Protein AF-A0A8T4PS72-F1 (afdb_monomer_lite)

Structure (mmCIF, N/CA/C/O backbone):
data_AF-A0A8T4PS72-F1
#
_entry.id   AF-A0A8T4PS72-F1
#
loop_
_atom_site.group_PDB
_atom_site.id
_atom_site.type_symbol
_atom_site.label_atom_id
_atom_site.label_alt_id
_atom_site.label_comp_id
_atom_site.label_asym_id
_atom_site.label_entity_id
_atom_site.label_seq_id
_atom_site.pdbx_PDB_ins_code
_atom_site.Cartn_x
_atom_site.Cartn_y
_atom_site.Cartn_z
_atom_site.occupancy
_atom_site.B_iso_or_equiv
_atom_site.auth_seq_id
_atom_site.auth_comp_id
_atom_site.auth_asym_id
_atom_site.auth_atom_id
_atom_site.pdbx_PDB_model_num
ATOM 1 N N . MET A 1 1 ? -30.371 -2.830 -40.103 1.00 55.78 1 MET A N 1
ATOM 2 C CA . MET A 1 1 ? -29.048 -2.219 -40.349 1.00 55.78 1 MET A CA 1
ATOM 3 C C . MET A 1 1 ? -28.667 -1.448 -39.103 1.00 55.78 1 MET A C 1
ATOM 5 O O . MET A 1 1 ? -29.490 -0.674 -38.633 1.00 55.78 1 MET A O 1
ATOM 9 N N . VAL A 1 2 ? -27.493 -1.723 -38.533 1.00 74.38 2 VAL A N 1
ATOM 10 C CA . VAL A 1 2 ? -26.944 -0.925 -37.425 1.00 74.38 2 VAL A CA 1
ATOM 11 C C . VAL A 1 2 ? -26.588 0.445 -37.991 1.00 74.38 2 VAL A C 1
ATOM 13 O O . VAL A 1 2 ? -26.005 0.509 -39.076 1.00 74.38 2 VAL A O 1
ATOM 16 N N . LYS A 1 3 ? -26.989 1.526 -37.317 1.00 82.94 3 LYS A N 1
ATOM 17 C CA . LYS A 1 3 ? -26.620 2.866 -37.771 1.00 82.94 3 LYS A CA 1
ATOM 18 C C . LYS A 1 3 ? -25.122 3.081 -37.536 1.00 82.94 3 LYS A C 1
ATOM 20 O O . LYS A 1 3 ? -24.625 2.639 -36.501 1.00 82.94 3 LYS A O 1
ATOM 25 N N . PRO A 1 4 ? -24.396 3.744 -38.451 1.00 81.06 4 PRO A N 1
ATOM 26 C CA . PRO A 1 4 ? -22.968 4.015 -38.277 1.00 81.06 4 PRO A CA 1
ATOM 27 C C . PRO A 1 4 ? -22.633 4.700 -36.945 1.00 81.06 4 PRO A C 1
ATOM 29 O O . PRO A 1 4 ? -21.629 4.353 -36.326 1.00 81.06 4 PRO A O 1
ATOM 32 N N . GLU A 1 5 ? -23.499 5.594 -36.452 1.00 82.81 5 GLU A N 1
ATOM 33 C CA . GLU A 1 5 ? -23.315 6.254 -35.155 1.00 82.81 5 GLU A CA 1
ATOM 34 C C . GLU A 1 5 ? -23.362 5.315 -33.936 1.00 82.81 5 GLU A C 1
ATOM 36 O O . GLU A 1 5 ? -22.838 5.685 -32.890 1.00 82.81 5 GLU A O 1
ATOM 41 N N . ASP A 1 6 ? -23.921 4.107 -34.057 1.00 85.56 6 ASP A N 1
ATOM 42 C CA . ASP A 1 6 ? -24.072 3.141 -32.954 1.00 85.56 6 ASP A CA 1
ATOM 43 C C . ASP A 1 6 ? -22.948 2.086 -32.926 1.00 85.56 6 ASP A C 1
ATOM 45 O O . ASP A 1 6 ? -22.867 1.260 -32.013 1.00 85.56 6 ASP A O 1
ATOM 49 N N . VAL A 1 7 ? -22.071 2.073 -33.935 1.00 88.19 7 VAL A N 1
ATOM 50 C CA . VAL A 1 7 ? -20.998 1.079 -34.062 1.00 88.19 7 VAL A CA 1
ATOM 51 C C . VAL A 1 7 ? -19.814 1.456 -33.169 1.00 88.19 7 VAL A C 1
ATOM 53 O O . VAL A 1 7 ? -19.194 2.504 -33.338 1.00 88.19 7 VAL A O 1
ATOM 56 N N . VAL A 1 8 ? -19.475 0.565 -32.231 1.00 90.81 8 VAL A N 1
ATOM 57 C CA . VAL A 1 8 ? -18.400 0.765 -31.239 1.00 90.81 8 VAL A CA 1
ATOM 58 C C . VAL A 1 8 ? -17.081 0.100 -31.648 1.00 90.81 8 VAL A C 1
ATOM 60 O O . VAL A 1 8 ? -16.013 0.596 -31.299 1.00 90.81 8 VAL A O 1
ATOM 63 N N . SER A 1 9 ? -17.132 -0.991 -32.412 1.00 92.94 9 SER A N 1
ATOM 64 C CA . SER A 1 9 ? -15.951 -1.706 -32.908 1.00 92.94 9 SER A CA 1
ATOM 65 C C . SER A 1 9 ? -16.160 -2.066 -34.375 1.00 92.94 9 SER A C 1
ATOM 67 O O . SER A 1 9 ? -17.256 -2.489 -34.758 1.00 92.94 9 SER A O 1
ATOM 69 N N . LEU A 1 10 ? -15.139 -1.852 -35.203 1.00 90.81 10 LEU A N 1
ATOM 70 C CA . LEU A 1 10 ? -15.197 -2.073 -36.644 1.00 90.81 10 LEU A CA 1
ATOM 71 C C . LEU A 1 10 ? -13.939 -2.796 -37.127 1.00 90.81 10 LEU A C 1
ATOM 73 O O . LEU A 1 10 ? -12.830 -2.279 -37.004 1.00 90.81 10 LEU A O 1
ATOM 77 N N . ASP A 1 11 ? -14.131 -3.971 -37.728 1.00 90.81 11 ASP A N 1
ATOM 78 C CA . ASP A 1 11 ? -13.052 -4.773 -38.303 1.00 90.81 11 ASP A CA 1
ATOM 79 C C . ASP A 1 11 ? -13.099 -4.783 -39.840 1.00 90.81 11 ASP A C 1
ATOM 81 O O . ASP A 1 11 ? -14.008 -5.335 -40.483 1.00 90.81 11 ASP A O 1
ATOM 85 N N . LEU A 1 12 ? -12.091 -4.142 -40.422 1.00 88.62 12 LEU A N 1
ATOM 86 C CA . LEU A 1 12 ? -11.840 -4.023 -41.852 1.00 88.62 12 LEU A CA 1
ATOM 87 C C . LEU A 1 12 ? -10.552 -4.740 -42.278 1.00 88.62 12 LEU A C 1
ATOM 89 O O . LEU A 1 12 ? -10.119 -4.542 -43.413 1.00 88.62 12 LEU A O 1
ATOM 93 N N . SER A 1 13 ? -9.954 -5.555 -41.406 1.00 89.06 13 SER A N 1
ATOM 94 C CA . SER A 1 13 ? -8.735 -6.300 -41.723 1.00 89.06 13 SER A CA 1
ATOM 95 C C . SER A 1 13 ? -8.892 -7.154 -42.978 1.00 89.06 13 SER A C 1
ATOM 97 O O . SER A 1 13 ? -9.969 -7.690 -43.251 1.00 89.06 13 SER A O 1
ATOM 99 N N . ASP A 1 14 ? -7.832 -7.214 -43.786 1.00 84.81 14 ASP A N 1
ATOM 100 C CA . ASP A 1 14 ? -7.768 -7.979 -45.042 1.00 84.81 14 ASP A CA 1
ATOM 101 C C . ASP A 1 14 ? -8.822 -7.592 -46.109 1.00 84.81 14 ASP A C 1
ATOM 103 O O . ASP A 1 14 ? -8.980 -8.277 -47.126 1.00 84.81 14 ASP A O 1
ATOM 107 N N . LYS A 1 15 ? -9.553 -6.480 -45.930 1.00 79.12 15 LYS A N 1
ATOM 108 C CA . LYS A 1 15 ? -10.574 -6.014 -46.883 1.00 79.12 15 LYS A CA 1
ATOM 109 C C . LYS A 1 15 ? -10.052 -4.878 -47.764 1.00 79.12 15 LYS A C 1
ATOM 111 O O . LYS A 1 15 ? -9.340 -3.980 -47.321 1.00 79.12 15 LYS A O 1
ATOM 116 N N . LYS A 1 16 ? -10.482 -4.861 -49.031 1.00 67.56 16 LYS A N 1
ATOM 117 C CA . LYS A 1 16 ? -10.280 -3.722 -49.945 1.00 67.56 16 LYS A CA 1
ATOM 118 C C . LYS A 1 16 ? -11.417 -2.713 -49.764 1.00 67.56 16 LYS A C 1
ATOM 120 O O . LYS A 1 16 ? -12.537 -2.988 -50.182 1.00 67.56 16 LYS A O 1
ATOM 125 N N . PHE A 1 17 ? -11.136 -1.564 -49.150 1.00 65.81 17 PHE A N 1
ATOM 126 C CA . PHE A 1 17 ? -12.111 -0.490 -48.914 1.00 65.81 17 PHE A CA 1
ATOM 127 C C . PHE A 1 17 ? -11.530 0.899 -49.207 1.00 65.81 17 PHE A C 1
ATOM 129 O O . PHE A 1 17 ? -10.321 1.101 -49.139 1.00 65.81 17 PHE A O 1
ATOM 136 N N . PHE A 1 18 ? -12.415 1.860 -49.499 1.00 60.59 18 PHE A N 1
ATOM 137 C CA . PHE A 1 18 ? -12.098 3.290 -49.573 1.00 60.59 18 PHE A CA 1
ATOM 138 C C . PHE A 1 18 ? -12.458 3.965 -48.240 1.00 60.59 18 PHE A C 1
ATOM 140 O O . PHE A 1 18 ? -13.601 3.897 -47.790 1.00 60.59 18 PHE A O 1
ATOM 147 N N . PHE A 1 19 ? -11.487 4.615 -47.596 1.00 65.12 19 PHE A N 1
ATOM 148 C CA . PHE A 1 19 ? -11.571 5.011 -46.181 1.00 65.12 19 PHE A CA 1
ATOM 149 C C . PHE A 1 19 ? -12.292 6.339 -45.894 1.00 65.12 19 PHE A C 1
ATOM 151 O O . PHE A 1 19 ? -12.440 6.717 -44.733 1.00 65.12 19 PHE A O 1
ATOM 158 N N . SER A 1 20 ? -12.810 7.027 -46.916 1.00 63.69 20 SER A N 1
ATOM 159 C CA . SER A 1 20 ? -13.531 8.303 -46.762 1.00 63.69 20 SER A CA 1
ATOM 160 C C . SER A 1 20 ? -14.846 8.195 -45.971 1.00 63.69 20 SER A C 1
ATOM 162 O O . SER A 1 20 ? -15.359 9.210 -45.507 1.00 63.69 20 SER A O 1
ATOM 164 N N . GLY A 1 21 ? -15.381 6.984 -45.771 1.00 69.56 21 GLY A N 1
ATOM 165 C CA . GLY A 1 21 ? -16.639 6.736 -45.052 1.00 69.56 21 GLY A CA 1
ATOM 166 C C . GLY A 1 21 ? -16.540 6.649 -43.522 1.00 69.56 21 GLY A C 1
ATOM 167 O O . GLY A 1 21 ? -17.572 6.529 -42.865 1.00 69.56 21 GLY A O 1
ATOM 168 N N . LEU A 1 22 ? -15.339 6.702 -42.931 1.00 77.56 22 LEU A N 1
ATOM 169 C CA . LEU A 1 22 ? -15.166 6.510 -41.481 1.00 77.56 22 LEU A CA 1
ATOM 170 C C . LEU A 1 22 ? -15.718 7.671 -40.633 1.00 77.56 22 LEU A C 1
ATOM 172 O O . LEU A 1 22 ? -16.094 7.449 -39.488 1.00 77.56 22 LEU A O 1
ATOM 176 N N . ALA A 1 23 ? -15.851 8.882 -41.185 1.00 74.06 23 ALA A N 1
ATOM 177 C CA . ALA A 1 23 ? -16.322 10.060 -40.444 1.00 74.06 23 ALA A CA 1
ATOM 178 C C . ALA A 1 23 ? -17.750 9.925 -39.864 1.00 74.06 23 ALA A C 1
ATOM 180 O O . ALA A 1 23 ? -18.091 10.623 -38.914 1.00 74.06 23 ALA A O 1
ATOM 181 N N . GLY A 1 24 ? -18.582 9.025 -40.406 1.00 76.88 24 GLY A N 1
ATOM 182 C CA . GLY A 1 24 ? -19.940 8.766 -39.905 1.00 76.88 24 GLY A CA 1
ATOM 183 C C . GLY A 1 24 ? -20.006 7.902 -38.639 1.00 76.88 24 GLY A C 1
ATOM 184 O O . GLY A 1 24 ? -21.073 7.768 -38.045 1.00 76.88 24 GLY A O 1
ATOM 185 N N . PHE A 1 25 ? -18.887 7.316 -38.205 1.00 86.06 25 PHE A N 1
ATOM 186 C CA . PHE A 1 25 ? -18.830 6.385 -37.078 1.00 86.06 25 PHE A CA 1
ATOM 187 C C . PHE A 1 25 ? -18.524 7.112 -35.760 1.00 86.06 25 PHE A C 1
ATOM 189 O O . PHE A 1 25 ? -17.482 6.913 -35.135 1.00 86.06 25 PHE A O 1
ATOM 196 N N . ALA A 1 26 ? -19.442 7.987 -35.341 1.00 82.88 26 ALA A N 1
ATOM 197 C CA . ALA A 1 26 ? -19.223 8.900 -34.218 1.00 82.88 26 ALA A CA 1
ATOM 198 C C . ALA A 1 26 ? -18.944 8.199 -32.876 1.00 82.88 26 ALA A C 1
ATOM 200 O O . ALA A 1 26 ? -18.224 8.769 -32.068 1.00 82.88 26 ALA A O 1
ATOM 201 N N . SER A 1 27 ? -19.444 6.982 -32.634 1.00 89.44 27 SER A N 1
ATOM 202 C CA . SER A 1 27 ? -19.228 6.247 -31.371 1.00 89.44 27 SER A CA 1
ATOM 203 C C . SER A 1 27 ? -18.093 5.217 -31.421 1.00 89.44 27 SER A C 1
ATOM 205 O O . SER A 1 27 ? -17.928 4.445 -30.471 1.00 89.44 27 SER A O 1
ATOM 207 N N . LEU A 1 28 ? -17.315 5.181 -32.508 1.00 92.44 28 LEU A N 1
ATOM 208 C CA . LEU A 1 28 ? -16.307 4.149 -32.730 1.00 92.44 28 LEU A CA 1
ATOM 209 C C . LEU A 1 28 ? -15.177 4.242 -31.703 1.00 92.44 28 LEU A C 1
ATOM 211 O O . LEU A 1 28 ? -14.553 5.290 -31.550 1.00 92.44 28 LEU A O 1
ATOM 215 N N . GLN A 1 29 ? -14.906 3.132 -31.020 1.00 93.00 29 GLN A N 1
ATOM 216 C CA . GLN A 1 29 ? -13.849 2.989 -30.017 1.00 93.00 29 GLN A CA 1
ATOM 217 C C . GLN A 1 29 ? -12.710 2.090 -30.498 1.00 93.00 29 GLN A C 1
ATOM 219 O O . GLN A 1 29 ? -11.567 2.306 -30.100 1.00 93.00 29 GLN A O 1
ATOM 224 N N . GLU A 1 30 ? -12.988 1.124 -31.370 1.00 94.56 30 GLU A N 1
ATOM 225 C CA . GLU A 1 30 ? -11.992 0.184 -31.886 1.00 94.56 30 GLU A CA 1
ATOM 226 C C . GLU A 1 30 ? -12.084 0.091 -33.411 1.00 94.56 30 GLU A C 1
ATOM 228 O O . GLU A 1 30 ? -13.167 -0.097 -33.965 1.00 94.56 30 GLU A O 1
ATOM 233 N N . LEU A 1 31 ? -10.946 0.218 -34.091 1.00 93.00 31 LEU A N 1
ATOM 234 C CA . LEU A 1 31 ? -10.845 0.106 -35.544 1.00 93.00 31 LEU A CA 1
ATOM 235 C C . LEU A 1 31 ? -9.695 -0.830 -35.915 1.00 93.00 31 LEU A C 1
ATOM 237 O O . LEU A 1 31 ? -8.537 -0.516 -35.663 1.00 93.00 31 LEU A O 1
ATOM 241 N N . ASN A 1 32 ? -9.990 -1.949 -36.563 1.00 92.31 32 ASN A N 1
ATOM 242 C CA . ASN A 1 32 ? -8.966 -2.810 -37.143 1.00 92.31 32 ASN A CA 1
ATOM 243 C C . ASN A 1 32 ? -8.903 -2.574 -38.657 1.00 92.31 32 ASN A C 1
ATOM 245 O O . ASN A 1 32 ? -9.864 -2.860 -39.364 1.00 92.31 32 ASN A O 1
ATOM 249 N N . VAL A 1 33 ? -7.786 -2.041 -39.153 1.00 91.69 33 VAL A N 1
ATOM 250 C CA . VAL A 1 33 ? -7.504 -1.875 -40.593 1.00 91.69 33 VAL A CA 1
ATOM 251 C C . VAL A 1 33 ? -6.202 -2.581 -40.974 1.00 91.69 33 VAL A C 1
ATOM 253 O O . VAL A 1 33 ? -5.540 -2.207 -41.945 1.00 91.69 33 VAL A O 1
ATOM 256 N N . SER A 1 34 ? -5.814 -3.602 -40.209 1.00 90.56 34 SER A N 1
ATOM 257 C CA . SER A 1 34 ? -4.597 -4.365 -40.471 1.00 90.56 34 SER A CA 1
ATOM 258 C C . SER A 1 34 ? -4.629 -5.048 -41.843 1.00 90.56 34 SER A C 1
ATOM 260 O O . SER A 1 34 ? -5.685 -5.428 -42.349 1.00 90.56 34 SER A O 1
ATOM 262 N N . ASN A 1 35 ? -3.460 -5.176 -42.476 1.00 89.94 35 ASN A N 1
ATOM 263 C CA . ASN A 1 35 ? -3.297 -5.756 -43.817 1.00 89.94 35 ASN A CA 1
ATOM 264 C C . ASN A 1 35 ? -4.131 -5.054 -44.912 1.00 89.94 35 ASN A C 1
ATOM 266 O O . ASN A 1 35 ? -4.544 -5.675 -45.894 1.00 89.94 35 ASN A O 1
ATOM 270 N N . THR A 1 36 ? -4.393 -3.754 -44.760 1.00 87.75 36 T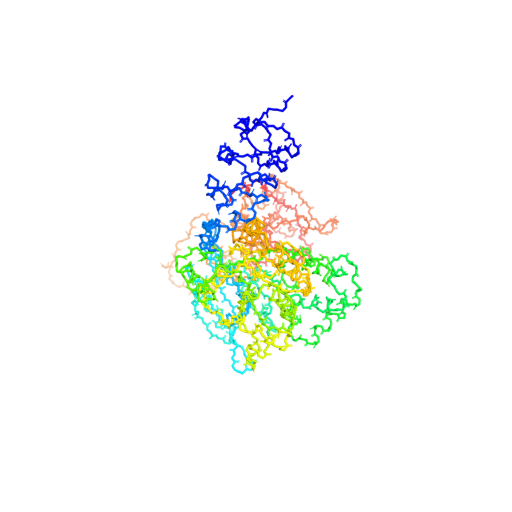HR A N 1
ATOM 271 C CA . THR A 1 36 ? -5.089 -2.947 -45.772 1.00 87.75 36 THR A CA 1
ATOM 272 C C . THR A 1 36 ? -4.199 -1.837 -46.332 1.00 87.75 36 THR A C 1
ATOM 274 O O . THR A 1 36 ? -3.163 -1.491 -45.766 1.00 87.75 36 THR A O 1
ATOM 277 N N . MET A 1 37 ? -4.634 -1.217 -47.434 1.00 83.19 37 MET A N 1
ATOM 278 C CA . MET A 1 37 ? -3.984 -0.041 -48.036 1.00 83.19 37 MET A CA 1
ATOM 279 C C . MET A 1 37 ? -4.332 1.274 -47.307 1.00 83.19 37 MET A C 1
ATOM 281 O O . MET A 1 37 ? -4.400 2.322 -47.942 1.00 83.19 37 MET A O 1
ATOM 285 N N . PHE A 1 38 ? -4.618 1.235 -46.000 1.00 84.25 38 PHE A N 1
ATOM 286 C CA . PHE A 1 38 ? -4.948 2.430 -45.219 1.00 84.25 38 PHE A CA 1
ATOM 287 C C . PHE A 1 38 ? -3.776 3.418 -45.214 1.00 84.25 38 PHE A C 1
ATOM 289 O O . PHE A 1 38 ? -2.715 3.114 -44.671 1.00 84.25 38 PHE A O 1
ATOM 296 N N . ASP A 1 39 ? -3.982 4.595 -45.807 1.00 82.62 39 ASP A N 1
ATOM 297 C CA . ASP A 1 39 ? -2.946 5.596 -46.087 1.00 82.62 39 ASP A CA 1
ATOM 298 C C . ASP A 1 39 ? -3.235 6.988 -45.476 1.00 82.62 39 ASP A C 1
ATOM 300 O O . ASP A 1 39 ? -2.417 7.902 -45.580 1.00 82.62 39 ASP A O 1
ATOM 304 N N . ARG A 1 40 ? -4.374 7.158 -44.785 1.00 83.00 40 ARG A N 1
ATOM 305 C CA . ARG A 1 40 ? -4.870 8.454 -44.283 1.00 83.00 40 ARG A CA 1
ATOM 306 C C . ARG A 1 40 ? -5.123 8.467 -42.772 1.00 83.00 40 ARG A C 1
ATOM 308 O O . ARG A 1 40 ? -6.231 8.218 -42.301 1.00 83.00 40 ARG A O 1
ATOM 315 N N . VAL A 1 41 ? -4.093 8.808 -41.995 1.00 84.69 41 VAL A N 1
ATOM 316 C CA . VAL A 1 41 ? -4.167 8.906 -40.517 1.00 84.69 41 VAL A CA 1
ATOM 317 C C . VAL A 1 41 ? -4.983 10.102 -40.033 1.00 84.69 41 VAL A C 1
ATOM 319 O O . VAL A 1 41 ? -5.579 10.041 -38.962 1.00 84.69 41 VAL A O 1
ATOM 322 N N . ASP A 1 42 ? -5.077 11.172 -40.819 1.00 85.12 42 ASP A N 1
ATOM 323 C CA . ASP A 1 42 ? -5.875 12.361 -40.498 1.00 85.12 42 ASP A CA 1
ATOM 324 C C . ASP A 1 42 ? -7.363 12.040 -40.278 1.00 85.12 42 ASP A C 1
ATOM 326 O O . ASP A 1 42 ? -8.017 12.671 -39.449 1.00 85.12 42 ASP A O 1
ATOM 330 N N . ILE A 1 43 ? -7.880 10.995 -40.931 1.00 85.81 43 ILE A N 1
ATOM 331 C CA . ILE A 1 43 ? -9.247 10.494 -40.725 1.00 85.81 43 ILE A CA 1
ATOM 332 C C . ILE A 1 43 ? -9.461 10.048 -39.270 1.00 85.81 43 ILE A C 1
ATOM 334 O O . ILE A 1 43 ? -10.530 10.267 -38.700 1.00 85.81 43 ILE A O 1
ATOM 338 N N . LEU A 1 44 ? -8.433 9.477 -38.633 1.00 87.69 44 LEU A N 1
ATOM 339 C CA . LEU A 1 44 ? -8.496 9.033 -37.240 1.00 87.69 44 LEU A CA 1
ATOM 340 C C . LEU A 1 44 ? -8.642 10.213 -36.269 1.00 87.69 44 LEU A C 1
ATOM 342 O O . LEU A 1 44 ? -9.239 10.060 -35.202 1.00 87.69 44 LEU A O 1
ATOM 346 N N . ALA A 1 45 ? -8.149 11.404 -36.629 1.00 83.81 45 ALA A N 1
ATOM 347 C CA . ALA A 1 45 ? -8.330 12.610 -35.821 1.00 83.81 45 ALA A CA 1
ATOM 348 C C . ALA A 1 45 ? -9.810 13.028 -35.732 1.00 83.81 45 ALA A C 1
ATOM 350 O O . ALA A 1 45 ? -10.233 13.547 -34.701 1.00 83.81 45 ALA A O 1
ATOM 351 N N . GLY A 1 46 ? -10.606 12.722 -36.764 1.00 84.00 46 GLY A N 1
ATOM 352 C CA . GLY A 1 46 ? -12.053 12.954 -36.806 1.00 84.00 46 GLY A CA 1
ATOM 353 C C . GLY A 1 46 ? -12.896 11.968 -35.988 1.00 84.00 46 GLY A C 1
ATOM 354 O O . GLY A 1 46 ? -14.112 12.123 -35.935 1.00 84.00 46 GLY A O 1
ATOM 355 N N . LEU A 1 47 ? -12.280 10.969 -35.341 1.00 89.50 47 LEU A N 1
ATOM 356 C CA . LEU A 1 47 ? -12.957 9.950 -34.531 1.00 89.50 47 LEU A CA 1
ATOM 357 C C . LEU A 1 47 ? -12.678 10.176 -33.033 1.00 89.50 47 LEU A C 1
ATOM 359 O O . LEU A 1 47 ? -11.746 9.574 -32.482 1.00 89.50 47 LEU A O 1
ATOM 363 N N . PRO A 1 48 ? -13.440 11.046 -32.342 1.00 84.44 48 PRO A N 1
ATOM 364 C CA . PRO A 1 48 ? -13.084 11.537 -31.007 1.00 84.44 48 PRO A CA 1
ATOM 365 C C . PRO A 1 48 ? -13.106 10.457 -29.918 1.00 84.44 48 PRO A C 1
ATOM 367 O O . PRO A 1 48 ? -12.383 10.577 -28.930 1.00 84.44 48 PRO A O 1
ATOM 370 N N . TYR A 1 49 ? -13.889 9.391 -30.099 1.00 88.56 49 TYR A N 1
ATOM 371 C CA . TYR A 1 49 ? -13.993 8.291 -29.136 1.00 88.56 49 TYR A CA 1
ATOM 372 C C . TYR A 1 49 ? -13.101 7.094 -29.465 1.00 88.56 49 TYR A C 1
ATOM 374 O O . TYR A 1 49 ? -13.061 6.158 -28.668 1.00 88.56 49 TYR A O 1
ATOM 382 N N . LEU A 1 50 ? -12.359 7.133 -30.579 1.00 92.06 50 LEU A N 1
ATOM 383 C CA . LEU A 1 50 ? -11.484 6.037 -30.983 1.00 92.06 50 LEU A CA 1
ATOM 384 C C . LEU A 1 50 ? -10.365 5.841 -29.956 1.00 92.06 50 LEU A C 1
ATOM 386 O O . LEU A 1 50 ? -9.595 6.761 -29.686 1.00 92.06 50 LEU A O 1
ATOM 390 N N . ARG A 1 51 ? -10.286 4.640 -29.386 1.00 87.75 51 ARG A N 1
ATOM 391 C CA . ARG A 1 51 ? -9.326 4.261 -28.343 1.00 87.75 51 ARG A CA 1
ATOM 392 C C . ARG A 1 51 ? -8.252 3.328 -28.853 1.00 87.75 51 ARG A C 1
ATOM 394 O O . ARG A 1 51 ? -7.132 3.394 -28.365 1.00 87.75 51 ARG A O 1
ATOM 401 N N . VAL A 1 52 ? -8.580 2.466 -29.808 1.00 89.31 52 VAL A N 1
ATOM 402 C CA . VAL A 1 52 ? -7.649 1.484 -30.363 1.00 89.31 52 VAL A CA 1
ATOM 403 C C . VAL A 1 52 ? -7.768 1.494 -31.876 1.00 89.31 52 VAL A C 1
ATOM 405 O O . VAL A 1 52 ? -8.870 1.421 -32.417 1.00 89.31 52 VAL A O 1
ATOM 408 N N . VAL A 1 53 ? -6.628 1.565 -32.553 1.00 92.81 53 VAL A N 1
ATOM 409 C CA . VAL A 1 53 ? -6.529 1.347 -33.989 1.00 92.81 53 VAL A CA 1
ATOM 410 C C . VAL A 1 53 ? -5.427 0.342 -34.286 1.00 92.81 53 VAL A C 1
ATOM 412 O O . VAL A 1 53 ? -4.304 0.481 -33.799 1.00 92.81 53 VAL A O 1
ATOM 415 N N . ASP A 1 54 ? -5.741 -0.671 -35.084 1.00 91.88 54 ASP A N 1
ATOM 416 C CA . ASP A 1 54 ? -4.749 -1.605 -35.598 1.00 91.88 54 ASP A CA 1
ATOM 417 C C . ASP A 1 54 ? -4.331 -1.213 -37.013 1.00 91.88 54 ASP A C 1
ATOM 419 O O . ASP A 1 54 ? -5.129 -1.273 -37.949 1.00 91.88 54 ASP A O 1
ATOM 423 N N . LEU A 1 55 ? -3.077 -0.773 -37.136 1.00 91.88 55 LEU A N 1
ATOM 424 C CA . LEU A 1 55 ? -2.432 -0.344 -38.373 1.00 91.88 55 LEU A CA 1
ATOM 425 C C . LEU A 1 55 ? -1.368 -1.353 -38.837 1.00 91.88 55 LEU A C 1
ATOM 427 O O . LEU A 1 55 ? -0.531 -1.012 -39.681 1.00 91.88 55 LEU A O 1
ATOM 431 N N . THR A 1 56 ? -1.366 -2.579 -38.307 1.00 90.19 56 THR A N 1
ATOM 432 C CA . THR A 1 56 ? -0.406 -3.627 -38.682 1.00 90.19 56 THR A CA 1
ATOM 433 C C . THR A 1 56 ? -0.409 -3.848 -40.192 1.00 90.19 56 THR A C 1
ATOM 435 O O . THR A 1 56 ? -1.462 -3.972 -40.809 1.00 90.19 56 THR A O 1
ATOM 438 N N . ASN A 1 57 ? 0.776 -3.872 -40.807 1.00 88.19 57 ASN A N 1
ATOM 439 C CA . ASN A 1 57 ? 0.956 -4.056 -42.254 1.00 88.19 57 ASN A CA 1
ATOM 440 C C . ASN A 1 57 ? 0.202 -3.040 -43.145 1.00 88.19 57 ASN A C 1
ATOM 442 O O . ASN A 1 57 ? -0.130 -3.348 -44.286 1.00 88.19 57 ASN A O 1
ATOM 446 N N . THR A 1 58 ? -0.054 -1.825 -42.649 1.00 89.81 58 THR A N 1
ATOM 447 C CA . THR A 1 58 ? -0.538 -0.692 -43.470 1.00 89.81 58 THR A CA 1
ATOM 448 C C . THR A 1 58 ? 0.624 0.139 -44.027 1.00 89.81 58 THR A C 1
ATOM 450 O O . THR A 1 58 ? 1.765 -0.006 -43.582 1.00 89.81 58 THR A O 1
ATOM 453 N N . THR A 1 59 ? 0.357 1.063 -44.954 1.00 87.56 59 THR A N 1
ATOM 454 C CA . THR A 1 59 ? 1.377 1.949 -45.555 1.00 87.56 59 THR A CA 1
ATOM 455 C C . THR A 1 59 ? 1.694 3.194 -44.720 1.00 87.56 59 THR A C 1
ATOM 457 O O . THR A 1 59 ? 2.592 3.953 -45.075 1.00 87.56 59 THR A O 1
ATOM 460 N N . ILE A 1 60 ? 1.004 3.406 -43.594 1.00 87.88 60 ILE A N 1
ATOM 461 C CA . ILE A 1 60 ? 1.221 4.557 -42.710 1.00 87.88 60 ILE A CA 1
ATOM 462 C C . ILE A 1 60 ? 2.640 4.592 -42.149 1.00 87.88 60 ILE A C 1
ATOM 464 O O . ILE A 1 60 ? 3.074 3.634 -41.514 1.00 87.88 60 ILE A O 1
ATOM 468 N N . THR A 1 61 ? 3.316 5.727 -42.305 1.00 85.00 61 THR A N 1
ATOM 469 C CA . THR A 1 61 ? 4.622 6.007 -41.681 1.00 85.00 61 THR A CA 1
ATOM 470 C C . THR A 1 61 ? 4.660 7.342 -40.935 1.00 85.00 61 THR A C 1
ATOM 472 O O . THR A 1 61 ? 5.616 7.611 -40.212 1.00 85.00 61 THR A O 1
ATOM 475 N N . ASP A 1 62 ? 3.647 8.195 -41.113 1.00 86.88 62 ASP A N 1
ATOM 476 C CA . ASP A 1 62 ? 3.505 9.461 -40.394 1.00 86.88 62 ASP A CA 1
ATOM 477 C C . ASP A 1 62 ? 2.265 9.418 -39.498 1.00 86.88 62 ASP A C 1
ATOM 479 O O . ASP A 1 62 ? 1.150 9.163 -39.953 1.00 86.88 62 ASP A O 1
ATOM 483 N N . LEU A 1 63 ? 2.482 9.658 -38.208 1.00 88.31 63 LEU A N 1
ATOM 484 C CA . LEU A 1 63 ? 1.454 9.677 -37.173 1.00 88.31 63 LEU A CA 1
ATOM 485 C C . LEU A 1 63 ? 1.252 11.081 -36.587 1.00 88.31 63 LEU A C 1
ATOM 487 O O . LEU A 1 63 ? 0.524 11.220 -35.607 1.00 88.31 63 LEU A O 1
ATOM 491 N N . SER A 1 64 ? 1.860 12.116 -37.175 1.00 86.19 64 SER A N 1
ATOM 492 C CA . SER A 1 64 ? 1.838 13.510 -36.705 1.00 86.19 64 SER A CA 1
ATOM 493 C C . SER A 1 64 ? 0.432 14.017 -36.346 1.00 86.19 64 SER A C 1
ATOM 495 O O . SER A 1 64 ? 0.222 14.627 -35.297 1.00 86.19 64 SER A O 1
ATOM 497 N N . THR A 1 65 ? -0.573 13.694 -37.162 1.00 86.94 65 THR A N 1
ATOM 498 C CA . THR A 1 65 ? -1.967 14.150 -36.995 1.00 86.94 65 THR A CA 1
ATOM 499 C C . THR A 1 65 ? -2.694 13.530 -35.800 1.00 86.94 65 THR A C 1
ATOM 501 O O . THR A 1 65 ? -3.628 14.129 -35.266 1.00 86.94 65 THR A O 1
ATOM 504 N N . VAL A 1 66 ? -2.251 12.363 -35.331 1.00 87.00 66 VAL A N 1
ATOM 505 C CA . VAL A 1 66 ? -2.753 11.712 -34.109 1.00 87.00 66 VAL A CA 1
ATOM 506 C C . VAL A 1 66 ? -1.699 11.639 -33.012 1.00 87.00 66 VAL A C 1
ATOM 508 O O . VAL A 1 66 ? -1.953 11.059 -31.959 1.00 87.00 66 VAL A O 1
ATOM 511 N N . GLU A 1 67 ? -0.539 12.261 -33.211 1.00 84.25 67 GLU A N 1
ATOM 512 C CA . GLU A 1 67 ? 0.596 12.210 -32.294 1.00 84.25 67 GLU A CA 1
ATOM 513 C C . GLU A 1 67 ? 0.179 12.660 -30.897 1.00 84.25 67 GLU A C 1
ATOM 515 O O . GLU A 1 67 ? 0.440 11.976 -29.912 1.00 84.25 67 GLU A O 1
ATOM 520 N N . SER A 1 68 ? -0.567 13.765 -30.809 1.00 74.44 68 SER A N 1
ATOM 521 C CA . SER A 1 68 ? -1.098 14.270 -29.541 1.00 74.44 68 SER A CA 1
ATOM 522 C C . SER A 1 68 ? -1.991 13.249 -28.830 1.00 74.44 68 SER A C 1
ATOM 524 O O . SER A 1 68 ? -1.944 13.166 -27.605 1.00 74.44 68 SER A O 1
ATOM 526 N N . ARG A 1 69 ? -2.761 12.447 -29.579 1.00 81.44 69 ARG A N 1
ATOM 527 C CA . ARG A 1 69 ? -3.663 11.408 -29.059 1.00 81.44 69 ARG A CA 1
ATOM 528 C C . ARG A 1 69 ? -2.936 10.137 -28.637 1.00 81.44 69 ARG A C 1
ATOM 530 O O . ARG A 1 69 ? -3.324 9.525 -27.642 1.00 81.44 69 ARG A O 1
ATOM 537 N N . ILE A 1 70 ? -1.882 9.773 -29.363 1.00 75.50 70 ILE A N 1
ATOM 538 C CA . ILE A 1 70 ? -0.958 8.698 -28.988 1.00 75.50 70 ILE A CA 1
ATOM 539 C C . ILE A 1 70 ? -0.268 9.084 -27.679 1.00 75.50 70 ILE A C 1
ATOM 541 O O . ILE A 1 70 ? -0.408 8.401 -26.671 1.00 75.50 70 ILE A O 1
ATOM 545 N N . ILE A 1 71 ? 0.355 10.263 -27.660 1.00 61.06 71 ILE A N 1
ATOM 546 C CA . ILE A 1 71 ? 1.065 10.825 -26.508 1.00 61.06 71 ILE A CA 1
ATOM 547 C C . ILE A 1 71 ? 0.162 10.963 -25.284 1.00 61.06 71 ILE A C 1
ATOM 549 O O . ILE A 1 71 ? 0.536 10.615 -24.164 1.00 61.06 71 ILE A O 1
ATOM 553 N N . ASN A 1 72 ? -1.043 11.501 -25.473 1.00 55.56 72 ASN A N 1
ATOM 554 C CA . ASN A 1 72 ? -2.002 11.656 -24.388 1.00 55.56 72 ASN A CA 1
ATOM 555 C C . ASN A 1 72 ? -2.769 10.358 -24.109 1.00 55.56 72 ASN A C 1
ATOM 557 O O . ASN A 1 72 ? -3.724 10.395 -23.328 1.00 55.56 72 ASN A O 1
ATOM 561 N N . GLY A 1 73 ? -2.358 9.234 -24.714 1.00 59.31 73 GLY A N 1
ATOM 562 C CA . GLY A 1 73 ? -2.885 7.878 -24.587 1.00 59.31 73 GLY A CA 1
ATOM 563 C C . GLY A 1 73 ? -4.402 7.784 -24.693 1.00 59.31 73 GLY A C 1
ATOM 564 O O . GLY A 1 73 ? -4.990 6.998 -23.956 1.00 59.31 73 GLY A O 1
ATOM 565 N N . SER A 1 74 ? -5.031 8.659 -25.478 1.00 73.50 74 SER A N 1
ATOM 566 C CA . SER A 1 74 ? -6.438 8.533 -25.875 1.00 73.50 74 SER A CA 1
ATOM 567 C C . SER A 1 74 ? -6.598 7.618 -27.083 1.00 73.50 74 SER A C 1
ATOM 569 O O . SER A 1 74 ? -7.707 7.162 -27.326 1.00 73.50 74 SER A O 1
ATOM 571 N N . LEU A 1 75 ? -5.508 7.339 -27.806 1.00 81.69 75 LEU A N 1
ATOM 572 C CA . LEU A 1 75 ? -5.471 6.435 -28.947 1.00 81.69 75 LEU A CA 1
ATOM 573 C C . LEU A 1 75 ? -4.260 5.498 -28.844 1.00 81.69 75 LEU A C 1
ATOM 575 O O . LEU A 1 75 ? -3.115 5.941 -28.854 1.00 81.69 75 LEU A O 1
ATOM 579 N N . THR A 1 76 ? -4.511 4.197 -28.769 1.00 81.75 76 THR A N 1
ATOM 580 C CA . THR A 1 76 ? -3.510 3.141 -28.923 1.00 81.75 76 THR A CA 1
ATOM 581 C C . THR A 1 76 ? -3.410 2.756 -30.394 1.00 81.75 76 THR A C 1
ATOM 583 O O . THR A 1 76 ? -4.420 2.417 -31.004 1.00 81.75 76 THR A O 1
ATOM 586 N N . VAL A 1 77 ? -2.198 2.774 -30.947 1.00 87.50 77 VAL A N 1
ATOM 587 C CA . VAL A 1 77 ? -1.906 2.341 -32.321 1.00 87.50 77 VAL A CA 1
ATOM 588 C C . VAL A 1 77 ? -1.132 1.025 -32.274 1.00 87.50 77 VAL A C 1
ATOM 590 O O . VAL A 1 77 ? -0.102 0.950 -31.610 1.00 87.50 77 VAL A O 1
ATOM 593 N N . ILE A 1 78 ? -1.616 0.000 -32.971 1.00 85.00 78 ILE A N 1
ATOM 594 C CA . ILE A 1 78 ? -0.967 -1.314 -33.093 1.00 85.00 78 ILE A CA 1
ATOM 595 C C . ILE A 1 78 ? -0.248 -1.395 -34.452 1.00 85.00 78 ILE A C 1
ATOM 597 O O . ILE A 1 78 ? -0.745 -0.865 -35.445 1.00 85.00 78 ILE A O 1
ATOM 601 N N . GLY A 1 79 ? 0.932 -2.028 -34.499 1.00 83.38 79 GLY A N 1
ATOM 602 C CA . GLY A 1 79 ? 1.627 -2.356 -35.754 1.00 83.38 79 GLY A CA 1
ATOM 603 C C . GLY A 1 79 ? 2.502 -1.253 -36.367 1.00 83.38 79 GLY A C 1
ATOM 604 O O . GLY A 1 79 ? 2.897 -1.366 -37.527 1.00 83.38 79 GLY A O 1
ATOM 605 N N . LYS A 1 80 ? 2.802 -0.190 -35.605 1.00 85.50 80 LYS A N 1
ATOM 606 C CA . LYS A 1 80 ? 3.630 0.968 -36.014 1.00 85.50 80 LYS A CA 1
ATOM 607 C C . LYS A 1 80 ? 4.702 1.320 -34.984 1.00 85.50 80 LYS A C 1
ATOM 609 O O . LYS A 1 80 ? 4.902 2.479 -34.627 1.00 85.50 80 LYS A O 1
ATOM 614 N N . ASP A 1 81 ? 5.360 0.299 -34.437 1.00 75.62 81 ASP A N 1
ATOM 615 C CA . ASP A 1 81 ? 6.267 0.467 -33.298 1.00 75.62 81 ASP A CA 1
ATOM 616 C C . ASP A 1 81 ? 7.466 1.377 -33.608 1.00 75.62 81 ASP A C 1
ATOM 618 O O . ASP A 1 81 ? 7.892 2.112 -32.723 1.00 75.62 81 ASP A O 1
ATOM 622 N N . ALA A 1 82 ? 7.982 1.399 -34.843 1.00 76.88 82 ALA A N 1
ATOM 623 C CA . ALA A 1 82 ? 9.101 2.269 -35.218 1.00 76.88 82 ALA A CA 1
ATOM 624 C C . ALA A 1 82 ? 8.707 3.757 -35.222 1.00 76.88 82 ALA A C 1
ATOM 626 O O . ALA A 1 82 ? 9.438 4.601 -34.699 1.00 76.88 82 ALA A O 1
ATOM 627 N N . GLU A 1 83 ? 7.545 4.086 -35.783 1.00 83.00 83 GLU A N 1
ATOM 628 C CA . GLU A 1 83 ? 6.991 5.439 -35.824 1.00 83.00 83 GLU A CA 1
ATOM 629 C C . GLU A 1 83 ? 6.622 5.919 -34.422 1.00 83.00 83 GLU A C 1
ATOM 631 O O . GLU A 1 83 ? 7.016 7.010 -34.013 1.00 83.00 83 GLU A O 1
ATOM 636 N N . ILE A 1 84 ? 5.926 5.071 -33.659 1.00 75.00 84 ILE A N 1
ATOM 637 C CA . ILE A 1 84 ? 5.572 5.336 -32.264 1.00 75.00 84 ILE A CA 1
ATOM 638 C C . ILE A 1 84 ? 6.853 5.577 -31.462 1.00 75.00 84 ILE A C 1
ATOM 640 O O . ILE A 1 84 ? 6.978 6.597 -30.789 1.00 75.00 84 ILE A O 1
ATOM 644 N N . ARG A 1 85 ? 7.861 4.713 -31.603 1.00 69.19 85 ARG A N 1
ATOM 645 C CA . ARG A 1 85 ? 9.156 4.879 -30.940 1.00 69.19 85 ARG A CA 1
ATOM 646 C C . ARG A 1 85 ? 9.792 6.238 -31.242 1.00 69.19 85 ARG A C 1
ATOM 648 O O . ARG A 1 85 ? 10.248 6.871 -30.299 1.00 69.19 85 ARG A O 1
ATOM 655 N N . ARG A 1 86 ? 9.762 6.741 -32.483 1.00 73.06 86 ARG A N 1
ATOM 656 C CA . ARG A 1 86 ? 10.285 8.088 -32.812 1.00 73.06 86 ARG A CA 1
ATOM 657 C C . ARG A 1 86 ? 9.530 9.215 -32.107 1.00 73.06 86 ARG A C 1
ATOM 659 O O . ARG A 1 86 ? 10.168 10.132 -31.592 1.00 73.06 86 ARG A O 1
ATOM 666 N N . ILE A 1 87 ? 8.197 9.141 -32.048 1.00 70.38 87 ILE A N 1
ATOM 667 C CA . ILE A 1 87 ? 7.360 10.129 -31.339 1.00 70.38 87 ILE A CA 1
ATOM 668 C C . ILE A 1 87 ? 7.821 10.254 -29.887 1.00 70.38 87 ILE A C 1
ATOM 670 O O . ILE A 1 87 ? 8.031 11.357 -29.380 1.00 70.38 87 ILE A O 1
ATOM 674 N N . TYR A 1 88 ? 8.038 9.117 -29.237 1.00 60.19 88 TYR A N 1
ATOM 675 C CA . TYR A 1 88 ? 8.425 9.075 -27.837 1.00 60.19 88 TYR A CA 1
ATOM 676 C C . TYR A 1 88 ? 9.923 9.220 -27.585 1.00 60.19 88 TYR A C 1
ATOM 678 O O . TYR A 1 88 ? 10.307 9.613 -26.492 1.00 60.19 88 TYR A O 1
ATOM 686 N N . GLU A 1 89 ? 10.788 8.931 -28.555 1.00 60.44 89 GLU A N 1
ATOM 687 C CA . GLU A 1 89 ? 12.218 9.218 -28.450 1.00 60.44 89 GLU A CA 1
ATOM 688 C C . GLU A 1 89 ? 12.499 10.719 -28.551 1.00 60.44 89 GLU A C 1
ATOM 690 O O . GLU A 1 89 ? 13.405 11.210 -27.879 1.00 60.44 89 GLU A O 1
ATOM 695 N N . SER A 1 90 ? 11.682 11.443 -29.327 1.00 54.78 90 SER A N 1
ATOM 696 C CA . SER A 1 90 ? 11.743 12.903 -29.478 1.00 54.78 90 SER A CA 1
ATOM 697 C C . SER A 1 90 ? 11.259 13.684 -28.248 1.00 54.78 90 SER A C 1
ATOM 699 O O . SER A 1 90 ? 11.501 14.888 -28.145 1.00 54.78 90 SER A O 1
ATOM 701 N N . LYS A 1 91 ? 10.597 13.015 -27.294 1.00 53.62 91 LYS A N 1
ATOM 702 C CA . LYS A 1 91 ? 10.087 13.607 -26.050 1.00 53.62 91 LYS A CA 1
ATOM 703 C C . LYS A 1 91 ? 10.719 12.891 -24.858 1.00 53.62 91 LYS A C 1
ATOM 705 O O . LYS A 1 91 ? 11.017 11.705 -24.898 1.00 53.62 91 LYS A O 1
ATOM 710 N N . THR A 1 92 ? 10.987 13.606 -23.774 1.00 51.44 92 THR A N 1
ATOM 711 C CA . THR A 1 92 ? 11.478 12.971 -22.545 1.00 51.44 92 THR A CA 1
ATOM 712 C C . THR A 1 92 ? 10.469 11.899 -22.102 1.00 51.44 92 THR A C 1
ATOM 714 O O . THR A 1 92 ? 9.280 12.189 -22.016 1.00 51.44 92 THR A O 1
ATOM 717 N N . ARG A 1 93 ? 10.912 10.667 -21.784 1.00 57.56 93 ARG A N 1
ATOM 718 C CA . ARG A 1 93 ? 10.056 9.559 -21.268 1.00 57.56 93 ARG A CA 1
ATOM 719 C C . ARG A 1 93 ? 9.436 9.835 -19.884 1.00 57.56 93 ARG A C 1
ATOM 721 O O . ARG A 1 93 ? 8.949 8.933 -19.198 1.00 57.56 93 ARG A O 1
ATOM 728 N N . LEU A 1 94 ? 9.461 11.092 -19.448 1.00 53.34 94 LEU A N 1
ATOM 729 C CA . LEU A 1 94 ? 8.680 11.548 -18.317 1.00 53.34 94 LEU A CA 1
ATOM 730 C C . LEU A 1 94 ? 7.195 11.473 -18.706 1.00 53.34 94 LEU A C 1
ATOM 732 O O . LEU A 1 94 ? 6.837 11.746 -19.850 1.00 53.34 94 LEU A O 1
ATOM 736 N N . PRO A 1 95 ? 6.318 11.067 -17.779 1.00 49.94 95 PRO A N 1
ATOM 737 C CA . PRO A 1 95 ? 4.910 10.832 -18.075 1.00 49.94 95 PRO A CA 1
ATOM 738 C C . PRO A 1 95 ? 4.271 12.082 -18.691 1.00 49.94 95 PRO A C 1
ATOM 740 O O . PRO A 1 95 ? 4.191 13.122 -18.045 1.00 49.94 95 PRO A O 1
ATOM 743 N N . ILE A 1 96 ? 3.804 11.962 -19.937 1.00 49.16 96 ILE A N 1
ATOM 744 C CA . ILE A 1 96 ? 3.369 13.111 -20.744 1.00 49.16 96 ILE A CA 1
ATOM 745 C C . ILE A 1 96 ? 1.950 13.577 -20.367 1.00 49.16 96 ILE A C 1
ATOM 747 O O . ILE A 1 96 ? 1.578 14.733 -20.562 1.00 49.16 96 ILE A O 1
ATOM 751 N N . LYS A 1 97 ? 1.146 12.697 -19.758 1.00 54.62 97 LYS A N 1
ATOM 752 C CA . LYS A 1 97 ? -0.156 13.066 -19.188 1.00 54.62 97 LYS A CA 1
ATOM 753 C C . LYS A 1 97 ? 0.041 13.664 -17.780 1.00 54.62 97 LYS A C 1
ATOM 755 O O . LYS A 1 97 ? 0.661 12.999 -16.948 1.00 54.62 97 LYS A O 1
ATOM 760 N N . PRO A 1 98 ? -0.595 14.788 -17.411 1.00 56.56 98 PRO A N 1
ATOM 761 C CA . PRO A 1 98 ? -0.761 15.128 -15.997 1.00 56.56 98 PRO A CA 1
ATOM 762 C C . PRO A 1 98 ? -1.533 14.003 -15.282 1.00 56.56 98 PRO A C 1
ATOM 764 O O . PRO A 1 98 ? -2.392 13.334 -15.881 1.00 56.56 98 PRO A O 1
ATOM 767 N N . ARG A 1 99 ? -1.203 13.696 -14.023 1.00 71.69 99 ARG A N 1
ATOM 768 C CA . ARG A 1 99 ? -2.036 12.787 -13.225 1.00 71.69 99 ARG A CA 1
ATOM 769 C C . ARG A 1 99 ? -3.251 13.572 -12.751 1.00 71.69 99 ARG A C 1
ATOM 771 O O . ARG A 1 99 ? -3.266 14.802 -12.708 1.00 71.69 99 ARG A O 1
ATOM 778 N N . LYS A 1 100 ? -4.333 12.861 -12.437 1.00 66.38 100 LYS A N 1
ATOM 779 C CA . LYS A 1 100 ? -5.496 13.516 -11.840 1.00 66.38 100 LYS A CA 1
ATOM 780 C C . LYS A 1 100 ? -5.057 14.059 -10.482 1.00 66.38 100 LYS A C 1
ATOM 782 O O . LYS A 1 100 ? -4.646 13.272 -9.633 1.00 66.38 100 LYS A O 1
ATOM 787 N N . ARG A 1 101 ? -5.150 15.375 -10.269 1.00 71.19 101 ARG A N 1
ATOM 788 C CA . ARG A 1 101 ? -4.903 15.960 -8.947 1.00 71.19 101 ARG A CA 1
ATOM 789 C C . ARG A 1 101 ? -5.935 15.388 -7.980 1.00 71.19 101 ARG A C 1
ATOM 791 O O . ARG A 1 101 ? -7.138 15.535 -8.196 1.00 71.19 101 ARG A O 1
ATOM 798 N N . ILE A 1 102 ? -5.467 14.699 -6.946 1.00 81.38 102 ILE A N 1
ATOM 799 C CA . ILE A 1 102 ? -6.350 14.071 -5.969 1.00 81.38 102 ILE A CA 1
ATOM 800 C C . ILE A 1 102 ? -6.578 15.043 -4.817 1.00 81.38 102 ILE A C 1
ATOM 802 O O . ILE A 1 102 ? -5.644 15.409 -4.108 1.00 81.38 102 ILE A O 1
ATOM 806 N N . ALA A 1 103 ? -7.834 15.438 -4.633 1.00 85.31 103 ALA A N 1
ATOM 807 C CA . ALA A 1 103 ? -8.294 16.162 -3.459 1.00 85.31 103 ALA A CA 1
ATOM 808 C C . ALA A 1 103 ? -9.088 15.201 -2.572 1.00 85.31 103 ALA A C 1
ATOM 810 O O . ALA A 1 103 ? -10.004 14.525 -3.047 1.00 85.31 103 ALA A O 1
ATOM 811 N N . ILE A 1 104 ? -8.722 15.122 -1.294 1.00 90.00 104 ILE A N 1
ATOM 812 C CA . ILE A 1 104 ? -9.460 14.320 -0.320 1.00 90.00 104 ILE A CA 1
ATOM 813 C C . ILE A 1 104 ? -10.708 15.103 0.108 1.00 90.00 104 ILE A C 1
ATOM 815 O O . ILE A 1 104 ? -10.569 16.245 0.553 1.00 90.00 104 ILE A O 1
ATOM 819 N N . PRO A 1 105 ? -11.920 14.535 -0.028 1.00 88.25 105 PRO A N 1
ATOM 820 C CA . PRO A 1 105 ? -13.134 15.206 0.417 1.00 88.25 105 PRO A CA 1
ATOM 821 C C . PRO A 1 105 ? -13.130 15.355 1.943 1.00 88.25 105 PRO A C 1
ATOM 823 O O . PRO A 1 105 ? -12.770 14.422 2.664 1.00 88.25 105 PRO A O 1
ATOM 826 N N . LYS A 1 106 ? -13.550 16.524 2.442 1.00 88.94 106 LYS A N 1
ATOM 827 C CA . LYS A 1 106 ? -13.747 16.731 3.880 1.00 88.94 106 LYS A CA 1
ATOM 828 C C . LYS A 1 106 ? -14.958 15.922 4.349 1.00 88.94 106 LYS A C 1
ATOM 830 O O . LYS A 1 106 ? -16.012 15.932 3.716 1.00 88.94 106 LYS A O 1
ATOM 835 N N . SER A 1 107 ? -14.791 15.221 5.460 1.00 84.06 107 SER A N 1
ATOM 836 C CA . SER A 1 107 ? -15.851 14.467 6.115 1.00 84.06 107 SER A CA 1
ATOM 837 C C . SER A 1 107 ? -16.853 15.423 6.780 1.00 84.06 107 SER A C 1
ATOM 839 O O . SER A 1 107 ? -16.430 16.396 7.411 1.00 84.06 107 SER A O 1
ATOM 841 N N . PRO A 1 108 ? -18.170 15.143 6.716 1.00 77.19 108 PRO A N 1
ATOM 842 C CA . PRO A 1 108 ? -19.189 15.943 7.401 1.00 77.19 108 PRO A CA 1
ATOM 843 C C . PRO A 1 108 ? -19.154 15.779 8.930 1.00 77.19 108 PRO A C 1
ATOM 845 O O . PRO A 1 108 ? -19.754 16.564 9.659 1.00 77.19 108 PRO A O 1
ATOM 848 N N . PHE A 1 109 ? -18.441 14.769 9.434 1.00 78.44 109 PHE A N 1
ATOM 849 C CA . PHE A 1 109 ? -18.232 14.526 10.859 1.00 78.44 109 PHE A CA 1
ATOM 850 C C . PHE A 1 109 ? -16.742 14.412 11.186 1.00 78.44 109 PHE A C 1
ATOM 852 O O . PHE A 1 109 ? -15.936 13.919 10.392 1.00 78.44 109 PHE A O 1
ATOM 859 N N . LYS A 1 110 ? -16.374 14.809 12.405 1.00 86.69 110 LYS A N 1
ATOM 860 C CA . LYS A 1 110 ? -15.005 14.714 12.916 1.00 86.69 110 LYS A CA 1
ATOM 861 C C . LYS A 1 110 ? -14.880 13.513 13.852 1.00 86.69 110 LYS A C 1
ATOM 863 O O . LYS A 1 110 ? -15.644 13.391 14.804 1.00 86.69 110 LYS A O 1
ATOM 868 N N . LEU A 1 111 ? -13.905 12.646 13.579 1.00 90.81 111 LEU A N 1
ATOM 869 C CA . LEU A 1 111 ? -13.568 11.490 14.415 1.00 90.81 111 LEU A CA 1
ATOM 870 C C . LEU A 1 111 ? -12.213 11.737 15.067 1.00 90.81 111 LEU A C 1
ATOM 872 O O . LEU A 1 111 ? -11.351 12.365 14.453 1.00 90.81 111 LEU A O 1
ATOM 876 N N . LYS A 1 112 ? -12.025 11.208 16.274 1.00 92.94 112 LYS A N 1
ATOM 877 C CA . LYS A 1 112 ? -10.729 11.100 16.948 1.00 92.94 112 LYS A CA 1
ATOM 878 C C . LYS A 1 112 ? -10.202 9.683 16.778 1.00 92.94 112 LYS A C 1
ATOM 880 O O . LYS A 1 112 ? -10.816 8.741 17.272 1.00 92.94 112 LYS A O 1
ATOM 885 N N . ILE A 1 113 ? -9.096 9.503 16.070 1.00 95.81 113 ILE A N 1
ATOM 886 C CA . ILE A 1 113 ? -8.580 8.175 15.713 1.00 95.81 113 ILE A CA 1
ATOM 887 C C . ILE A 1 113 ? -7.167 8.026 16.264 1.00 95.81 113 ILE A C 1
ATOM 889 O O . ILE A 1 113 ? -6.282 8.814 15.938 1.00 95.81 113 ILE A O 1
ATOM 893 N N . LEU A 1 114 ? -6.957 7.019 17.111 1.00 94.75 114 LEU A N 1
ATOM 894 C CA . LEU A 1 114 ? -5.627 6.673 17.604 1.00 94.75 114 LEU A CA 1
ATOM 895 C C . LEU A 1 114 ? -5.050 5.559 16.732 1.00 94.75 114 LEU A C 1
ATOM 897 O O . LEU A 1 114 ? -5.541 4.432 16.773 1.00 94.75 114 LEU A O 1
ATOM 901 N N . ILE A 1 115 ? -4.006 5.856 15.965 1.00 93.75 115 ILE A N 1
ATOM 902 C CA . ILE A 1 115 ? -3.265 4.845 15.206 1.00 93.75 115 ILE A CA 1
ATOM 903 C C . ILE A 1 115 ? -2.155 4.300 16.099 1.00 93.75 115 ILE A C 1
ATOM 905 O O . ILE A 1 115 ? -1.314 5.057 16.573 1.00 93.75 115 ILE A O 1
ATOM 909 N N . PHE A 1 116 ? -2.152 2.992 16.336 1.00 88.56 116 PHE A N 1
ATOM 910 C CA . PHE A 1 116 ? -1.171 2.315 17.178 1.00 88.56 116 PHE A CA 1
ATOM 911 C C . PHE A 1 116 ? -0.283 1.392 16.339 1.00 88.56 116 PHE A C 1
ATOM 913 O O . PHE A 1 116 ? -0.785 0.505 15.642 1.00 88.56 116 PHE A O 1
ATOM 920 N N . GLY A 1 117 ? 1.035 1.589 16.381 1.00 84.31 117 GLY A N 1
ATOM 921 C CA . GLY A 1 117 ? 1.895 1.039 15.339 1.00 84.31 117 GLY A CA 1
ATOM 922 C C . GLY A 1 117 ? 3.371 0.827 15.670 1.00 84.31 117 GLY A C 1
ATOM 923 O O . GLY A 1 117 ? 3.823 0.876 16.816 1.00 84.31 117 GLY A O 1
ATOM 924 N N . LEU A 1 118 ? 4.117 0.491 14.617 1.00 78.31 118 LEU A N 1
ATOM 925 C CA . LEU A 1 118 ? 5.562 0.256 14.661 1.00 78.31 118 LEU A CA 1
ATOM 926 C C . LEU A 1 118 ? 6.340 1.571 14.817 1.00 78.31 118 LEU A C 1
ATOM 928 O O . LEU A 1 118 ? 5.859 2.613 14.376 1.00 78.31 118 LEU A O 1
ATOM 932 N N . PRO A 1 119 ? 7.584 1.531 15.334 1.00 77.88 119 PRO A N 1
ATOM 933 C CA . PRO A 1 119 ? 8.462 2.692 15.312 1.00 77.88 119 PRO A CA 1
ATOM 934 C C . PRO A 1 119 ? 8.563 3.303 13.916 1.00 77.88 119 PRO A C 1
ATOM 936 O O . PRO A 1 119 ? 8.994 2.644 12.969 1.00 77.88 119 PRO A O 1
ATOM 939 N N . LEU A 1 120 ? 8.209 4.584 13.797 1.00 76.19 120 LEU A N 1
ATOM 940 C CA . LEU A 1 120 ? 8.209 5.307 12.520 1.00 76.19 120 LEU A CA 1
ATOM 941 C C . LEU A 1 120 ? 9.620 5.525 11.947 1.00 76.19 120 LEU A C 1
ATOM 943 O O . LEU A 1 120 ? 9.744 5.930 10.790 1.00 76.19 120 LEU A O 1
ATOM 947 N N . SER A 1 121 ? 10.659 5.235 12.741 1.00 73.88 121 SER A N 1
ATOM 948 C CA . SER A 1 121 ? 12.065 5.177 12.328 1.00 73.88 121 SER A CA 1
ATOM 949 C C . SER A 1 121 ? 12.401 3.946 11.479 1.00 73.88 121 SER A C 1
ATOM 951 O O . SER A 1 121 ? 13.386 3.968 10.745 1.00 73.88 121 SER A O 1
ATOM 953 N N . ILE A 1 122 ? 11.594 2.880 11.538 1.00 75.19 122 ILE A N 1
ATOM 954 C CA . ILE A 1 122 ? 11.778 1.696 10.695 1.00 75.19 122 ILE A CA 1
ATOM 955 C C . ILE A 1 122 ? 11.208 1.994 9.307 1.00 75.19 122 ILE A C 1
ATOM 957 O O . ILE A 1 122 ? 10.000 2.169 9.149 1.00 75.19 122 ILE A O 1
ATOM 961 N N . LEU A 1 123 ? 12.064 2.007 8.285 1.00 73.12 123 LEU A N 1
ATOM 962 C CA . LEU A 1 123 ? 11.649 2.175 6.891 1.00 73.12 123 LEU A CA 1
ATOM 963 C C . LEU A 1 123 ? 11.127 0.843 6.336 1.00 73.12 123 LEU A C 1
ATOM 965 O O . LEU A 1 123 ? 11.895 -0.065 6.014 1.00 73.12 123 LEU A O 1
ATOM 969 N N . CYS A 1 124 ? 9.803 0.691 6.268 1.00 77.12 124 CYS A N 1
ATOM 970 C CA . CYS A 1 124 ? 9.163 -0.487 5.693 1.00 77.12 124 CYS A CA 1
ATOM 971 C C . CYS A 1 124 ? 7.732 -0.183 5.234 1.00 77.12 124 CYS A C 1
ATOM 973 O O . CYS A 1 124 ? 7.135 0.812 5.631 1.00 77.12 124 CYS A O 1
ATOM 975 N N . GLY A 1 125 ? 7.138 -1.096 4.462 1.00 78.56 125 GLY A N 1
ATOM 976 C CA . GLY A 1 125 ? 5.766 -0.934 3.978 1.00 78.56 125 GLY A CA 1
ATOM 977 C C . GLY A 1 125 ? 4.722 -0.718 5.082 1.00 78.56 125 GLY A C 1
ATOM 978 O O . GLY A 1 125 ? 3.788 0.056 4.912 1.00 78.56 125 GLY A O 1
ATOM 979 N N . VAL A 1 126 ? 4.904 -1.339 6.251 1.00 82.62 126 VAL A N 1
ATOM 980 C CA . VAL A 1 126 ? 3.954 -1.225 7.371 1.00 82.62 126 VAL A CA 1
ATOM 981 C C . VAL A 1 126 ? 3.932 0.188 7.955 1.00 82.62 126 VAL A C 1
ATOM 983 O O . VAL A 1 126 ? 2.868 0.676 8.333 1.00 82.62 126 VAL A O 1
ATOM 986 N N . THR A 1 127 ? 5.088 0.852 8.052 1.00 83.69 127 THR A N 1
ATOM 987 C CA . THR A 1 127 ? 5.173 2.237 8.538 1.00 83.69 127 THR A CA 1
ATOM 988 C C . THR A 1 127 ? 4.721 3.233 7.476 1.00 83.69 127 THR A C 1
ATOM 990 O O . THR A 1 127 ? 4.122 4.242 7.844 1.00 83.69 127 THR A O 1
ATOM 993 N N . SER A 1 128 ? 4.905 2.931 6.184 1.00 85.19 128 SER A N 1
ATOM 994 C CA . SER A 1 128 ? 4.300 3.709 5.092 1.00 85.19 128 SER A CA 1
ATOM 995 C C . SER A 1 128 ? 2.775 3.719 5.198 1.00 85.19 128 SER A C 1
ATOM 997 O O . SER A 1 128 ? 2.189 4.788 5.319 1.00 85.19 128 SER A O 1
ATOM 999 N N . VAL A 1 129 ? 2.128 2.551 5.311 1.00 88.75 129 VAL A N 1
ATOM 1000 C CA . VAL A 1 129 ? 0.654 2.481 5.372 1.00 88.75 129 VAL A CA 1
ATOM 1001 C C . VAL A 1 129 ? 0.080 3.174 6.611 1.00 88.75 129 VAL A C 1
ATOM 1003 O O . VAL A 1 129 ? -0.978 3.789 6.532 1.00 88.75 129 VAL A O 1
ATOM 1006 N N . GLN A 1 130 ? 0.763 3.109 7.760 1.00 89.62 130 GLN A N 1
ATOM 1007 C CA . GLN A 1 130 ? 0.344 3.850 8.960 1.00 89.62 130 GLN A CA 1
ATOM 1008 C C . GLN A 1 130 ? 0.318 5.361 8.715 1.00 89.62 130 GLN A C 1
ATOM 1010 O O . GLN A 1 130 ? -0.639 6.034 9.096 1.00 89.62 130 GLN A O 1
ATOM 1015 N N . LYS A 1 131 ? 1.369 5.884 8.075 1.00 87.75 131 LYS A N 1
ATOM 1016 C CA . LYS A 1 131 ? 1.466 7.299 7.710 1.00 87.75 131 LYS A CA 1
ATOM 1017 C C . LYS A 1 131 ? 0.414 7.657 6.663 1.00 87.75 131 LYS A C 1
ATOM 1019 O O . LYS A 1 131 ? -0.244 8.680 6.803 1.00 87.75 131 LYS A O 1
ATOM 1024 N N . ASP A 1 132 ? 0.188 6.797 5.677 1.00 89.25 132 ASP A N 1
ATOM 1025 C CA . ASP A 1 132 ? -0.798 7.039 4.623 1.00 89.25 132 ASP A CA 1
ATOM 1026 C C . ASP A 1 132 ? -2.224 7.078 5.166 1.00 89.25 132 ASP A C 1
ATOM 1028 O O . ASP A 1 132 ? -2.979 7.992 4.836 1.00 89.25 132 ASP A O 1
ATOM 1032 N N . LEU A 1 133 ? -2.577 6.144 6.055 1.00 93.31 133 LEU A N 1
ATOM 1033 C CA . LEU A 1 133 ? -3.854 6.159 6.762 1.00 93.31 133 LEU A CA 1
ATOM 1034 C C . LEU A 1 133 ? -4.023 7.439 7.576 1.00 93.31 133 LEU A C 1
ATOM 1036 O O . LEU A 1 133 ? -5.052 8.104 7.464 1.00 93.31 133 LEU A O 1
ATOM 1040 N N . ALA A 1 134 ? -3.009 7.809 8.358 1.00 92.94 134 ALA A N 1
ATOM 1041 C CA . ALA A 1 134 ? -3.045 9.043 9.126 1.00 92.94 134 ALA A CA 1
ATOM 1042 C C . ALA A 1 134 ? -3.263 10.264 8.222 1.00 92.94 134 ALA A C 1
ATOM 1044 O O . ALA A 1 134 ? -4.133 11.088 8.497 1.00 92.94 134 ALA A O 1
ATOM 1045 N N . ARG A 1 135 ? -2.527 10.335 7.107 1.00 90.06 135 ARG A N 1
ATOM 1046 C CA . ARG A 1 135 ? -2.602 11.428 6.138 1.00 90.06 135 ARG A CA 1
ATOM 1047 C C . ARG A 1 135 ? -3.994 11.563 5.545 1.00 90.06 135 ARG A C 1
ATOM 1049 O O . ARG A 1 135 ? -4.552 12.653 5.580 1.00 90.06 135 ARG A O 1
ATOM 1056 N N . VAL A 1 136 ? -4.569 10.487 5.000 1.00 92.69 136 VAL A N 1
ATOM 1057 C CA . VAL A 1 136 ? -5.886 10.585 4.346 1.00 92.69 136 VAL A CA 1
ATOM 1058 C C . VAL A 1 136 ? -6.986 10.950 5.341 1.00 92.69 136 VAL A C 1
ATOM 1060 O O . VAL A 1 136 ? -7.896 11.692 4.988 1.00 92.69 136 VAL A O 1
ATOM 1063 N N . LEU A 1 137 ? -6.883 10.492 6.593 1.00 94.62 137 LEU A N 1
ATOM 1064 C CA . LEU A 1 137 ? -7.835 10.829 7.651 1.00 94.62 137 LEU A CA 1
ATOM 1065 C C . LEU A 1 137 ? -7.727 12.300 8.072 1.00 94.62 137 LEU A C 1
ATOM 1067 O O . LEU A 1 137 ? -8.750 12.971 8.206 1.00 94.62 137 LEU A O 1
ATOM 1071 N N . VAL A 1 138 ? -6.506 12.806 8.250 1.00 93.06 138 VAL A N 1
ATOM 1072 C CA . VAL A 1 138 ? -6.251 14.214 8.587 1.00 93.06 138 VAL A CA 1
ATOM 1073 C C . VAL A 1 138 ? -6.691 15.130 7.445 1.00 93.06 138 VAL A C 1
ATOM 1075 O O . VAL A 1 138 ? -7.452 16.067 7.675 1.00 93.06 138 VAL A O 1
ATOM 1078 N N . LEU A 1 139 ? -6.347 14.798 6.195 1.00 91.06 139 LEU A N 1
ATOM 1079 C CA . LEU A 1 139 ? -6.811 15.539 5.019 1.00 91.06 139 LEU A CA 1
ATOM 1080 C C . LEU A 1 139 ? -8.342 15.557 4.911 1.00 91.06 139 LEU A C 1
ATOM 1082 O O . LEU A 1 139 ? -8.905 16.581 4.525 1.00 91.06 139 LEU A O 1
ATOM 1086 N N . ALA A 1 140 ? -9.024 1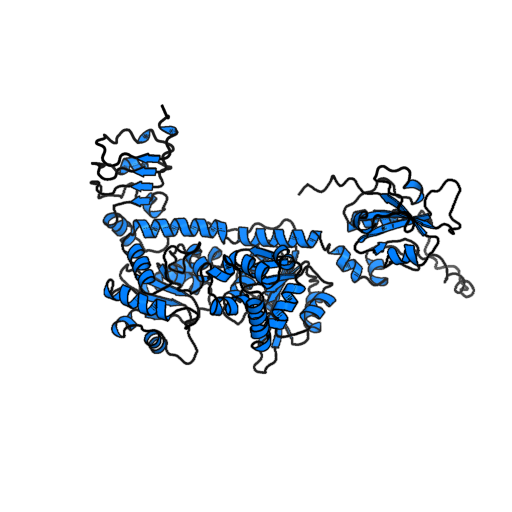4.485 5.321 1.00 92.88 140 ALA A N 1
ATOM 1087 C CA . ALA A 1 140 ? -10.483 14.429 5.408 1.00 92.88 140 ALA A CA 1
ATOM 1088 C C . ALA A 1 140 ? -11.076 15.226 6.590 1.00 92.88 140 ALA A C 1
ATOM 1090 O O . ALA A 1 140 ? -12.294 15.337 6.699 1.00 92.88 140 ALA A O 1
ATOM 1091 N N . GLY A 1 141 ? -10.257 15.824 7.461 1.00 92.25 141 GLY A N 1
ATOM 1092 C CA . GLY A 1 141 ? -10.693 16.655 8.589 1.00 92.25 141 GLY A CA 1
ATOM 1093 C C . GLY A 1 141 ? -10.881 15.905 9.913 1.00 92.25 141 GLY A C 1
ATOM 1094 O O . GLY A 1 141 ? -11.420 16.473 10.867 1.00 92.25 141 GLY A O 1
ATOM 1095 N N . HIS A 1 142 ? -10.448 14.644 10.003 1.00 93.06 142 HIS A N 1
ATOM 1096 C CA . HIS A 1 142 ? -10.433 13.903 11.265 1.00 93.06 142 HIS A CA 1
ATOM 1097 C C . HIS A 1 142 ? -9.215 14.281 12.119 1.00 93.06 142 HIS A C 1
ATOM 1099 O O . HIS A 1 142 ? -8.195 14.752 11.628 1.00 93.06 142 HIS A O 1
ATOM 1105 N N . GLU A 1 143 ? -9.317 14.061 13.425 1.00 93.00 143 GLU A N 1
ATOM 1106 C CA . GLU A 1 143 ? -8.226 14.285 14.369 1.00 93.00 143 GLU A CA 1
ATOM 1107 C C . GLU A 1 143 ? -7.504 12.964 14.622 1.00 93.00 143 GLU A C 1
ATOM 1109 O O . GLU A 1 143 ? -8.113 11.994 15.078 1.00 93.00 143 GLU A O 1
ATOM 1114 N N . VAL A 1 144 ? -6.209 12.914 14.317 1.00 94.81 144 VAL A N 1
ATOM 1115 C CA . VAL A 1 144 ? -5.426 11.678 14.382 1.00 94.81 144 VAL A CA 1
ATOM 1116 C C . VAL A 1 144 ? -4.212 11.874 15.275 1.00 94.81 144 VAL A C 1
ATOM 1118 O O . VAL A 1 144 ? -3.426 12.799 15.071 1.00 94.81 144 VAL A O 1
ATOM 1121 N N . LEU A 1 145 ? -4.043 10.967 16.236 1.00 94.44 145 LEU A N 1
ATOM 1122 C CA . LEU A 1 145 ? -2.789 10.797 16.965 1.00 94.44 145 LEU A CA 1
ATOM 1123 C C . LEU A 1 145 ? -2.182 9.443 16.612 1.00 94.44 145 LEU A C 1
ATOM 1125 O O . LEU A 1 145 ? -2.898 8.457 16.428 1.00 94.44 145 LEU A O 1
ATOM 1129 N N . MET A 1 146 ? -0.857 9.390 16.542 1.00 92.94 146 MET A N 1
ATOM 1130 C CA . MET A 1 146 ? -0.109 8.156 16.342 1.00 92.94 146 MET A CA 1
ATOM 1131 C C . MET A 1 146 ? 0.642 7.798 17.620 1.00 92.94 146 MET A C 1
ATOM 1133 O O . MET A 1 146 ? 1.448 8.588 18.101 1.00 92.94 146 MET A O 1
ATOM 1137 N N . LEU A 1 147 ? 0.405 6.602 18.148 1.00 90.56 147 LEU A N 1
ATOM 1138 C CA . LEU A 1 147 ? 1.136 6.030 19.271 1.00 90.56 147 LEU A CA 1
ATOM 1139 C C . LEU A 1 147 ? 2.040 4.911 18.752 1.00 90.56 147 LEU A C 1
ATOM 1141 O O . LEU A 1 147 ? 1.559 3.914 18.218 1.00 90.56 147 LEU A O 1
ATOM 1145 N N . ASN A 1 148 ? 3.351 5.057 18.904 1.00 87.00 148 ASN A N 1
ATOM 1146 C CA . ASN A 1 148 ? 4.326 4.101 18.382 1.00 87.00 148 ASN A CA 1
ATOM 1147 C C . ASN A 1 148 ? 5.367 3.739 19.431 1.00 87.00 148 ASN A C 1
ATOM 1149 O O . ASN A 1 148 ? 5.610 4.485 20.376 1.00 87.00 148 ASN A O 1
ATOM 1153 N N . TYR A 1 149 ? 6.025 2.603 19.234 1.00 79.38 149 TYR A N 1
ATOM 1154 C CA . TYR A 1 149 ? 7.229 2.274 19.987 1.00 79.38 149 TYR A CA 1
ATOM 1155 C C . TYR A 1 149 ? 8.420 3.102 19.494 1.00 79.38 149 TYR A C 1
ATOM 1157 O O . TYR A 1 149 ? 8.510 3.444 18.318 1.00 79.38 149 TYR A O 1
ATOM 1165 N N . PHE A 1 150 ? 9.373 3.368 20.376 1.00 74.69 150 PHE A N 1
ATOM 1166 C CA . PHE A 1 150 ? 10.656 3.971 20.052 1.00 74.69 150 PHE A CA 1
ATOM 1167 C C . PHE A 1 150 ? 11.766 3.119 20.662 1.00 74.69 150 PHE A C 1
ATOM 1169 O O . PHE A 1 150 ? 11.823 2.987 21.889 1.00 74.69 150 PHE A O 1
ATOM 1176 N N . PRO A 1 151 ? 12.603 2.483 19.827 1.00 65.62 151 PRO A N 1
ATOM 1177 C CA . PRO A 1 151 ? 13.669 1.627 20.316 1.00 65.62 151 PRO A CA 1
ATOM 1178 C C . PRO A 1 151 ? 14.709 2.467 21.060 1.00 65.62 151 PRO A C 1
ATOM 1180 O O . PRO A 1 151 ? 15.126 3.518 20.576 1.00 65.62 151 PRO A O 1
ATOM 1183 N N . VAL A 1 152 ? 15.132 1.990 22.228 1.00 62.56 152 VAL A N 1
ATOM 1184 C CA . VAL A 1 152 ? 16.271 2.536 22.976 1.00 62.56 152 VAL A CA 1
ATOM 1185 C C . VAL A 1 152 ? 17.438 1.548 22.828 1.00 62.56 152 VAL A C 1
ATOM 1187 O O . VAL A 1 152 ? 17.229 0.408 22.427 1.00 62.56 152 VAL A O 1
ATOM 1190 N N . ALA A 1 153 ? 18.684 1.964 23.074 1.00 54.50 153 ALA A N 1
ATOM 1191 C CA . ALA A 1 153 ? 19.854 1.086 22.925 1.00 54.50 153 ALA A CA 1
ATOM 1192 C C . ALA A 1 153 ? 19.834 -0.138 23.873 1.00 54.50 153 ALA A C 1
ATOM 1194 O O . ALA A 1 153 ? 20.481 -1.148 23.593 1.00 54.50 153 ALA A O 1
ATOM 1195 N N . SER A 1 154 ? 19.088 -0.069 24.982 1.00 52.12 154 SER A N 1
ATOM 1196 C CA . SER A 1 154 ? 18.788 -1.217 25.843 1.00 52.12 154 SER A CA 1
ATOM 1197 C C . SER A 1 154 ? 17.690 -2.092 25.223 1.00 52.12 154 SER A C 1
ATOM 1199 O O . SER A 1 154 ? 17.000 -1.694 24.294 1.00 52.12 154 SER A O 1
ATOM 1201 N N . LYS A 1 155 ? 17.449 -3.300 25.746 1.00 52.22 155 LYS A N 1
ATOM 1202 C CA . LYS A 1 155 ? 16.301 -4.138 25.328 1.00 52.22 155 LYS A CA 1
ATOM 1203 C C . LYS A 1 155 ? 14.923 -3.536 25.705 1.00 52.22 155 LYS A C 1
ATOM 1205 O O . LYS A 1 155 ? 13.928 -4.259 25.662 1.00 52.22 155 LYS A O 1
ATOM 1210 N N . ASP A 1 156 ? 14.869 -2.251 26.057 1.00 60.56 156 ASP A N 1
ATOM 1211 C CA . ASP A 1 156 ? 13.675 -1.500 26.434 1.00 60.56 156 ASP A CA 1
ATOM 1212 C C . ASP A 1 156 ? 13.141 -0.665 25.261 1.00 60.56 156 ASP A C 1
ATOM 1214 O O . ASP A 1 156 ? 13.821 -0.404 24.265 1.00 60.56 156 ASP A O 1
ATOM 1218 N N . PHE A 1 157 ? 11.897 -0.216 25.391 1.00 69.19 157 PHE A N 1
ATOM 1219 C CA . PHE A 1 157 ? 11.231 0.646 24.423 1.00 69.19 157 PHE A CA 1
ATOM 1220 C C . PHE A 1 157 ? 10.541 1.804 25.143 1.00 69.19 157 PHE A C 1
ATOM 1222 O O . PHE A 1 157 ? 9.930 1.621 26.195 1.00 69.19 157 PHE A O 1
ATOM 1229 N N . ASN A 1 158 ? 10.599 2.990 24.542 1.00 81.62 158 ASN A N 1
ATOM 1230 C CA . ASN A 1 158 ? 9.733 4.104 24.913 1.00 81.62 158 ASN A CA 1
ATOM 1231 C C . ASN A 1 158 ? 8.471 4.092 24.044 1.00 81.62 158 ASN A C 1
ATOM 1233 O O . ASN A 1 158 ? 8.455 3.516 22.955 1.00 81.62 158 ASN A O 1
ATOM 1237 N N . LEU A 1 159 ? 7.414 4.746 24.511 1.00 85.50 159 LEU A N 1
ATOM 1238 C CA . LEU A 1 159 ? 6.257 5.105 23.704 1.00 85.50 159 LEU A CA 1
ATOM 1239 C C . LEU A 1 159 ? 6.431 6.522 23.180 1.00 85.50 159 LEU A C 1
ATOM 1241 O O . LEU A 1 159 ? 6.958 7.385 23.878 1.00 85.50 159 LEU A O 1
ATOM 1245 N N . VAL A 1 160 ? 5.968 6.754 21.960 1.00 88.44 160 VAL A N 1
ATOM 1246 C CA . VAL A 1 160 ? 5.985 8.058 21.309 1.00 88.44 160 VAL A CA 1
ATOM 1247 C C . VAL A 1 160 ? 4.592 8.370 20.818 1.00 88.44 160 VAL A C 1
ATOM 1249 O O . VAL A 1 160 ? 4.041 7.631 20.000 1.00 88.44 160 VAL A O 1
ATOM 1252 N N . LEU A 1 161 ? 4.040 9.463 21.331 1.00 91.75 161 LEU A N 1
ATOM 1253 C CA . LEU A 1 161 ? 2.785 10.033 20.874 1.00 91.75 161 LEU A CA 1
ATOM 1254 C C . LEU A 1 161 ? 3.099 11.182 19.915 1.00 91.75 161 LEU A C 1
ATOM 1256 O O . LEU A 1 161 ? 3.773 12.138 20.297 1.00 91.75 161 LEU A O 1
ATOM 1260 N N . CYS A 1 162 ? 2.608 11.091 18.685 1.00 92.06 162 CYS A N 1
ATOM 1261 C CA . CYS A 1 162 ? 2.758 12.117 17.659 1.00 92.06 162 CYS A CA 1
ATOM 1262 C C . CYS A 1 162 ? 1.397 12.642 17.205 1.00 92.06 162 CYS A C 1
ATOM 1264 O O . CYS A 1 162 ? 0.436 11.875 17.090 1.00 92.06 162 CYS A O 1
ATOM 1266 N N . ARG A 1 163 ? 1.348 13.924 16.847 1.00 89.94 163 ARG A N 1
ATOM 1267 C CA . ARG A 1 163 ? 0.302 14.498 15.999 1.00 89.94 163 ARG A CA 1
ATOM 1268 C C . ARG A 1 163 ? 0.783 14.522 14.547 1.00 89.94 163 ARG A C 1
ATOM 1270 O O . ARG A 1 163 ? 1.974 14.653 14.280 1.00 89.94 163 ARG A O 1
ATOM 1277 N N . VAL A 1 164 ? -0.152 14.355 13.619 1.00 83.12 164 VAL A N 1
ATOM 1278 C CA . VAL A 1 164 ? 0.106 14.369 12.174 1.00 83.12 164 VAL A CA 1
ATOM 1279 C C . VAL A 1 164 ? -0.373 15.701 11.608 1.00 83.12 164 VAL A C 1
ATOM 1281 O O . VAL A 1 164 ? -1.540 16.049 11.781 1.00 83.12 164 VAL A O 1
ATOM 1284 N N . GLU A 1 165 ? 0.520 16.436 10.948 1.00 76.50 165 GLU A N 1
ATOM 1285 C CA . GLU A 1 165 ? 0.197 17.707 10.286 1.00 76.50 165 GLU A CA 1
ATOM 1286 C C . GLU A 1 165 ? -0.348 17.495 8.860 1.00 76.50 165 GLU A C 1
ATOM 1288 O O . GLU A 1 165 ? 0.029 16.538 8.177 1.00 76.50 165 GLU A O 1
ATOM 1293 N N . GLU A 1 166 ? -1.230 18.399 8.407 1.00 67.38 166 GLU A N 1
ATOM 1294 C CA . GLU A 1 166 ? -1.948 18.299 7.121 1.00 67.38 166 GLU A CA 1
ATOM 1295 C C . GLU A 1 166 ? -1.016 18.346 5.890 1.00 67.38 166 GLU A C 1
ATOM 1297 O O . GLU A 1 166 ? -1.192 17.538 4.974 1.00 67.38 166 GLU A O 1
ATOM 1302 N N . ASP A 1 167 ? -0.011 19.231 5.861 1.00 56.41 167 ASP A N 1
ATOM 1303 C CA . ASP A 1 167 ? 0.618 19.619 4.586 1.00 56.41 167 ASP A CA 1
ATOM 1304 C C . ASP A 1 167 ? 1.846 18.799 4.156 1.00 56.41 167 ASP A C 1
ATOM 1306 O O . ASP A 1 167 ? 2.115 18.693 2.960 1.00 56.41 167 ASP A O 1
ATOM 1310 N N . GLU A 1 168 ? 2.569 18.135 5.063 1.00 56.84 168 GLU A N 1
ATOM 1311 C CA . GLU A 1 168 ? 3.810 17.425 4.687 1.00 56.84 168 GLU A CA 1
ATOM 1312 C C . GLU A 1 168 ? 4.051 16.107 5.430 1.00 56.84 168 GLU A C 1
ATOM 1314 O O . GLU A 1 168 ? 5.167 15.586 5.411 1.00 56.84 168 GLU A O 1
ATOM 1319 N N . LEU A 1 169 ? 3.030 15.531 6.085 1.00 60.25 169 LEU A N 1
ATOM 1320 C CA . LEU A 1 169 ? 3.222 14.348 6.944 1.00 60.25 169 LEU A CA 1
ATOM 1321 C C . LEU A 1 169 ? 4.305 14.585 8.021 1.00 60.25 169 LEU A C 1
ATOM 1323 O O . LEU A 1 169 ? 4.960 13.646 8.486 1.00 60.25 169 LEU A O 1
ATOM 1327 N N . LYS A 1 170 ? 4.503 15.849 8.420 1.00 74.06 170 LYS A N 1
ATOM 1328 C CA . LYS A 1 170 ? 5.327 16.191 9.574 1.00 74.06 170 LYS A CA 1
ATOM 1329 C C . LYS A 1 170 ? 4.669 15.608 10.814 1.00 74.06 170 LYS A C 1
ATOM 1331 O O . LYS A 1 170 ? 3.449 15.655 10.989 1.00 74.06 170 LYS A O 1
ATOM 1336 N N . LEU A 1 171 ? 5.506 14.984 11.628 1.00 82.25 171 LEU A N 1
ATOM 1337 C CA . LEU A 1 171 ? 5.105 14.360 12.873 1.00 82.25 171 LEU A CA 1
ATOM 1338 C C . LEU A 1 171 ? 5.571 15.269 13.996 1.00 82.25 171 LEU A C 1
ATOM 1340 O O . LEU A 1 171 ? 6.762 15.318 14.305 1.00 82.25 171 LEU A O 1
ATOM 1344 N N . GLU A 1 172 ? 4.626 15.974 14.596 1.00 88.38 172 GLU A N 1
ATOM 1345 C CA . GLU A 1 172 ? 4.865 16.719 15.822 1.00 88.38 172 GLU A CA 1
ATOM 1346 C C . GLU A 1 172 ? 4.918 15.702 16.967 1.00 88.38 172 GLU A C 1
ATOM 1348 O O . GLU A 1 172 ? 3.919 15.053 17.289 1.00 88.38 172 GLU A O 1
ATOM 1353 N N . VAL A 1 173 ? 6.099 15.500 17.553 1.00 90.81 173 VAL A N 1
ATOM 1354 C CA . VAL A 1 173 ? 6.251 14.634 18.727 1.00 90.81 173 VAL A CA 1
ATOM 1355 C C . VAL A 1 173 ? 5.687 15.369 19.939 1.00 90.81 173 VAL A C 1
ATOM 1357 O O . VAL A 1 173 ? 6.234 16.383 20.354 1.00 90.81 173 VAL A O 1
ATOM 1360 N N . ILE A 1 174 ? 4.616 14.829 20.518 1.00 92.00 174 ILE A N 1
ATOM 1361 C CA . ILE A 1 174 ? 3.983 15.372 21.725 1.00 92.00 174 ILE A CA 1
ATOM 1362 C C . ILE A 1 174 ? 4.762 14.917 22.958 1.00 92.00 174 ILE A C 1
ATOM 1364 O O . ILE A 1 174 ? 5.135 15.721 23.803 1.00 92.00 174 ILE A O 1
ATOM 1368 N N . VAL A 1 175 ? 5.008 13.608 23.071 1.00 92.12 175 VAL A N 1
ATOM 1369 C CA . VAL A 1 175 ? 5.704 13.036 24.227 1.00 92.12 175 VAL A CA 1
ATOM 1370 C C . VAL A 1 175 ? 6.412 11.736 23.860 1.00 92.12 175 VAL A C 1
ATOM 1372 O O . VAL A 1 175 ? 5.885 10.918 23.103 1.00 92.12 175 VAL A O 1
ATOM 1375 N N . VAL A 1 176 ? 7.603 11.544 24.430 1.00 90.25 176 VAL A N 1
ATOM 1376 C CA . VAL A 1 176 ? 8.372 10.294 24.396 1.00 90.25 176 VAL A CA 1
ATOM 1377 C C . VAL A 1 176 ? 8.548 9.820 25.836 1.00 90.25 176 VAL A C 1
ATOM 1379 O O . VAL A 1 176 ? 9.236 10.473 26.617 1.00 90.25 176 VAL A O 1
ATOM 1382 N N . HIS A 1 177 ? 7.922 8.709 26.220 1.00 87.81 177 HIS A N 1
ATOM 1383 C CA . HIS A 1 177 ? 7.994 8.224 27.598 1.00 87.81 177 HIS A CA 1
ATOM 1384 C C . HIS A 1 177 ? 7.780 6.710 27.706 1.00 87.81 177 HIS A C 1
ATOM 1386 O O . HIS A 1 177 ? 7.036 6.125 26.926 1.00 87.81 177 HIS A O 1
ATOM 1392 N N . ARG A 1 178 ? 8.417 6.057 28.685 1.00 82.56 178 ARG A N 1
ATOM 1393 C CA . ARG A 1 178 ? 8.263 4.605 28.925 1.00 82.56 178 ARG A CA 1
ATOM 1394 C C . ARG A 1 178 ? 6.943 4.227 29.605 1.00 82.56 178 ARG A C 1
ATOM 1396 O O . ARG A 1 178 ? 6.427 3.136 29.403 1.00 82.56 178 ARG A O 1
ATOM 1403 N N . ASP A 1 179 ? 6.437 5.124 30.444 1.00 83.25 179 ASP A N 1
ATOM 1404 C CA . ASP A 1 179 ? 5.219 4.938 31.235 1.00 83.25 179 ASP A CA 1
ATOM 1405 C C . ASP A 1 179 ? 3.982 5.359 30.435 1.00 83.25 179 ASP A C 1
ATOM 1407 O O . ASP A 1 179 ? 3.901 6.501 29.970 1.00 83.25 179 ASP A O 1
ATOM 1411 N N . LEU A 1 180 ? 3.027 4.436 30.306 1.00 81.62 180 LEU A N 1
ATOM 1412 C CA . LEU A 1 180 ? 1.762 4.652 29.616 1.00 81.62 180 LEU A CA 1
ATOM 1413 C C . LEU A 1 180 ? 0.918 5.737 30.299 1.00 81.62 180 LEU A C 1
ATOM 1415 O O . LEU A 1 180 ? 0.234 6.481 29.601 1.00 81.62 180 LEU A O 1
ATOM 1419 N N . ASP A 1 181 ? 1.010 5.901 31.620 1.00 83.00 181 ASP A N 1
ATOM 1420 C CA . ASP A 1 181 ? 0.223 6.907 32.344 1.00 83.00 181 ASP A CA 1
ATOM 1421 C C . ASP A 1 181 ? 0.600 8.334 31.930 1.00 83.00 181 ASP A C 1
ATOM 1423 O O . ASP A 1 181 ? -0.255 9.217 31.852 1.00 83.00 181 ASP A O 1
ATOM 1427 N N . VAL A 1 182 ? 1.873 8.569 31.591 1.00 85.62 182 VAL A N 1
ATOM 1428 C CA . VAL A 1 182 ? 2.327 9.857 31.041 1.00 85.62 182 VAL A CA 1
ATOM 1429 C C . VAL A 1 182 ? 1.716 10.102 29.661 1.00 85.62 182 VAL A C 1
ATOM 1431 O O . VAL A 1 182 ? 1.263 11.214 29.384 1.00 85.62 182 VAL A O 1
ATOM 1434 N N . ILE A 1 183 ? 1.651 9.072 28.812 1.00 88.06 183 ILE A N 1
ATOM 1435 C CA . ILE A 1 183 ? 1.010 9.159 27.492 1.00 88.06 183 ILE A CA 1
ATOM 1436 C C . ILE A 1 183 ? -0.482 9.480 27.645 1.00 88.06 183 ILE A C 1
ATOM 1438 O O . ILE A 1 183 ? -0.992 10.387 26.987 1.00 88.06 183 ILE A O 1
ATOM 1442 N N . LEU A 1 184 ? -1.172 8.778 28.547 1.00 83.56 184 LEU A N 1
ATOM 1443 C CA . LEU A 1 184 ? -2.596 8.973 28.814 1.00 83.56 184 LEU A CA 1
ATOM 1444 C C . LEU A 1 184 ? -2.893 10.377 29.359 1.00 83.56 184 LEU A C 1
ATOM 1446 O O . LEU A 1 184 ? -3.855 10.998 28.907 1.00 83.56 184 LEU A O 1
ATOM 1450 N N . ARG A 1 185 ? -2.059 10.916 30.261 1.00 84.06 185 ARG A N 1
ATOM 1451 C CA . ARG A 1 185 ? -2.179 12.306 30.743 1.00 84.06 185 ARG A CA 1
ATOM 1452 C C . ARG A 1 185 ? -2.045 13.323 29.609 1.00 84.06 185 ARG A C 1
ATOM 1454 O O . ARG A 1 185 ? -2.902 14.190 29.482 1.00 84.06 185 ARG A O 1
ATOM 1461 N N . ASN A 1 186 ? -1.059 13.158 28.726 1.00 91.19 186 ASN A N 1
ATOM 1462 C CA . ASN A 1 186 ? -0.899 14.030 27.555 1.00 91.19 186 ASN A CA 1
ATOM 1463 C C . ASN A 1 186 ? -2.125 13.968 26.625 1.00 91.19 186 ASN A C 1
ATOM 1465 O O . ASN A 1 186 ? -2.613 14.996 26.161 1.00 91.19 186 ASN A O 1
ATOM 1469 N N . MET A 1 187 ? -2.686 12.777 26.383 1.00 87.31 187 MET A N 1
ATOM 1470 C CA . MET A 1 187 ? -3.930 12.648 25.612 1.00 87.31 187 MET A CA 1
ATOM 1471 C C . MET A 1 187 ? -5.110 13.362 26.293 1.00 87.31 187 MET A C 1
ATOM 1473 O O . MET A 1 187 ? -5.910 14.002 25.611 1.00 87.31 187 MET A O 1
ATOM 1477 N N . GLN A 1 188 ? -5.220 13.284 27.624 1.00 82.19 188 GLN A N 1
ATOM 1478 C CA . GLN A 1 188 ? -6.260 13.977 28.394 1.00 82.19 188 GLN A CA 1
ATOM 1479 C C . GLN A 1 188 ? -6.114 15.503 28.328 1.00 82.19 188 GLN A C 1
ATOM 1481 O O . GLN A 1 188 ? -7.113 16.191 28.117 1.00 82.19 188 GLN A O 1
ATOM 1486 N N . GLU A 1 189 ? -4.896 16.033 28.447 1.00 85.00 189 GLU A N 1
ATOM 1487 C CA . GLU A 1 189 ? -4.598 17.468 28.316 1.00 85.00 189 GLU A CA 1
ATOM 1488 C C . GLU A 1 189 ? -4.959 17.996 26.921 1.00 85.00 189 GLU A C 1
ATOM 1490 O O . GLU A 1 189 ? -5.587 19.048 26.787 1.00 85.00 189 GLU A O 1
ATOM 1495 N N . LEU A 1 190 ? -4.685 17.202 25.882 1.00 87.06 190 LEU A N 1
ATOM 1496 C CA . LEU A 1 190 ? -5.120 17.466 24.508 1.00 87.06 190 LEU A CA 1
ATOM 1497 C C . LEU A 1 190 ? -6.631 17.277 24.290 1.00 87.06 190 LEU A C 1
ATOM 1499 O O . LEU A 1 190 ? -7.132 17.503 23.188 1.00 87.06 190 LEU A O 1
ATOM 1503 N N . LYS A 1 191 ? -7.377 16.845 25.315 1.00 82.56 191 LYS A N 1
ATOM 1504 C CA . LYS A 1 191 ? -8.798 16.468 25.239 1.00 82.56 191 LYS A CA 1
ATOM 1505 C C . LYS A 1 191 ? -9.054 15.413 24.156 1.00 82.56 191 LYS A C 1
ATOM 1507 O O . LYS A 1 191 ? -10.122 15.387 23.533 1.00 82.56 191 LYS A O 1
ATOM 1512 N N . PHE A 1 192 ? -8.079 14.546 23.902 1.00 86.69 192 PHE A N 1
ATOM 1513 C CA . PHE A 1 192 ? -8.132 13.520 22.875 1.00 86.69 192 PHE A CA 1
ATOM 1514 C C . PHE A 1 192 ? -8.649 12.199 23.458 1.00 86.69 192 PHE A C 1
ATOM 1516 O O . PHE A 1 192 ? -7.933 11.461 24.130 1.00 86.69 192 PHE A O 1
ATOM 1523 N N . TYR A 1 193 ? -9.909 11.885 23.155 1.00 85.38 193 TYR A N 1
ATOM 1524 C CA . TYR A 1 193 ? -10.557 10.625 23.521 1.00 85.38 193 TYR A CA 1
ATOM 1525 C C . TYR A 1 193 ? -10.932 9.887 22.235 1.00 85.38 193 TYR A C 1
ATOM 1527 O O . TYR A 1 193 ? -11.854 10.345 21.547 1.00 85.38 193 TYR A O 1
ATOM 1535 N N . PRO A 1 194 ? -10.216 8.808 21.872 1.00 90.25 194 PRO A N 1
ATOM 1536 C CA . PRO A 1 194 ? -10.387 8.181 20.573 1.00 90.25 194 PRO A CA 1
ATOM 1537 C C . PRO A 1 194 ? -11.770 7.547 20.419 1.00 90.25 194 PRO A C 1
ATOM 1539 O O . PRO A 1 194 ? -12.245 6.768 21.248 1.00 90.25 194 PRO A O 1
ATOM 1542 N N . ASP A 1 195 ? -12.404 7.855 19.297 1.00 87.50 195 ASP A N 1
ATOM 1543 C CA . ASP A 1 195 ? -13.592 7.168 18.821 1.00 87.50 195 ASP A CA 1
ATOM 1544 C C . ASP A 1 195 ? -13.248 5.754 18.358 1.00 87.50 195 ASP A C 1
ATOM 1546 O O . ASP A 1 195 ? -14.052 4.859 18.599 1.00 87.50 195 ASP A O 1
ATOM 1550 N N . VAL A 1 196 ? -12.059 5.563 17.770 1.00 93.19 196 VAL A N 1
ATOM 1551 C CA . VAL A 1 196 ? -11.526 4.288 17.261 1.00 93.19 196 VAL A CA 1
ATOM 1552 C C . VAL A 1 196 ? -10.035 4.174 17.598 1.00 93.19 196 VAL A C 1
ATOM 1554 O O . VAL A 1 196 ? -9.296 5.156 17.488 1.00 93.19 196 VAL A O 1
ATOM 1557 N N . ILE A 1 197 ? -9.586 2.969 17.963 1.00 93.12 197 ILE A N 1
ATOM 1558 C CA . ILE A 1 197 ? -8.163 2.605 17.972 1.00 93.12 197 ILE A CA 1
ATOM 1559 C C . ILE A 1 197 ? -7.894 1.727 16.753 1.00 93.12 197 ILE A C 1
ATOM 1561 O O . ILE A 1 197 ? -8.515 0.679 16.593 1.00 93.12 197 ILE A O 1
ATOM 1565 N N . HIS A 1 198 ? -6.953 2.139 15.908 1.00 94.75 198 HIS A N 1
ATOM 1566 C CA . HIS A 1 198 ? -6.514 1.370 14.751 1.00 94.75 198 HIS A CA 1
ATOM 1567 C C . HIS A 1 198 ? -5.087 0.867 14.971 1.00 94.75 198 HIS A C 1
ATOM 1569 O O . HIS A 1 198 ? -4.121 1.618 14.859 1.00 94.75 198 HIS A O 1
ATOM 1575 N N . ALA A 1 199 ? -4.942 -0.423 15.251 1.00 90.56 199 ALA A N 1
ATOM 1576 C CA . ALA A 1 199 ? -3.657 -1.081 15.426 1.00 90.56 199 ALA A CA 1
ATOM 1577 C C . ALA A 1 199 ? -3.112 -1.654 14.105 1.00 90.56 199 ALA A C 1
ATOM 1579 O O . ALA A 1 199 ? -3.853 -2.240 13.318 1.00 90.56 199 ALA A O 1
ATOM 1580 N N . HIS A 1 200 ? -1.803 -1.552 13.883 1.00 88.19 200 HIS A N 1
ATOM 1581 C CA . HIS A 1 200 ? -1.102 -2.201 12.768 1.00 88.19 200 HIS A CA 1
ATOM 1582 C C . HIS A 1 200 ? -0.238 -3.372 13.265 1.00 88.19 200 HIS A C 1
ATOM 1584 O O . HIS A 1 200 ? 0.068 -3.500 14.451 1.00 88.19 200 HIS A O 1
ATOM 1590 N N . THR A 1 201 ? 0.136 -4.277 12.356 1.00 72.88 201 THR A N 1
ATOM 1591 C CA . THR A 1 201 ? 0.949 -5.469 12.675 1.00 72.88 201 THR A CA 1
ATOM 1592 C C . THR A 1 201 ? 2.283 -5.120 13.340 1.00 72.88 201 THR A C 1
ATOM 1594 O O . THR A 1 201 ? 2.868 -4.078 13.062 1.00 72.88 201 THR A O 1
ATOM 1597 N N . HIS A 1 202 ? 2.774 -6.045 14.177 1.00 61.44 202 HIS A N 1
ATOM 1598 C CA . HIS A 1 202 ? 4.029 -5.991 14.945 1.00 61.44 202 HIS A CA 1
ATOM 1599 C C . HIS A 1 202 ? 4.049 -5.071 16.177 1.00 61.44 202 HIS A C 1
ATOM 1601 O O . HIS A 1 202 ? 5.100 -4.908 16.792 1.00 61.44 202 HIS A O 1
ATOM 1607 N N . THR A 1 203 ? 2.898 -4.577 16.625 1.00 55.16 203 THR A N 1
ATOM 1608 C CA . THR A 1 203 ? 2.731 -3.819 17.879 1.00 55.16 203 THR A CA 1
ATOM 1609 C C . THR A 1 203 ? 2.915 -4.633 19.168 1.00 55.16 203 THR A C 1
ATOM 1611 O O . THR A 1 203 ? 2.523 -4.173 20.233 1.00 55.16 203 THR A O 1
ATOM 1614 N N . ILE A 1 204 ? 3.505 -5.835 19.142 1.00 51.94 204 ILE A N 1
ATOM 1615 C CA . ILE A 1 204 ? 3.621 -6.653 20.358 1.00 51.94 204 ILE A CA 1
ATOM 1616 C C . ILE A 1 204 ? 5.076 -6.856 20.762 1.00 51.94 204 ILE A C 1
ATOM 1618 O O . ILE A 1 204 ? 5.724 -7.842 20.404 1.00 51.94 204 ILE A O 1
ATOM 1622 N N . GLN A 1 205 ? 5.532 -5.947 21.620 1.00 51.91 205 GLN A N 1
ATOM 1623 C CA . GLN A 1 205 ? 6.516 -6.262 22.656 1.00 51.91 205 GLN A CA 1
ATOM 1624 C C . GLN A 1 205 ? 5.924 -6.227 24.075 1.00 51.91 205 GLN A C 1
ATOM 1626 O O . GLN A 1 205 ? 6.521 -6.808 24.977 1.00 51.91 205 GLN A O 1
ATOM 1631 N N . SER A 1 206 ? 4.729 -5.668 24.299 1.00 50.62 206 SER A N 1
ATOM 1632 C CA . SER A 1 206 ? 4.143 -5.577 25.644 1.00 50.62 206 SER A CA 1
ATOM 1633 C C . SER A 1 206 ? 2.872 -6.417 25.792 1.00 50.62 206 SER A C 1
ATOM 1635 O O . SER A 1 206 ? 1.758 -5.967 25.526 1.00 50.62 206 SER A O 1
ATOM 1637 N N . ARG A 1 207 ? 3.034 -7.661 26.269 1.00 52.00 207 ARG A N 1
ATOM 1638 C CA . ARG A 1 207 ? 1.926 -8.495 26.771 1.00 52.00 207 ARG A CA 1
ATOM 1639 C C . ARG A 1 207 ? 1.240 -7.759 27.934 1.00 52.00 207 ARG A C 1
ATOM 1641 O O . ARG A 1 207 ? 1.683 -7.867 29.068 1.00 52.00 207 ARG A O 1
ATOM 1648 N N . GLY A 1 208 ? 0.199 -6.978 27.641 1.00 59.41 208 GLY A N 1
ATOM 1649 C CA . GLY A 1 208 ? -0.634 -6.297 28.641 1.00 59.41 208 GLY A CA 1
ATOM 1650 C C . GLY A 1 208 ? -0.901 -4.815 28.372 1.00 59.41 208 GLY A C 1
ATOM 1651 O O . GLY A 1 208 ? -1.960 -4.329 28.748 1.00 59.41 208 GLY A O 1
ATOM 1652 N N . MET A 1 209 ? -0.025 -4.105 27.656 1.00 69.31 209 MET A N 1
ATOM 1653 C CA . MET A 1 209 ? -0.187 -2.657 27.452 1.00 69.31 209 MET A CA 1
ATOM 1654 C C . MET A 1 209 ? -1.426 -2.315 26.630 1.00 69.31 209 MET A C 1
ATOM 1656 O O . MET A 1 209 ? -2.121 -1.366 26.957 1.00 69.31 209 MET A O 1
ATOM 1660 N N . LEU A 1 210 ? -1.744 -3.116 25.608 1.00 74.00 210 LEU A N 1
ATOM 1661 C CA . LEU A 1 210 ? -2.979 -2.942 24.845 1.00 74.00 210 LEU A CA 1
ATOM 1662 C C . LEU A 1 210 ? -4.220 -3.125 25.730 1.00 74.00 210 LEU A C 1
ATOM 1664 O O . LEU A 1 210 ? -5.188 -2.402 25.553 1.00 74.00 210 LEU A O 1
ATOM 1668 N N . ASN A 1 211 ? -4.196 -4.042 26.705 1.00 70.25 211 ASN A N 1
ATOM 1669 C CA . ASN A 1 211 ? -5.313 -4.193 27.643 1.00 70.25 211 ASN A CA 1
ATOM 1670 C C . ASN A 1 211 ? -5.470 -2.959 28.516 1.00 70.25 211 ASN A C 1
ATOM 1672 O O . ASN A 1 211 ? -6.583 -2.474 28.661 1.00 70.25 211 ASN A O 1
ATOM 1676 N N . ILE A 1 212 ? -4.366 -2.462 29.074 1.00 69.56 212 ILE A N 1
ATOM 1677 C CA . ILE A 1 212 ? -4.380 -1.256 29.904 1.00 69.56 212 ILE A CA 1
ATOM 1678 C C . ILE A 1 212 ? -4.871 -0.077 29.062 1.00 69.56 212 ILE A C 1
ATOM 1680 O O . ILE A 1 212 ? -5.825 0.582 29.442 1.00 69.56 212 ILE A O 1
ATOM 1684 N N . LEU A 1 213 ? -4.321 0.112 27.860 1.00 75.62 213 LEU A N 1
ATOM 1685 C CA . LEU A 1 213 ? -4.738 1.150 26.920 1.00 75.62 213 LEU A CA 1
ATOM 1686 C C . LEU A 1 213 ? -6.235 1.060 26.588 1.00 75.62 213 LEU A C 1
ATOM 1688 O O . LEU A 1 213 ? -6.935 2.065 26.651 1.00 75.62 213 LEU A O 1
ATOM 1692 N N . LEU A 1 214 ? -6.744 -0.133 26.260 1.00 74.56 214 LEU A N 1
ATOM 1693 C CA . LEU A 1 214 ? -8.169 -0.340 25.999 1.00 74.56 214 LEU A CA 1
ATOM 1694 C C . LEU A 1 214 ? -9.010 -0.030 27.237 1.00 74.56 214 LEU A C 1
ATOM 1696 O O . LEU A 1 214 ? -10.043 0.607 27.100 1.00 74.56 214 LEU A O 1
ATOM 1700 N N . ILE A 1 215 ? -8.596 -0.445 28.434 1.00 68.19 215 ILE A N 1
ATOM 1701 C CA . ILE A 1 215 ? -9.333 -0.179 29.677 1.00 68.19 215 ILE A CA 1
ATOM 1702 C C . ILE A 1 215 ? -9.365 1.328 29.974 1.00 68.19 215 ILE A C 1
ATOM 1704 O O . ILE A 1 215 ? -10.447 1.892 30.136 1.00 68.19 215 ILE A O 1
ATOM 1708 N N . GLU A 1 216 ? -8.208 1.989 29.967 1.00 68.62 216 GLU A N 1
ATOM 1709 C CA . GLU A 1 216 ? -8.045 3.411 30.303 1.00 68.62 216 GLU A CA 1
ATOM 1710 C C . GLU A 1 216 ? -8.713 4.358 29.293 1.00 68.62 216 GLU A C 1
ATOM 1712 O O . GLU A 1 216 ? -9.149 5.467 29.636 1.00 68.62 216 GLU A O 1
ATOM 1717 N N . LEU A 1 217 ? -8.837 3.913 28.039 1.00 75.75 217 LEU A N 1
ATOM 1718 C CA . LEU A 1 217 ? -9.529 4.633 26.969 1.00 75.75 217 LEU A CA 1
ATOM 1719 C C . LEU A 1 217 ? -10.999 4.213 26.798 1.00 75.75 217 LEU A C 1
ATOM 1721 O O . LEU A 1 217 ? -11.636 4.636 25.837 1.00 75.75 217 LEU A O 1
ATOM 1725 N N . GLU A 1 218 ? -11.552 3.431 27.731 1.00 71.81 218 GLU A N 1
ATOM 1726 C CA . GLU A 1 218 ? -12.963 3.002 27.766 1.00 71.81 218 GLU A CA 1
ATOM 1727 C C . GLU A 1 218 ? -13.401 2.082 26.617 1.00 71.81 218 GLU A C 1
ATOM 1729 O O . GLU A 1 218 ? -14.548 2.090 26.160 1.00 71.81 218 GLU A O 1
ATOM 1734 N N . ASN A 1 219 ? -12.483 1.234 26.181 1.00 72.31 219 ASN A N 1
ATOM 1735 C CA . ASN A 1 219 ? -12.680 0.166 25.213 1.00 72.31 219 ASN A CA 1
ATOM 1736 C C . ASN A 1 219 ? -13.310 0.670 23.897 1.00 72.31 219 ASN A C 1
ATOM 1738 O O . ASN A 1 219 ? -14.396 0.213 23.512 1.00 72.31 219 ASN A O 1
ATOM 1742 N N . PRO A 1 220 ? -12.671 1.650 23.223 1.00 83.00 220 PRO A N 1
ATOM 1743 C CA . PRO A 1 220 ? -13.093 2.074 21.896 1.00 83.00 220 PRO A CA 1
ATOM 1744 C C . PRO A 1 220 ? -13.016 0.889 20.925 1.00 83.00 220 PRO A C 1
ATOM 1746 O O . PRO A 1 220 ? -12.209 -0.015 21.153 1.00 83.00 220 PRO A O 1
ATOM 1749 N N . PRO A 1 221 ? -13.815 0.885 19.840 1.00 90.19 221 PRO A N 1
ATOM 1750 C CA . PRO A 1 221 ? -13.652 -0.077 18.766 1.00 90.19 221 PRO A CA 1
ATOM 1751 C C . PRO A 1 221 ? -12.187 -0.276 18.379 1.00 90.19 221 PRO A C 1
ATOM 1753 O O . PRO A 1 221 ? -11.498 0.692 18.037 1.00 90.19 221 PRO A O 1
ATOM 1756 N N . LEU A 1 222 ? -11.733 -1.526 18.451 1.00 90.94 222 LEU A N 1
ATOM 1757 C CA . LEU A 1 222 ? -10.380 -1.913 18.079 1.00 90.94 222 LEU A CA 1
ATOM 1758 C C . LEU A 1 222 ? -10.385 -2.478 16.661 1.00 90.94 222 LEU A C 1
ATOM 1760 O O . LEU A 1 222 ? -10.881 -3.578 16.416 1.00 90.94 222 LEU A O 1
ATOM 1764 N N . VAL A 1 223 ? -9.785 -1.733 15.740 1.00 94.81 223 VAL A N 1
ATOM 1765 C CA . VAL A 1 223 ? -9.507 -2.182 14.376 1.00 94.81 223 VAL A CA 1
ATOM 1766 C C . VAL A 1 223 ? -8.072 -2.679 14.309 1.00 94.81 223 VAL A C 1
ATOM 1768 O O . VAL A 1 223 ? -7.169 -2.016 14.815 1.00 94.81 223 VAL A O 1
ATOM 1771 N N . TYR A 1 224 ? -7.848 -3.831 13.681 1.00 92.62 224 TYR A N 1
ATOM 1772 C CA . TYR A 1 224 ? -6.512 -4.398 13.524 1.00 92.62 224 TYR A CA 1
ATOM 1773 C C . TYR A 1 224 ? -6.173 -4.677 12.056 1.00 92.62 224 TYR A C 1
ATOM 1775 O O . TYR A 1 224 ? -6.749 -5.579 11.453 1.00 92.62 224 TYR A O 1
ATOM 1783 N N . THR A 1 225 ? -5.206 -3.947 11.490 1.00 92.50 225 THR A N 1
ATOM 1784 C CA . THR A 1 225 ? -4.687 -4.208 10.137 1.00 92.50 225 THR A CA 1
ATOM 1785 C C . THR A 1 225 ? -3.513 -5.181 10.148 1.00 92.50 225 THR A C 1
ATOM 1787 O O . THR A 1 225 ? -2.469 -4.954 10.784 1.00 92.50 225 THR A O 1
ATOM 1790 N N . ILE A 1 226 ? -3.667 -6.250 9.367 1.00 86.38 226 ILE A N 1
ATOM 1791 C CA . ILE A 1 226 ? -2.718 -7.350 9.248 1.00 86.38 226 ILE A CA 1
ATOM 1792 C C . ILE A 1 226 ? -1.928 -7.235 7.943 1.00 86.38 226 ILE A C 1
ATOM 1794 O O . ILE A 1 226 ? -2.464 -7.439 6.857 1.00 86.38 226 ILE A O 1
ATOM 1798 N N . HIS A 1 227 ? -0.642 -6.895 8.072 1.00 82.19 227 HIS A N 1
ATOM 1799 C CA . HIS A 1 227 ? 0.304 -6.713 6.958 1.00 82.19 227 HIS A CA 1
ATOM 1800 C C . HIS A 1 227 ? 1.104 -7.975 6.642 1.00 82.19 227 HIS A C 1
ATOM 1802 O O . HIS A 1 227 ? 1.526 -8.165 5.507 1.00 82.19 227 HIS A O 1
ATOM 1808 N N . ASP A 1 228 ? 1.337 -8.808 7.655 1.00 78.62 228 ASP A N 1
ATOM 1809 C CA . ASP A 1 228 ? 1.986 -10.111 7.531 1.00 78.62 228 ASP A CA 1
ATOM 1810 C C . ASP A 1 228 ? 1.333 -11.066 8.534 1.00 78.62 228 ASP A C 1
ATOM 1812 O O . ASP A 1 228 ? 1.277 -10.786 9.741 1.00 78.62 228 ASP A O 1
ATOM 1816 N N . LEU A 1 229 ? 0.792 -12.173 8.031 1.00 79.31 229 LEU A N 1
ATOM 1817 C CA . LEU A 1 229 ? 0.172 -13.197 8.856 1.00 79.31 229 LEU A CA 1
ATOM 1818 C C . LEU A 1 229 ? 1.221 -14.271 9.172 1.00 79.31 229 LEU A C 1
ATOM 1820 O O . LEU A 1 229 ? 1.561 -15.090 8.324 1.00 79.31 229 LEU A O 1
ATOM 1824 N N . LEU A 1 230 ? 1.752 -14.289 10.398 1.00 74.88 230 LEU A N 1
ATOM 1825 C CA . LEU A 1 230 ? 2.920 -15.124 10.715 1.00 74.88 230 LEU A CA 1
ATOM 1826 C C . LEU A 1 230 ? 2.690 -16.630 10.476 1.00 74.88 230 LEU A C 1
ATOM 1828 O O . LEU A 1 230 ? 3.557 -17.253 9.857 1.00 74.88 230 LEU A O 1
ATOM 1832 N N . PRO A 1 231 ? 1.542 -17.229 10.863 1.00 73.94 231 PRO A N 1
ATOM 1833 C CA . PRO A 1 231 ? 1.264 -18.626 10.531 1.00 73.94 231 PRO A CA 1
ATOM 1834 C C . PRO A 1 231 ? 1.152 -18.871 9.020 1.00 73.94 231 PRO A C 1
ATOM 1836 O O . PRO A 1 231 ? 1.566 -19.925 8.549 1.00 73.94 231 PRO A O 1
ATOM 1839 N N . TYR A 1 232 ? 0.660 -17.895 8.245 1.00 75.44 232 TYR A N 1
ATOM 1840 C CA . TYR A 1 232 ? 0.572 -17.996 6.782 1.00 75.44 232 TYR A CA 1
ATOM 1841 C C . TYR A 1 232 ? 1.951 -18.157 6.149 1.00 75.44 232 TYR A C 1
ATOM 1843 O O . TYR A 1 232 ? 2.120 -19.009 5.285 1.00 75.44 232 TYR A O 1
ATOM 1851 N N . ARG A 1 233 ? 2.959 -17.402 6.611 1.00 71.69 233 ARG A N 1
ATOM 1852 C CA . ARG A 1 233 ? 4.333 -17.519 6.100 1.00 71.69 233 ARG A CA 1
ATOM 1853 C C . ARG A 1 233 ? 4.900 -18.924 6.293 1.00 71.69 233 ARG A C 1
ATOM 1855 O O . ARG A 1 233 ? 5.562 -19.424 5.392 1.00 71.69 233 ARG A O 1
ATOM 1862 N N . GLN A 1 234 ? 4.646 -19.540 7.447 1.00 70.44 234 GLN A N 1
ATOM 1863 C CA . GLN A 1 234 ? 5.116 -20.895 7.728 1.00 70.44 234 GLN A CA 1
ATOM 1864 C C . GLN A 1 234 ? 4.404 -21.918 6.836 1.00 70.44 234 GLN A C 1
ATOM 1866 O O . GLN A 1 234 ? 5.063 -22.694 6.156 1.00 70.44 234 GLN A O 1
ATOM 1871 N N . ILE A 1 235 ? 3.071 -21.850 6.752 1.00 72.31 235 ILE A N 1
ATOM 1872 C CA . ILE A 1 235 ? 2.289 -22.771 5.913 1.00 72.31 235 ILE A CA 1
ATOM 1873 C C . ILE A 1 235 ? 2.671 -22.623 4.437 1.00 72.31 235 ILE A C 1
ATOM 1875 O O . ILE A 1 235 ? 2.795 -23.617 3.732 1.00 72.31 235 ILE A O 1
ATOM 1879 N N . LEU A 1 236 ? 2.913 -21.398 3.969 1.00 71.38 236 LEU A N 1
ATOM 1880 C CA . LEU A 1 236 ? 3.335 -21.145 2.596 1.00 71.38 236 LEU A CA 1
ATOM 1881 C C . LEU A 1 236 ? 4.701 -21.768 2.274 1.00 71.38 236 LEU A C 1
ATOM 1883 O O . LEU A 1 236 ? 4.918 -22.194 1.144 1.00 71.38 236 LEU A O 1
ATOM 1887 N N . VAL A 1 237 ? 5.624 -21.813 3.237 1.00 70.06 237 VAL A N 1
ATOM 1888 C CA . VAL A 1 237 ? 6.912 -22.502 3.057 1.00 70.06 237 VAL A CA 1
ATOM 1889 C C . VAL A 1 237 ? 6.713 -24.013 2.965 1.00 70.06 237 VAL A C 1
ATOM 1891 O O . VAL A 1 237 ? 7.359 -24.645 2.135 1.00 70.06 237 VAL A O 1
ATOM 1894 N N . ASP A 1 238 ? 5.820 -24.566 3.782 1.00 70.69 238 ASP A N 1
ATOM 1895 C CA . ASP A 1 238 ? 5.653 -26.013 3.925 1.00 70.69 238 ASP A CA 1
ATOM 1896 C C . ASP A 1 238 ? 4.774 -26.636 2.816 1.00 70.69 238 ASP A C 1
ATOM 1898 O O . ASP A 1 238 ? 5.025 -27.766 2.409 1.00 70.69 238 ASP A O 1
ATOM 1902 N N . TYR A 1 239 ? 3.772 -25.902 2.311 1.00 69.88 239 TYR A N 1
ATOM 1903 C CA . TYR A 1 239 ? 2.714 -26.411 1.413 1.00 69.88 239 TYR A CA 1
ATOM 1904 C C . TYR A 1 239 ? 2.540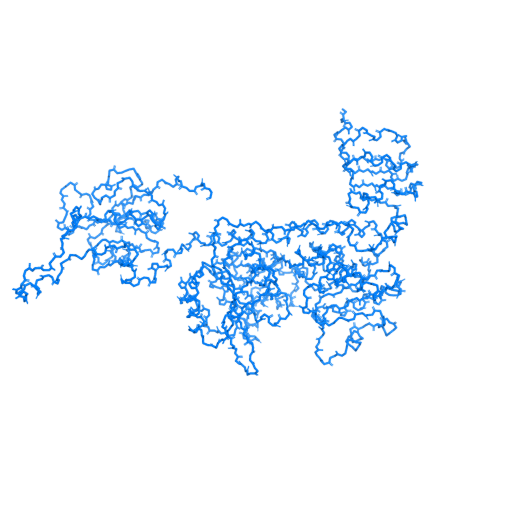 -25.593 0.119 1.00 69.88 239 TYR A C 1
ATOM 1906 O O . TYR A 1 239 ? 1.803 -25.970 -0.789 1.00 69.88 239 TYR A O 1
ATOM 1914 N N . GLY A 1 240 ? 3.210 -24.443 0.009 1.00 69.69 240 GLY A N 1
ATOM 1915 C CA . GLY A 1 240 ? 3.043 -23.538 -1.125 1.00 69.69 240 GLY A CA 1
ATOM 1916 C C . GLY A 1 240 ? 1.726 -22.737 -1.110 1.00 69.69 240 GLY A C 1
ATOM 1917 O O . GLY A 1 240 ? 0.878 -22.886 -0.227 1.00 69.69 240 GLY A O 1
ATOM 1918 N N . PRO A 1 241 ? 1.554 -21.806 -2.067 1.00 67.31 241 PRO A N 1
ATOM 1919 C CA . PRO A 1 241 ? 0.412 -20.891 -2.095 1.00 67.31 241 PRO A CA 1
ATOM 1920 C C . PRO A 1 241 ? -0.911 -21.542 -2.535 1.00 67.31 241 PRO A C 1
ATOM 1922 O O . PRO A 1 241 ? -1.966 -21.146 -2.042 1.00 67.31 241 PRO A O 1
ATOM 1925 N N . GLU A 1 242 ? -0.891 -22.519 -3.447 1.00 70.44 242 GLU A N 1
ATOM 1926 C CA . GLU A 1 242 ? -2.119 -23.097 -4.021 1.00 70.44 242 GLU A CA 1
ATOM 1927 C C . GLU A 1 242 ? -2.937 -23.886 -2.997 1.00 70.44 242 GLU A C 1
ATOM 1929 O O . GLU A 1 242 ? -4.145 -23.659 -2.868 1.00 70.44 242 GLU A O 1
ATOM 1934 N N . GLU A 1 243 ? -2.289 -24.752 -2.217 1.00 70.94 243 GLU A N 1
ATOM 1935 C CA . GLU A 1 243 ? -2.955 -25.574 -1.201 1.00 70.94 243 GLU A CA 1
ATOM 1936 C C . GLU A 1 243 ? -3.597 -24.712 -0.107 1.00 70.94 243 GLU A C 1
ATOM 1938 O O . GLU A 1 243 ? -4.718 -24.970 0.336 1.00 70.94 243 GLU A O 1
ATOM 1943 N N . LEU A 1 244 ? -2.937 -23.616 0.273 1.00 69.81 244 LEU A N 1
ATOM 1944 C CA . LEU A 1 244 ? -3.443 -22.693 1.282 1.00 69.81 244 LEU A CA 1
ATOM 1945 C C . LEU A 1 244 ? -4.598 -21.829 0.774 1.00 69.81 244 LEU A C 1
ATOM 1947 O O . LEU A 1 244 ? -5.556 -21.595 1.512 1.00 69.81 244 LEU A O 1
ATOM 1951 N N . LEU A 1 245 ? -4.559 -21.365 -0.474 1.00 71.25 245 LEU A N 1
ATOM 1952 C CA . LEU A 1 245 ? -5.588 -20.472 -1.011 1.00 71.25 245 LEU A CA 1
ATOM 1953 C C . LEU A 1 245 ? -6.791 -21.240 -1.563 1.00 71.25 245 LEU A C 1
ATOM 1955 O O . LEU A 1 245 ? -7.929 -20.931 -1.213 1.00 71.25 245 LEU A O 1
ATOM 1959 N N . THR A 1 246 ? -6.554 -22.298 -2.331 1.00 70.25 246 THR A N 1
ATOM 1960 C CA . THR A 1 246 ? -7.599 -23.016 -3.082 1.00 70.25 246 THR A CA 1
ATOM 1961 C C . THR A 1 246 ? -7.874 -24.423 -2.553 1.00 70.25 246 THR A C 1
ATOM 1963 O O . THR A 1 246 ? -9.014 -24.876 -2.617 1.00 70.25 246 THR A O 1
ATOM 1966 N N . GLY A 1 247 ? -6.877 -25.075 -1.950 1.00 68.31 247 GLY A N 1
ATOM 1967 C CA . GLY A 1 247 ? -6.994 -26.425 -1.395 1.00 68.31 247 GLY A CA 1
ATOM 1968 C C . GLY A 1 247 ? -7.457 -26.490 0.066 1.00 68.31 247 GLY A C 1
ATOM 1969 O O . GLY A 1 247 ? -7.860 -25.492 0.681 1.00 68.31 247 GLY A O 1
ATOM 1970 N N . GLY A 1 248 ? -7.402 -27.695 0.633 1.00 68.06 248 GLY A N 1
ATOM 1971 C CA . GLY A 1 248 ? -7.519 -27.932 2.070 1.00 68.06 248 GLY A CA 1
ATOM 1972 C C . GLY A 1 248 ? -6.132 -28.041 2.694 1.00 68.06 248 GLY A C 1
ATOM 1973 O O . GLY A 1 248 ? -5.300 -28.789 2.198 1.00 68.06 248 GLY A O 1
ATOM 1974 N N . VAL A 1 249 ? -5.891 -27.322 3.789 1.00 69.56 249 VAL A N 1
ATOM 1975 C CA . VAL A 1 249 ? -4.663 -27.480 4.579 1.00 69.56 249 VAL A CA 1
ATOM 1976 C C . VAL A 1 249 ? -4.972 -28.398 5.751 1.00 69.56 249 VAL A C 1
ATOM 1978 O O . VAL A 1 249 ? -5.965 -28.183 6.450 1.00 69.56 249 VAL A O 1
ATOM 1981 N N . ASP A 1 250 ? -4.128 -29.410 5.965 1.00 77.94 250 ASP A N 1
ATOM 1982 C CA . ASP A 1 250 ? -4.215 -30.321 7.111 1.00 77.94 250 ASP A CA 1
ATOM 1983 C C . ASP A 1 250 ? -4.376 -29.512 8.420 1.00 77.94 250 ASP A C 1
ATOM 1985 O O . ASP A 1 250 ? -3.519 -28.680 8.737 1.00 77.94 250 ASP A O 1
ATOM 1989 N N . PRO A 1 251 ? -5.443 -29.730 9.214 1.00 78.88 251 PRO A N 1
ATOM 1990 C CA . PRO A 1 251 ? -5.625 -29.047 10.493 1.00 78.88 251 PRO A CA 1
ATOM 1991 C C . PRO A 1 251 ? -4.427 -29.199 11.440 1.00 78.88 251 PRO A C 1
ATOM 1993 O O . PRO A 1 251 ? -4.115 -28.272 12.192 1.00 78.88 251 PRO A O 1
ATOM 1996 N N . ASN A 1 252 ? -3.711 -30.328 11.384 1.00 78.12 252 ASN A N 1
ATOM 1997 C CA . ASN A 1 252 ? -2.493 -30.514 12.167 1.00 78.12 252 ASN A CA 1
ATOM 1998 C C . ASN A 1 252 ? -1.340 -29.657 11.636 1.00 78.12 252 ASN A C 1
ATOM 2000 O O . ASN A 1 252 ? -0.526 -29.196 12.429 1.00 78.12 252 ASN A O 1
ATOM 2004 N N . ALA A 1 253 ? -1.276 -29.392 10.331 1.00 75.69 253 ALA A N 1
ATOM 2005 C CA . ALA A 1 253 ? -0.315 -28.467 9.738 1.00 75.69 253 ALA A CA 1
ATOM 2006 C C . ALA A 1 253 ? -0.580 -27.019 10.144 1.00 75.69 253 ALA A C 1
ATOM 2008 O O . ALA A 1 253 ? 0.349 -26.316 10.534 1.00 75.69 253 ALA A O 1
ATOM 2009 N N . ILE A 1 254 ? -1.847 -26.594 10.139 1.00 76.81 254 ILE A N 1
ATOM 2010 C CA . ILE A 1 254 ? -2.248 -25.276 10.651 1.00 76.81 254 ILE A CA 1
ATOM 2011 C C . ILE A 1 254 ? -1.845 -25.151 12.120 1.00 76.81 254 ILE A C 1
ATOM 2013 O O . ILE A 1 254 ? -1.225 -24.163 12.513 1.00 76.81 254 ILE A O 1
ATOM 2017 N N . ARG A 1 255 ? -2.147 -26.172 12.930 1.00 76.81 255 ARG A N 1
ATOM 2018 C CA . ARG A 1 255 ? -1.781 -26.195 14.346 1.00 76.81 255 ARG A CA 1
ATOM 2019 C C . ARG A 1 255 ? -0.268 -26.150 14.543 1.00 76.81 255 ARG A C 1
ATOM 2021 O O . ARG A 1 255 ? 0.200 -25.305 15.294 1.00 76.81 255 ARG A O 1
ATOM 2028 N N . ARG A 1 256 ? 0.499 -26.970 13.814 1.00 75.75 256 ARG A N 1
ATOM 2029 C CA . ARG A 1 256 ? 1.970 -26.935 13.818 1.00 75.75 256 ARG A CA 1
ATOM 2030 C C . ARG A 1 256 ? 2.499 -25.568 13.412 1.00 75.75 256 ARG A C 1
ATOM 2032 O O . ARG A 1 256 ? 3.405 -25.081 14.064 1.00 75.75 256 ARG A O 1
ATOM 2039 N N . ALA A 1 257 ? 1.946 -24.926 12.389 1.00 74.06 257 ALA A N 1
ATOM 2040 C CA . ALA A 1 257 ? 2.387 -23.604 11.962 1.00 74.06 257 ALA A CA 1
ATOM 2041 C C . ALA A 1 257 ? 2.102 -22.534 13.022 1.00 74.06 257 ALA A C 1
ATOM 2043 O O . ALA A 1 257 ? 2.962 -21.694 13.290 1.00 74.06 257 ALA A O 1
ATOM 2044 N N . ILE A 1 258 ? 0.929 -22.580 13.662 1.00 72.50 258 ILE A N 1
ATOM 2045 C CA . ILE A 1 258 ? 0.588 -21.715 14.798 1.00 72.50 258 ILE A CA 1
ATOM 2046 C C . ILE A 1 258 ? 1.552 -21.973 15.961 1.00 72.50 258 ILE A C 1
ATOM 2048 O O . ILE A 1 258 ? 2.137 -21.022 16.469 1.00 72.50 258 ILE A O 1
ATOM 2052 N N . ASP A 1 259 ? 1.773 -23.232 16.336 1.00 70.25 259 ASP A N 1
ATOM 2053 C CA . ASP A 1 259 ? 2.635 -23.622 17.454 1.00 70.25 259 ASP A CA 1
ATOM 2054 C C . ASP A 1 259 ? 4.103 -23.260 17.171 1.00 70.25 259 ASP A C 1
ATOM 2056 O O . ASP A 1 259 ? 4.740 -22.559 17.955 1.00 70.25 259 ASP A O 1
ATOM 2060 N N . LEU A 1 260 ? 4.644 -23.632 16.011 1.00 65.44 260 LEU A N 1
ATOM 2061 C CA . LEU A 1 260 ? 6.014 -23.321 15.603 1.00 65.44 260 LEU A CA 1
ATOM 2062 C C . LEU A 1 260 ? 6.240 -21.808 15.581 1.00 65.44 260 LEU A C 1
ATOM 2064 O O . LEU A 1 260 ? 7.215 -21.328 16.155 1.00 65.44 260 LEU A O 1
ATOM 2068 N N . SER A 1 261 ? 5.321 -21.028 15.004 1.00 59.59 261 SER A N 1
ATOM 2069 C CA . SER A 1 261 ? 5.409 -19.561 15.035 1.00 59.59 261 SER A CA 1
ATOM 2070 C C . SER A 1 261 ? 5.244 -18.985 16.451 1.00 59.59 261 SER A C 1
ATOM 2072 O O . SER A 1 261 ? 5.825 -17.938 16.756 1.00 59.59 261 SER A O 1
ATOM 2074 N N . TYR A 1 262 ? 4.497 -19.665 17.333 1.00 52.75 262 TYR A N 1
ATOM 2075 C CA . TYR A 1 262 ? 4.288 -19.309 18.743 1.00 52.75 262 TYR A CA 1
ATOM 2076 C C . TYR A 1 262 ? 5.548 -19.509 19.590 1.00 52.75 262 TYR A C 1
ATOM 2078 O O . TYR A 1 262 ? 5.873 -18.646 20.407 1.00 52.75 262 TYR A O 1
ATOM 2086 N N . TYR A 1 263 ? 6.283 -20.601 19.367 1.00 45.56 263 TYR A N 1
ATOM 2087 C CA . TYR A 1 263 ? 7.494 -20.941 20.118 1.00 45.56 263 TYR A CA 1
ATOM 2088 C C . TYR A 1 263 ? 8.764 -20.295 19.551 1.00 45.56 263 TYR A C 1
ATOM 2090 O O . TYR A 1 263 ? 9.649 -19.912 20.315 1.00 45.56 263 TYR A O 1
ATOM 2098 N N . THR A 1 264 ? 8.855 -20.109 18.232 1.00 50.00 264 THR A N 1
ATOM 2099 C CA . THR A 1 264 ? 10.052 -19.536 17.584 1.00 50.00 264 THR A CA 1
ATOM 2100 C C . THR A 1 264 ? 10.089 -18.007 17.608 1.00 50.00 264 THR A C 1
ATOM 2102 O O . THR A 1 264 ? 11.155 -17.415 17.435 1.00 50.00 264 THR A O 1
ATOM 2105 N N . SER A 1 265 ? 8.957 -17.332 17.856 1.00 55.25 265 SER A N 1
ATOM 2106 C CA . SER A 1 265 ? 8.904 -15.870 17.915 1.00 55.25 265 SER A CA 1
ATOM 2107 C C . SER A 1 265 ? 8.048 -15.356 19.079 1.00 55.25 265 SER A C 1
ATOM 2109 O O . SER A 1 265 ? 6.853 -15.626 19.179 1.00 55.25 265 SER A O 1
ATOM 2111 N N . LYS A 1 266 ? 8.615 -14.478 19.925 1.00 53.84 266 LYS A N 1
ATOM 2112 C CA . LYS A 1 266 ? 7.842 -13.732 20.948 1.00 53.84 266 LYS A CA 1
ATOM 2113 C C . LYS A 1 266 ? 6.726 -12.849 20.347 1.00 53.84 266 LYS A C 1
ATOM 2115 O O . LYS A 1 266 ? 5.889 -12.344 21.089 1.00 53.84 266 LYS A O 1
ATOM 2120 N N . ARG A 1 267 ? 6.717 -12.660 19.019 1.00 57.53 267 ARG A N 1
ATOM 2121 C CA . ARG A 1 267 ? 5.781 -11.817 18.253 1.00 57.53 267 ARG A CA 1
ATOM 2122 C C . ARG A 1 267 ? 4.397 -12.454 18.085 1.00 57.53 267 ARG A C 1
ATOM 2124 O O . ARG A 1 267 ? 3.399 -11.740 18.053 1.00 57.53 267 ARG A O 1
ATOM 2131 N N . ASN A 1 268 ? 4.323 -13.779 17.996 1.00 64.62 268 ASN A N 1
ATOM 2132 C CA . ASN A 1 268 ? 3.101 -14.480 17.604 1.00 64.62 268 ASN A CA 1
ATOM 2133 C C . ASN A 1 268 ? 2.002 -14.565 18.691 1.00 64.62 268 ASN A C 1
ATOM 2135 O O . ASN A 1 268 ? 0.841 -14.315 18.367 1.00 64.62 268 ASN A O 1
ATOM 2139 N N . PRO A 1 269 ? 2.309 -14.788 19.989 1.00 65.62 269 PRO A N 1
ATOM 2140 C CA . PRO A 1 269 ? 1.290 -14.764 21.045 1.00 65.62 269 PRO A CA 1
ATOM 2141 C C . PRO A 1 269 ? 0.492 -13.453 21.081 1.00 65.62 269 PRO A C 1
ATOM 2143 O O . PRO A 1 269 ? -0.703 -13.456 21.356 1.00 65.62 269 PRO A O 1
ATOM 2146 N N . GLY A 1 270 ? 1.146 -12.332 20.768 1.00 72.31 270 GLY A N 1
ATOM 2147 C CA . GLY A 1 270 ? 0.490 -11.033 20.686 1.00 72.31 270 GLY A CA 1
ATOM 2148 C C . GLY A 1 270 ? -0.370 -10.830 19.446 1.00 72.31 270 GLY A C 1
ATOM 2149 O O . GLY A 1 270 ? -1.427 -10.216 19.544 1.00 72.31 270 GLY A O 1
ATOM 2150 N N . GLN A 1 271 ? 0.056 -11.342 18.285 1.00 78.31 271 GLN A N 1
ATOM 2151 C CA . GLN A 1 271 ? -0.746 -11.254 17.062 1.00 78.31 271 GLN A CA 1
ATOM 2152 C C . GLN A 1 271 ? -2.051 -12.039 17.240 1.00 78.31 271 GLN A C 1
ATOM 2154 O O . GLN A 1 271 ? -3.120 -11.519 16.937 1.00 78.31 271 GLN A O 1
ATOM 2159 N N . ILE A 1 272 ? -1.977 -13.244 17.815 1.00 77.31 272 ILE A N 1
ATOM 2160 C CA . ILE A 1 272 ? -3.154 -14.071 18.120 1.00 77.31 272 ILE A CA 1
ATOM 2161 C C . ILE A 1 272 ? -4.074 -13.383 19.138 1.00 77.31 272 ILE A C 1
ATOM 2163 O O . ILE A 1 272 ? -5.291 -13.378 18.965 1.00 77.31 272 ILE A O 1
ATOM 2167 N N . ASP A 1 273 ? -3.511 -12.794 20.195 1.00 76.81 273 ASP A N 1
ATOM 2168 C CA . ASP A 1 273 ? -4.275 -12.045 21.198 1.00 76.81 273 ASP A CA 1
ATOM 2169 C C . ASP A 1 273 ? -5.021 -10.850 20.578 1.00 76.81 273 ASP A C 1
ATOM 2171 O O . ASP A 1 273 ? -6.205 -10.645 20.847 1.00 76.81 273 ASP A O 1
ATOM 2175 N N . MET A 1 274 ? -4.372 -10.118 19.671 1.00 81.62 274 MET A N 1
ATOM 2176 C CA . MET A 1 274 ? -4.990 -8.995 18.972 1.00 81.62 274 MET A CA 1
ATOM 2177 C C . MET A 1 274 ? -6.065 -9.439 17.975 1.00 81.62 274 MET A C 1
ATOM 2179 O O . MET A 1 274 ? -7.128 -8.829 17.939 1.00 81.62 274 MET A O 1
ATOM 2183 N N . ILE A 1 275 ? -5.853 -10.539 17.243 1.00 85.25 275 ILE A N 1
ATOM 2184 C CA . ILE A 1 275 ? -6.883 -11.153 16.382 1.00 85.25 275 ILE A CA 1
ATOM 2185 C C . ILE A 1 275 ? -8.140 -11.492 17.193 1.00 85.25 275 ILE A C 1
ATOM 2187 O O . ILE A 1 275 ? -9.255 -11.240 16.746 1.00 85.25 275 ILE A O 1
ATOM 2191 N N . LYS A 1 276 ? -7.978 -12.040 18.402 1.00 80.44 276 LYS A N 1
ATOM 2192 C CA . LYS A 1 276 ? -9.112 -12.398 19.267 1.00 80.44 276 LYS A CA 1
ATOM 2193 C C . LYS A 1 276 ? -9.853 -11.174 19.814 1.00 80.44 276 LYS A C 1
ATOM 2195 O O . LYS A 1 276 ? -11.074 -11.231 19.953 1.00 80.44 276 LYS A O 1
ATOM 2200 N N . LYS A 1 277 ? -9.127 -10.100 20.141 1.00 81.19 277 LYS A N 1
ATOM 2201 C CA . LYS A 1 277 ? -9.676 -8.877 20.758 1.00 81.19 277 LYS A CA 1
ATOM 2202 C C . LYS A 1 277 ? -10.239 -7.871 19.768 1.00 81.19 277 LYS A C 1
ATOM 2204 O O . LYS A 1 277 ? -11.095 -7.085 20.160 1.00 81.19 277 LYS A O 1
ATOM 2209 N N . ALA A 1 278 ? -9.740 -7.860 18.537 1.00 89.56 278 ALA A N 1
ATOM 2210 C CA . ALA A 1 278 ? -10.175 -6.913 17.527 1.00 89.56 278 ALA A CA 1
ATOM 2211 C C . ALA A 1 278 ? -11.683 -7.045 17.264 1.00 89.56 278 ALA A C 1
ATOM 2213 O O . ALA A 1 278 ? -12.234 -8.148 17.146 1.00 89.56 278 ALA A O 1
ATOM 2214 N N . ASP A 1 279 ? -12.336 -5.893 17.160 1.00 89.62 279 ASP A N 1
ATOM 2215 C CA . ASP A 1 279 ? -13.732 -5.791 16.750 1.00 89.62 279 ASP A CA 1
ATOM 2216 C C . ASP A 1 279 ? -13.855 -5.949 15.233 1.00 89.62 279 ASP A C 1
ATOM 2218 O O . ASP A 1 279 ? -14.793 -6.578 14.752 1.00 89.62 279 ASP A O 1
ATOM 2222 N N . ALA A 1 280 ? -12.854 -5.463 14.493 1.00 93.69 280 ALA A N 1
ATOM 2223 C CA . ALA A 1 280 ? -12.690 -5.727 13.071 1.00 93.69 280 ALA A CA 1
ATOM 2224 C C . ALA A 1 280 ? -11.223 -5.950 12.704 1.00 93.69 280 ALA A C 1
ATOM 2226 O O . ALA A 1 280 ? -10.316 -5.333 13.269 1.00 93.69 280 ALA A O 1
ATOM 2227 N N . ILE A 1 281 ? -11.000 -6.803 11.709 1.00 93.88 281 ILE A N 1
ATOM 2228 C CA . ILE A 1 281 ? -9.674 -7.120 11.181 1.00 93.88 281 ILE A CA 1
ATOM 2229 C C . ILE A 1 281 ? -9.615 -6.698 9.716 1.00 93.88 281 ILE A C 1
ATOM 2231 O O . ILE A 1 281 ? -10.459 -7.098 8.920 1.00 93.88 281 ILE A O 1
ATOM 2235 N N . ILE A 1 282 ? -8.602 -5.927 9.343 1.00 94.50 282 ILE A N 1
ATOM 2236 C CA . ILE A 1 282 ? -8.344 -5.553 7.954 1.00 94.50 282 ILE A CA 1
ATOM 2237 C C . ILE A 1 282 ? -7.211 -6.424 7.414 1.00 94.50 282 ILE A C 1
ATOM 2239 O O . ILE A 1 282 ? -6.129 -6.490 7.996 1.00 94.50 282 ILE A O 1
ATOM 2243 N N . ASN A 1 283 ? -7.451 -7.066 6.278 1.00 90.38 283 ASN A N 1
ATOM 2244 C CA . ASN A 1 283 ? -6.436 -7.729 5.474 1.00 90.38 283 ASN A CA 1
ATOM 2245 C C . ASN A 1 283 ? -6.046 -6.827 4.304 1.00 90.38 283 ASN A C 1
ATOM 2247 O O . ASN A 1 283 ? -6.896 -6.175 3.700 1.00 90.38 283 ASN A O 1
ATOM 2251 N N . VAL A 1 284 ? -4.765 -6.845 3.945 1.00 86.31 284 VAL A N 1
ATOM 2252 C CA . VAL A 1 284 ? -4.250 -6.086 2.794 1.00 86.31 284 VAL A CA 1
ATOM 2253 C C . VAL A 1 284 ? -4.573 -6.744 1.446 1.00 86.31 284 VAL A C 1
ATOM 2255 O O . VAL A 1 284 ? -4.362 -6.133 0.401 1.00 86.31 284 VAL A O 1
ATOM 2258 N N . SER A 1 285 ? -5.066 -7.991 1.455 1.00 82.88 285 SER A N 1
ATOM 2259 C CA . SER A 1 285 ? -5.493 -8.718 0.259 1.00 82.88 285 SER A CA 1
ATOM 2260 C C . SER A 1 285 ? -6.531 -9.802 0.542 1.00 82.88 285 SER A C 1
ATOM 2262 O O . SER A 1 285 ? -6.587 -10.364 1.638 1.00 82.88 285 SER A O 1
ATOM 2264 N N . GLU A 1 286 ? -7.287 -10.167 -0.494 1.00 83.75 286 GLU A N 1
ATOM 2265 C CA . GLU A 1 286 ? -8.260 -11.267 -0.454 1.00 83.75 286 GLU A CA 1
ATOM 2266 C C . GLU A 1 286 ? -7.593 -12.604 -0.108 1.00 83.75 286 GLU A C 1
ATOM 2268 O O . GLU A 1 286 ? -8.135 -13.397 0.657 1.00 83.75 286 GLU A O 1
ATOM 2273 N N . SER A 1 287 ? -6.369 -12.835 -0.592 1.00 78.88 287 SER A N 1
ATOM 2274 C CA . SER A 1 287 ? -5.592 -14.032 -0.255 1.00 78.88 287 SER A CA 1
ATOM 2275 C C . SER A 1 287 ? -5.300 -14.127 1.247 1.00 78.88 287 SER A C 1
ATOM 2277 O O . SER A 1 287 ? -5.455 -15.198 1.833 1.00 78.88 287 SER A O 1
ATOM 2279 N N . HIS A 1 288 ? -4.959 -13.007 1.897 1.00 80.56 288 HIS A N 1
ATOM 2280 C CA . HIS A 1 288 ? -4.809 -12.970 3.354 1.00 80.56 288 HIS A CA 1
ATOM 2281 C C . HIS A 1 288 ? -6.144 -13.191 4.068 1.00 80.56 288 HIS A C 1
ATOM 2283 O O . HIS A 1 288 ? -6.176 -13.878 5.086 1.00 80.56 288 HIS A O 1
ATOM 2289 N N . GLN A 1 289 ? -7.249 -12.671 3.529 1.00 85.62 289 GLN A N 1
ATOM 2290 C CA . GLN A 1 289 ? -8.578 -12.884 4.098 1.00 85.62 289 GLN A CA 1
ATOM 2291 C C . GLN A 1 289 ? -8.999 -14.363 4.056 1.00 85.62 289 GLN A C 1
ATOM 2293 O O . GLN A 1 289 ? -9.453 -14.905 5.067 1.00 85.62 289 GLN A O 1
ATOM 2298 N N . ILE A 1 290 ? -8.794 -15.035 2.919 1.00 82.50 290 ILE A N 1
ATOM 2299 C CA . ILE A 1 290 ? -9.054 -16.474 2.759 1.00 82.50 290 ILE A CA 1
ATOM 2300 C C . ILE A 1 290 ? -8.198 -17.272 3.746 1.00 82.50 290 ILE A C 1
ATOM 2302 O O . ILE A 1 290 ? -8.717 -18.109 4.490 1.00 82.50 290 ILE A O 1
ATOM 2306 N N . ALA A 1 291 ? -6.897 -16.975 3.807 1.00 81.25 291 ALA A N 1
ATOM 2307 C CA . ALA A 1 291 ? -5.989 -17.615 4.748 1.00 81.25 291 ALA A CA 1
ATOM 2308 C C . ALA A 1 291 ? -6.410 -17.403 6.210 1.00 81.25 291 ALA A C 1
ATOM 2310 O O . ALA A 1 291 ? -6.393 -18.350 6.993 1.00 81.25 291 ALA A O 1
ATOM 2311 N N . MET A 1 292 ? -6.841 -16.193 6.576 1.00 84.12 292 MET A N 1
ATOM 2312 C CA . MET A 1 292 ? -7.308 -15.871 7.925 1.00 84.12 292 MET A CA 1
ATOM 2313 C C . MET A 1 292 ? -8.487 -16.758 8.338 1.00 84.12 292 MET A C 1
ATOM 2315 O O . MET A 1 292 ? -8.475 -17.339 9.424 1.00 84.12 292 MET A O 1
ATOM 2319 N N . GLY A 1 293 ? -9.485 -16.902 7.460 1.00 84.50 293 GLY A N 1
ATOM 2320 C CA . GLY A 1 293 ? -10.653 -17.746 7.714 1.00 84.50 293 GLY A CA 1
ATOM 2321 C C . GLY A 1 293 ? -10.304 -19.230 7.858 1.00 84.50 293 GLY A C 1
ATOM 2322 O O . GLY A 1 293 ? -10.888 -19.912 8.701 1.00 84.50 293 GLY A O 1
ATOM 2323 N N . LYS A 1 294 ? -9.328 -19.726 7.084 1.00 82.12 294 LYS A N 1
ATOM 2324 C CA . LYS A 1 294 ? -8.844 -21.113 7.187 1.00 82.12 294 LYS A CA 1
ATOM 2325 C C . LYS A 1 294 ? -8.042 -21.358 8.466 1.00 82.12 294 LYS A C 1
ATOM 2327 O O . LYS A 1 294 ? -8.258 -22.366 9.128 1.00 82.12 294 LYS A O 1
ATOM 2332 N N . ILE A 1 295 ? -7.150 -20.436 8.830 1.00 81.75 295 ILE A N 1
ATOM 2333 C CA . ILE A 1 295 ? -6.223 -20.603 9.960 1.00 81.75 295 ILE A CA 1
ATOM 2334 C C . ILE A 1 295 ? -6.935 -20.426 11.309 1.00 81.75 295 ILE A C 1
ATOM 2336 O O . ILE A 1 295 ? -6.687 -21.194 12.235 1.00 81.75 295 ILE A O 1
ATOM 2340 N N . PHE A 1 296 ? -7.823 -19.433 11.438 1.00 83.62 296 PHE A N 1
ATOM 2341 C CA . PHE A 1 296 ? -8.454 -19.081 12.723 1.00 83.62 296 PHE A CA 1
ATOM 2342 C C . PHE A 1 296 ? -9.948 -19.414 12.806 1.00 83.62 296 PHE A C 1
ATOM 2344 O O . PHE A 1 296 ? -10.577 -19.180 13.840 1.00 83.62 296 PHE A O 1
ATOM 2351 N N . GLY A 1 297 ? -10.521 -19.976 11.742 1.00 83.81 297 GLY A N 1
ATOM 2352 C CA . GLY A 1 297 ? -11.910 -20.415 11.692 1.00 83.81 297 GLY A CA 1
ATOM 2353 C C . GLY A 1 297 ? -12.906 -19.346 11.232 1.00 83.81 297 GLY A C 1
ATOM 2354 O O . GLY A 1 297 ? -12.613 -18.151 11.122 1.00 83.81 297 GLY A O 1
ATOM 2355 N N . ARG A 1 298 ? -14.140 -19.801 10.972 1.00 79.94 298 ARG A N 1
ATOM 2356 C CA . ARG A 1 298 ? -15.206 -19.002 10.337 1.00 79.94 298 ARG A CA 1
ATOM 2357 C C . ARG A 1 298 ? -15.603 -17.755 11.128 1.00 79.94 298 ARG A C 1
ATOM 2359 O O . ARG A 1 298 ? -15.897 -16.736 10.515 1.00 79.94 298 ARG A O 1
ATOM 2366 N N . GLU A 1 299 ? -15.609 -17.814 12.459 1.00 82.00 299 GLU A N 1
ATOM 2367 C CA . GLU A 1 299 ? -16.004 -16.675 13.304 1.00 82.00 299 GLU A CA 1
ATOM 2368 C C . GLU A 1 299 ? -15.023 -15.503 13.196 1.00 82.00 299 GLU A C 1
ATOM 2370 O O . GLU A 1 299 ? -15.447 -14.361 13.040 1.00 82.00 299 GLU A O 1
ATOM 2375 N N . ILE A 1 300 ? -13.713 -15.776 13.188 1.00 84.44 300 ILE A N 1
ATOM 2376 C CA . ILE A 1 300 ? -12.705 -14.745 12.908 1.00 84.44 300 ILE A CA 1
ATOM 2377 C C . ILE A 1 300 ? -12.829 -14.272 11.461 1.00 84.44 300 ILE A C 1
ATOM 2379 O O . ILE A 1 300 ? -12.815 -13.069 11.221 1.00 84.44 300 ILE A O 1
ATOM 2383 N N . GLY A 1 301 ? -13.048 -15.189 10.513 1.00 80.62 301 GLY A N 1
ATOM 2384 C CA . GLY A 1 301 ? -13.310 -14.844 9.114 1.00 80.62 301 GLY A CA 1
ATOM 2385 C C . GLY A 1 301 ? -14.439 -13.817 8.938 1.00 80.62 301 GLY A C 1
ATOM 2386 O O . GLY A 1 301 ? -14.273 -12.861 8.188 1.00 80.62 301 GLY A O 1
ATOM 2387 N N . LYS A 1 302 ? -15.547 -13.926 9.683 1.00 81.12 302 LYS A N 1
ATOM 2388 C CA . LYS A 1 302 ? -16.666 -12.960 9.623 1.00 81.12 302 LYS A CA 1
ATOM 2389 C C . LYS A 1 302 ? -16.298 -11.546 10.088 1.00 81.12 302 LYS A C 1
ATOM 2391 O O . LYS A 1 302 ? -16.929 -10.593 9.648 1.00 81.12 302 LYS A O 1
ATOM 2396 N N . LYS A 1 303 ? -15.289 -11.400 10.953 1.00 85.06 303 LYS A N 1
ATOM 2397 C CA . LYS A 1 303 ? -14.790 -10.095 11.432 1.00 85.06 303 LYS A CA 1
ATOM 2398 C C . LYS A 1 303 ? -13.787 -9.446 10.479 1.00 85.06 303 LYS A C 1
ATOM 2400 O O . LYS A 1 303 ? -13.282 -8.359 10.762 1.00 85.06 303 LYS A O 1
ATOM 2405 N N . THR A 1 304 ? -13.434 -10.128 9.392 1.00 90.81 304 THR A N 1
ATOM 2406 C CA . THR A 1 304 ? -12.411 -9.651 8.467 1.00 90.81 304 THR A CA 1
ATOM 2407 C C . THR A 1 304 ? -13.002 -8.847 7.320 1.00 90.81 304 THR A C 1
ATOM 2409 O O . THR A 1 304 ? -14.054 -9.173 6.779 1.00 90.81 304 THR A O 1
ATOM 2412 N N . SER A 1 305 ? -12.285 -7.811 6.912 1.00 92.69 305 SER A N 1
ATOM 2413 C CA . SER A 1 305 ? -12.506 -7.063 5.679 1.00 92.69 305 SER A CA 1
ATOM 2414 C C . SER A 1 305 ? -11.197 -6.997 4.905 1.00 92.69 305 SER A C 1
ATOM 2416 O O . SER A 1 305 ? -10.125 -7.061 5.505 1.00 92.69 305 SER A O 1
ATOM 2418 N N . THR A 1 306 ? -11.265 -6.868 3.585 1.00 92.44 306 THR A N 1
ATOM 2419 C CA . THR A 1 306 ? -10.088 -6.548 2.774 1.00 92.44 306 THR A CA 1
ATOM 2420 C C . THR A 1 306 ? -10.131 -5.067 2.439 1.00 92.44 306 THR A C 1
ATOM 2422 O O . THR A 1 306 ? -11.102 -4.616 1.841 1.00 92.44 306 THR A O 1
ATOM 2425 N N . ILE A 1 307 ? -9.094 -4.326 2.831 1.00 93.50 307 ILE A N 1
ATOM 2426 C CA . ILE A 1 307 ? -8.897 -2.936 2.412 1.00 93.50 307 ILE A CA 1
ATOM 2427 C C . ILE A 1 307 ? -7.497 -2.852 1.822 1.00 93.50 307 ILE A C 1
ATOM 2429 O O . ILE A 1 307 ? -6.499 -3.088 2.508 1.00 93.50 307 ILE A O 1
ATOM 2433 N N . LYS A 1 308 ? -7.431 -2.571 0.522 1.00 91.06 308 LYS A N 1
ATOM 2434 C CA . LYS A 1 308 ? -6.171 -2.553 -0.223 1.00 91.06 308 LYS A CA 1
ATOM 2435 C C . LYS A 1 308 ? -5.394 -1.282 0.112 1.00 91.06 308 LYS A C 1
ATOM 2437 O O . LYS A 1 308 ? -5.980 -0.213 0.230 1.00 91.06 308 LYS A O 1
ATOM 2442 N N . ASN A 1 309 ? -4.077 -1.394 0.267 1.00 90.94 309 ASN A N 1
ATOM 2443 C CA . ASN A 1 309 ? -3.225 -0.262 0.643 1.00 90.94 309 ASN A CA 1
ATOM 2444 C C . ASN A 1 309 ? -3.238 0.861 -0.408 1.00 90.94 309 ASN A C 1
ATOM 2446 O O . ASN A 1 309 ? -3.474 0.620 -1.590 1.00 90.94 309 ASN A O 1
ATOM 2450 N N . THR A 1 310 ? -2.905 2.077 0.030 1.00 92.44 310 THR A N 1
ATOM 2451 C CA . THR A 1 310 ? -2.623 3.224 -0.846 1.00 92.44 310 THR A CA 1
ATOM 2452 C C . THR A 1 310 ? -1.146 3.637 -0.757 1.00 92.44 310 THR A C 1
ATOM 2454 O O . THR A 1 310 ? -0.344 2.922 -0.158 1.00 92.44 310 THR A O 1
ATOM 2457 N N . THR A 1 311 ? -0.773 4.751 -1.392 1.00 90.38 311 THR A N 1
ATOM 2458 C CA . THR A 1 311 ? 0.595 5.299 -1.403 1.00 90.38 311 THR A CA 1
ATOM 2459 C C . THR A 1 311 ? 0.588 6.831 -1.290 1.00 90.38 311 THR A C 1
ATOM 2461 O O . THR A 1 311 ? -0.316 7.480 -1.825 1.00 90.38 311 THR A O 1
ATOM 2464 N N . PRO A 1 312 ? 1.599 7.470 -0.668 1.00 85.75 312 PRO A N 1
ATOM 2465 C CA . PRO A 1 312 ? 1.673 8.929 -0.606 1.00 85.75 312 PRO A CA 1
ATOM 2466 C C . PRO A 1 312 ? 2.061 9.554 -1.954 1.00 85.75 312 PRO A C 1
ATOM 2468 O O . PRO A 1 312 ? 1.903 10.767 -2.129 1.00 85.75 312 PRO A O 1
ATOM 2471 N N . LEU A 1 313 ? 2.553 8.751 -2.908 1.00 90.44 313 LEU A N 1
ATOM 2472 C CA . LEU A 1 313 ? 3.001 9.224 -4.219 1.00 90.44 313 LEU A CA 1
ATOM 2473 C C . LEU A 1 313 ? 1.870 9.868 -5.030 1.00 90.44 313 LEU A C 1
ATOM 2475 O O . LEU A 1 313 ? 2.117 10.813 -5.780 1.00 90.44 313 LEU A O 1
ATOM 2479 N N . TRP A 1 314 ? 0.624 9.446 -4.791 1.00 89.56 314 TRP A N 1
ATOM 2480 C CA . TRP A 1 314 ? -0.590 10.036 -5.364 1.00 89.56 314 TRP A CA 1
ATOM 2481 C C . TRP A 1 314 ? -0.665 11.566 -5.245 1.00 89.56 314 TRP A C 1
ATOM 2483 O O . TRP A 1 314 ? -1.288 12.210 -6.085 1.00 89.56 314 TRP A O 1
ATOM 2493 N N . PHE A 1 315 ? -0.038 12.150 -4.219 1.00 86.06 315 PHE A N 1
ATOM 2494 C CA . PHE A 1 315 ? -0.133 13.580 -3.918 1.00 86.06 315 PHE A CA 1
ATOM 2495 C C . PHE A 1 315 ? 1.059 14.413 -4.403 1.00 86.06 315 PHE A C 1
ATOM 2497 O O . PHE A 1 315 ? 0.957 15.636 -4.422 1.00 86.06 315 PHE A O 1
ATOM 2504 N N . ILE A 1 316 ? 2.192 13.788 -4.740 1.00 87.88 316 ILE A N 1
ATOM 2505 C CA . ILE A 1 316 ? 3.469 14.509 -4.917 1.00 87.88 316 ILE A CA 1
ATOM 2506 C C . ILE A 1 316 ? 4.144 14.280 -6.270 1.00 87.88 316 ILE A C 1
ATOM 2508 O O . ILE A 1 316 ? 4.995 15.082 -6.650 1.00 87.88 316 ILE A O 1
ATOM 2512 N N . LEU A 1 317 ? 3.765 13.222 -6.999 1.00 89.06 317 LEU A N 1
ATOM 2513 C CA . LEU A 1 317 ? 4.397 12.845 -8.270 1.00 89.06 317 LEU A CA 1
ATOM 2514 C C . LEU A 1 317 ? 4.338 13.947 -9.338 1.00 89.06 317 LEU A C 1
ATOM 2516 O O . LEU A 1 317 ? 5.208 13.989 -10.196 1.00 89.06 317 LEU A O 1
ATOM 2520 N N . ASP A 1 318 ? 3.339 14.828 -9.281 1.00 86.44 318 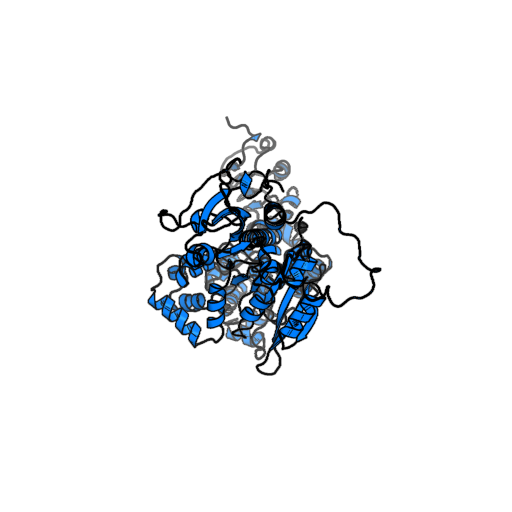ASP A N 1
ATOM 2521 C CA . ASP A 1 318 ? 3.164 15.927 -10.241 1.00 86.44 318 ASP A CA 1
ATOM 2522 C C . ASP A 1 318 ? 3.712 17.269 -9.732 1.00 86.44 318 ASP A C 1
ATOM 2524 O O . ASP A 1 318 ? 3.519 18.302 -10.373 1.00 86.44 318 ASP A O 1
ATOM 2528 N N . SER A 1 319 ? 4.359 17.301 -8.562 1.00 86.94 319 SER A N 1
ATOM 2529 C CA . SER A 1 319 ? 4.951 18.551 -8.082 1.00 86.94 319 SER A CA 1
ATOM 2530 C C . SER A 1 319 ? 6.119 18.976 -8.990 1.00 86.94 319 SER A C 1
ATOM 2532 O O . SER A 1 319 ? 6.905 18.113 -9.395 1.00 86.94 319 SER A O 1
ATOM 2534 N N . PRO A 1 320 ? 6.275 20.282 -9.299 1.00 86.94 320 PRO A N 1
ATOM 2535 C CA . PRO A 1 320 ? 7.344 20.758 -10.184 1.00 86.94 320 PRO A CA 1
ATOM 2536 C C . PRO A 1 320 ? 8.742 20.314 -9.739 1.00 86.94 320 PRO A C 1
ATOM 2538 O O . PRO A 1 320 ? 9.540 19.874 -10.556 1.00 86.94 320 PRO A O 1
ATOM 2541 N N . GLU A 1 321 ? 8.999 20.348 -8.429 1.00 90.06 321 GLU A N 1
ATOM 2542 C CA . GLU A 1 321 ? 10.252 19.890 -7.819 1.00 90.06 321 GLU A CA 1
ATOM 2543 C C . GLU A 1 321 ? 10.534 18.406 -8.105 1.00 90.06 321 GLU A C 1
ATOM 2545 O O . GLU A 1 321 ? 11.645 18.043 -8.481 1.00 90.06 321 GLU A O 1
ATOM 2550 N N . VAL A 1 322 ? 9.529 17.536 -7.961 1.00 91.38 322 VAL A N 1
ATOM 2551 C CA . VAL A 1 322 ? 9.679 16.095 -8.216 1.00 91.38 322 VAL A CA 1
ATOM 2552 C C . VAL A 1 322 ? 9.918 15.820 -9.700 1.00 91.38 322 VAL A C 1
ATOM 2554 O O . VAL A 1 322 ? 10.763 14.990 -10.032 1.00 91.38 322 VAL A O 1
ATOM 2557 N N . MET A 1 323 ? 9.208 16.520 -10.587 1.00 88.31 323 MET A N 1
ATOM 2558 C CA . MET A 1 323 ? 9.364 16.371 -12.037 1.00 88.31 323 MET A CA 1
ATOM 2559 C C . MET A 1 323 ? 10.750 16.826 -12.515 1.00 88.31 323 MET A C 1
ATOM 2561 O O . MET A 1 323 ? 11.372 16.129 -13.317 1.00 88.31 323 MET A O 1
ATOM 2565 N N . GLU A 1 324 ? 11.255 17.945 -11.992 1.00 88.31 324 GLU A N 1
ATOM 2566 C CA . GLU A 1 324 ? 12.593 18.443 -12.324 1.00 88.31 324 GLU A CA 1
ATOM 2567 C C . GLU A 1 324 ? 13.686 17.512 -11.786 1.00 88.31 324 GLU A C 1
ATOM 2569 O O . GLU A 1 324 ? 14.572 17.092 -12.529 1.00 88.31 324 GLU A O 1
ATOM 2574 N N . ASN A 1 325 ? 13.574 17.076 -10.528 1.00 91.56 325 ASN A N 1
ATOM 2575 C CA . ASN A 1 325 ? 14.513 16.112 -9.954 1.00 91.56 325 ASN A CA 1
ATOM 2576 C C . ASN A 1 325 ? 14.521 14.788 -10.730 1.00 91.56 325 ASN A C 1
ATOM 2578 O O . ASN A 1 325 ? 15.579 14.197 -10.932 1.00 91.56 325 ASN A O 1
ATOM 2582 N N . ALA A 1 326 ? 13.362 14.323 -11.204 1.00 91.88 326 ALA A N 1
ATOM 2583 C CA . ALA A 1 326 ? 13.278 13.111 -12.012 1.00 91.88 326 ALA A CA 1
ATOM 2584 C C . ALA A 1 326 ? 14.029 13.253 -13.339 1.00 91.88 326 ALA A C 1
ATOM 2586 O O . ALA A 1 326 ? 14.688 12.306 -13.771 1.00 91.88 326 ALA A O 1
ATOM 2587 N N . LYS A 1 327 ? 13.959 14.434 -13.966 1.00 87.19 327 LYS A N 1
ATOM 2588 C CA . LYS A 1 327 ? 14.711 14.752 -15.182 1.00 87.19 327 LYS A CA 1
ATOM 2589 C C . LYS A 1 327 ? 16.219 14.704 -14.924 1.00 87.19 327 LYS A C 1
ATOM 2591 O O . LYS A 1 327 ? 16.922 13.995 -15.637 1.00 87.19 327 LYS A O 1
ATOM 2596 N N . ILE A 1 328 ? 16.683 15.360 -13.859 1.00 89.50 328 ILE A N 1
ATOM 2597 C CA . ILE A 1 328 ? 18.099 15.371 -13.455 1.00 89.50 328 ILE A CA 1
ATOM 2598 C C . ILE A 1 328 ? 18.601 13.946 -13.180 1.00 89.50 328 ILE A C 1
ATOM 2600 O O . ILE A 1 328 ? 19.640 13.537 -13.697 1.00 89.50 328 ILE A O 1
ATOM 2604 N N . ILE A 1 329 ? 17.845 13.160 -12.403 1.00 91.56 329 ILE A N 1
ATOM 2605 C CA . ILE A 1 329 ? 18.182 11.759 -12.107 1.00 91.56 329 ILE A CA 1
ATOM 2606 C C . ILE A 1 329 ? 18.267 10.952 -13.405 1.00 91.56 329 ILE A C 1
ATOM 2608 O O . ILE A 1 329 ? 19.223 10.205 -13.603 1.00 91.56 329 ILE A O 1
ATOM 2612 N N . ARG A 1 330 ? 17.291 11.105 -14.308 1.00 88.25 330 ARG A N 1
ATOM 2613 C CA . ARG A 1 330 ? 17.258 10.377 -15.580 1.00 88.25 330 ARG A CA 1
ATOM 2614 C C . ARG A 1 330 ? 18.476 10.689 -16.449 1.00 88.25 330 ARG A C 1
ATOM 2616 O O . ARG A 1 330 ? 19.115 9.756 -16.928 1.00 88.25 330 ARG A O 1
ATOM 2623 N N . GLU A 1 331 ? 18.813 11.966 -16.607 1.00 85.50 331 GLU A N 1
ATOM 2624 C CA . GLU A 1 331 ? 19.985 12.417 -17.370 1.00 85.50 331 GLU A CA 1
ATOM 2625 C C . GLU A 1 331 ? 21.303 11.913 -16.757 1.00 85.50 331 GLU A C 1
ATOM 2627 O O . GLU A 1 331 ? 22.238 11.575 -17.487 1.00 85.50 331 GLU A O 1
ATOM 2632 N N . GLY A 1 332 ? 21.364 11.799 -15.424 1.00 87.12 332 GLY A N 1
ATOM 2633 C CA . GLY A 1 332 ? 22.501 11.220 -14.705 1.00 87.12 332 GLY A CA 1
ATOM 2634 C C . GLY A 1 332 ? 22.641 9.700 -14.862 1.00 87.12 332 GLY A C 1
ATOM 2635 O O . GLY A 1 332 ? 23.757 9.185 -14.838 1.00 87.12 332 GLY A O 1
ATOM 2636 N N . ILE A 1 333 ? 21.531 8.977 -15.048 1.00 86.94 333 ILE A N 1
ATOM 2637 C CA . ILE A 1 333 ? 21.517 7.521 -15.271 1.00 86.94 333 ILE A CA 1
ATOM 2638 C C . ILE A 1 333 ? 22.002 7.177 -16.681 1.00 86.94 333 ILE A C 1
ATOM 2640 O O . ILE A 1 333 ? 22.820 6.270 -16.864 1.00 86.94 333 ILE A O 1
ATOM 2644 N N . HIS A 1 334 ? 21.454 7.859 -17.686 1.00 73.06 334 HIS A N 1
ATOM 2645 C CA . HIS A 1 334 ? 21.750 7.582 -19.082 1.00 73.06 334 HIS A CA 1
ATOM 2646 C C . HIS A 1 334 ? 21.480 8.824 -19.942 1.00 73.06 334 HIS A C 1
ATOM 2648 O O . HIS A 1 334 ? 20.377 9.365 -19.921 1.00 73.06 334 HIS A O 1
ATOM 2654 N N . LYS A 1 335 ? 22.474 9.260 -20.733 1.00 63.25 335 LYS A N 1
ATOM 2655 C CA . LYS A 1 335 ? 22.324 10.415 -21.642 1.00 63.25 335 LYS A CA 1
ATOM 2656 C C . LYS A 1 335 ? 21.453 10.105 -22.863 1.00 63.25 335 LYS A C 1
ATOM 2658 O O . LYS A 1 335 ? 20.799 10.990 -23.399 1.00 63.25 335 LYS A O 1
ATOM 2663 N N . GLU A 1 336 ? 21.450 8.849 -23.302 1.00 63.75 336 GLU A N 1
ATOM 2664 C CA . GLU A 1 336 ? 20.577 8.354 -24.377 1.00 63.75 336 GLU A CA 1
ATOM 2665 C C . GLU A 1 336 ? 19.239 7.854 -23.809 1.00 63.75 336 GLU A C 1
ATOM 2667 O O . GLU A 1 336 ? 19.179 7.394 -22.668 1.00 63.75 336 GLU A O 1
ATOM 2672 N N . ASN A 1 337 ? 18.172 7.882 -24.610 1.00 64.19 337 ASN A N 1
ATOM 2673 C CA . ASN A 1 337 ? 16.802 7.551 -24.200 1.00 64.19 337 ASN A CA 1
ATOM 2674 C C . ASN A 1 337 ? 16.537 6.025 -24.078 1.00 64.19 337 ASN A C 1
ATOM 2676 O O . ASN A 1 337 ? 15.537 5.513 -24.583 1.00 64.19 337 ASN A O 1
ATOM 2680 N N . ASN A 1 338 ? 17.444 5.290 -23.423 1.00 76.75 338 ASN A N 1
ATOM 2681 C CA . ASN A 1 338 ? 17.375 3.838 -23.207 1.00 76.75 338 ASN A CA 1
ATOM 2682 C C . ASN A 1 338 ? 16.487 3.475 -22.012 1.00 76.75 338 ASN A C 1
ATOM 2684 O O . ASN A 1 338 ? 16.289 4.294 -21.118 1.00 76.75 338 ASN A O 1
ATOM 2688 N N . PHE A 1 339 ? 15.970 2.243 -21.975 1.00 83.44 339 PHE A N 1
ATOM 2689 C CA . PHE A 1 339 ? 15.154 1.765 -20.855 1.00 83.44 339 PHE A CA 1
ATOM 2690 C C . PHE A 1 339 ? 15.958 1.673 -19.548 1.00 83.44 339 PHE A C 1
ATOM 2692 O O . PHE A 1 339 ? 17.063 1.127 -19.504 1.00 83.44 339 PHE A O 1
ATOM 2699 N N . VAL A 1 340 ? 15.350 2.161 -18.468 1.00 92.50 340 VAL A N 1
ATOM 2700 C CA . VAL A 1 340 ? 15.845 2.042 -17.095 1.00 92.50 340 VAL A CA 1
ATOM 2701 C C . VAL A 1 340 ? 14.898 1.134 -16.326 1.00 92.50 340 VAL A C 1
ATOM 2703 O O . VAL A 1 340 ? 13.772 1.508 -15.991 1.00 92.50 340 VAL A O 1
ATOM 2706 N N . LEU A 1 341 ? 15.357 -0.076 -16.031 1.00 96.56 341 LEU A N 1
ATOM 2707 C CA . LEU A 1 341 ? 14.664 -0.949 -15.095 1.00 96.56 341 LEU A CA 1
ATOM 2708 C C . LEU A 1 341 ? 14.911 -0.436 -13.681 1.00 96.56 341 LEU A C 1
ATOM 2710 O O . LEU A 1 341 ? 15.965 0.133 -13.394 1.00 96.56 341 LEU A O 1
ATOM 2714 N N . PHE A 1 342 ? 13.968 -0.661 -12.777 1.00 97.19 342 PHE A N 1
ATOM 2715 C CA . PHE A 1 342 ? 14.179 -0.321 -11.379 1.00 97.19 342 PHE A CA 1
ATOM 2716 C C . PHE A 1 342 ? 13.566 -1.340 -10.429 1.00 97.19 342 PHE A C 1
ATOM 2718 O O . PHE A 1 342 ? 12.604 -2.031 -10.753 1.00 97.19 342 PHE A O 1
ATOM 2725 N N . TYR A 1 343 ? 14.145 -1.427 -9.238 1.00 96.50 343 TYR A N 1
ATOM 2726 C CA . TYR A 1 343 ? 13.649 -2.207 -8.109 1.00 96.50 343 TYR A CA 1
ATOM 2727 C C . TYR A 1 343 ? 13.554 -1.293 -6.892 1.00 96.50 343 TYR A C 1
ATOM 2729 O O . TYR A 1 343 ? 14.431 -0.451 -6.699 1.00 96.50 343 TYR A O 1
ATOM 2737 N N . SER A 1 344 ? 12.533 -1.482 -6.053 1.00 93.62 344 SER A N 1
ATOM 2738 C CA . SER A 1 344 ? 12.407 -0.764 -4.784 1.00 93.62 344 SER A CA 1
ATOM 2739 C C . SER A 1 344 ? 12.172 -1.722 -3.619 1.00 93.62 344 SER A C 1
ATOM 2741 O O . SER A 1 344 ? 11.235 -2.524 -3.606 1.00 93.62 344 SER A O 1
ATOM 2743 N N . GLY A 1 345 ? 13.045 -1.647 -2.614 1.00 89.31 345 GLY A N 1
ATOM 2744 C CA . GLY A 1 345 ? 12.880 -2.345 -1.346 1.00 89.31 345 GLY A CA 1
ATOM 2745 C C . GLY A 1 345 ? 14.171 -2.921 -0.770 1.00 89.31 345 GLY A C 1
ATOM 2746 O O . GLY A 1 345 ? 15.285 -2.609 -1.175 1.00 89.31 345 GLY A O 1
ATOM 2747 N N . ARG A 1 346 ? 14.014 -3.804 0.222 1.00 86.56 346 ARG A N 1
ATOM 2748 C CA . ARG A 1 346 ? 15.146 -4.485 0.874 1.00 86.56 346 ARG A CA 1
ATOM 2749 C C . ARG A 1 346 ? 15.849 -5.416 -0.109 1.00 86.56 346 ARG A C 1
ATOM 2751 O O . ARG A 1 346 ? 15.191 -6.264 -0.713 1.00 86.56 346 ARG A O 1
ATOM 2758 N N . ILE A 1 347 ? 17.172 -5.337 -0.197 1.00 88.56 347 ILE A N 1
ATOM 2759 C CA . ILE A 1 347 ? 17.967 -6.207 -1.069 1.00 88.56 347 ILE A CA 1
ATOM 2760 C C . ILE A 1 347 ? 18.352 -7.458 -0.275 1.00 88.56 347 ILE A C 1
ATOM 2762 O O . ILE A 1 347 ? 19.266 -7.449 0.546 1.00 88.56 347 ILE A O 1
ATOM 2766 N N . SER A 1 348 ? 17.581 -8.534 -0.438 1.00 85.69 348 SER A N 1
ATOM 2767 C CA . SER A 1 348 ? 17.754 -9.761 0.346 1.00 85.69 348 SER A CA 1
ATOM 2768 C C . SER A 1 348 ? 17.236 -10.997 -0.384 1.00 85.69 348 SER A C 1
ATOM 2770 O O . SER A 1 348 ? 16.360 -10.899 -1.243 1.00 85.69 348 SER A O 1
ATOM 2772 N N . LYS A 1 349 ? 17.700 -12.180 0.032 1.00 84.44 349 LYS A N 1
ATOM 2773 C CA . LYS A 1 349 ? 17.236 -13.473 -0.497 1.00 84.44 349 LYS A CA 1
ATOM 2774 C C . LYS A 1 349 ? 15.713 -13.659 -0.416 1.00 84.44 349 LYS A C 1
ATOM 2776 O O . LYS A 1 349 ? 15.115 -14.173 -1.353 1.00 84.44 349 LYS A O 1
ATOM 2781 N N . GLU A 1 350 ? 15.066 -13.196 0.662 1.00 79.69 350 GLU A N 1
ATOM 2782 C CA . GLU A 1 350 ? 13.595 -13.248 0.809 1.00 79.69 350 GLU A CA 1
ATOM 2783 C C . GLU A 1 350 ? 12.878 -12.492 -0.320 1.00 79.69 350 GLU A C 1
ATOM 2785 O O . GLU A 1 350 ? 11.796 -12.888 -0.743 1.00 79.69 350 GLU A O 1
ATOM 2790 N N . LYS A 1 351 ? 13.491 -11.415 -0.824 1.00 85.44 351 LYS A N 1
ATOM 2791 C CA . LYS A 1 351 ? 12.951 -10.579 -1.903 1.00 85.44 351 LYS A CA 1
ATOM 2792 C C . LYS A 1 351 ? 13.374 -11.036 -3.297 1.00 85.44 351 LYS A C 1
ATOM 2794 O O . LYS A 1 351 ? 13.179 -10.302 -4.254 1.00 85.44 351 LYS A O 1
ATOM 2799 N N . MET A 1 352 ? 13.937 -12.243 -3.409 1.00 90.31 352 MET A N 1
ATOM 2800 C CA . MET A 1 352 ? 14.297 -12.864 -4.686 1.00 90.31 352 MET A CA 1
ATOM 2801 C C . MET A 1 352 ? 15.201 -11.992 -5.567 1.00 90.31 352 MET A C 1
ATOM 2803 O O . MET A 1 352 ? 15.099 -12.005 -6.792 1.00 90.31 352 MET A O 1
ATOM 2807 N N . ILE A 1 353 ? 16.134 -11.267 -4.947 1.00 93.19 353 ILE A N 1
ATOM 2808 C CA . ILE A 1 353 ? 17.123 -10.459 -5.676 1.00 93.19 353 ILE A CA 1
ATOM 2809 C C . ILE A 1 353 ? 17.960 -11.312 -6.631 1.00 93.19 353 ILE A C 1
ATOM 2811 O O . ILE A 1 353 ? 18.287 -10.859 -7.718 1.00 93.19 353 ILE A O 1
ATOM 2815 N N . GLU A 1 354 ? 18.228 -12.567 -6.280 1.00 94.81 354 GLU A N 1
ATOM 2816 C CA . GLU A 1 354 ? 18.854 -13.541 -7.180 1.00 94.81 354 GLU A CA 1
ATOM 2817 C C . GLU A 1 354 ? 18.097 -13.679 -8.508 1.00 94.81 354 GLU A C 1
ATOM 2819 O O . GLU A 1 354 ? 18.689 -13.643 -9.581 1.00 94.81 354 GLU A O 1
ATOM 2824 N N . THR A 1 355 ? 16.764 -13.737 -8.463 1.00 95.62 355 THR A N 1
ATOM 2825 C CA . THR A 1 355 ? 15.940 -13.780 -9.677 1.00 95.62 355 THR A CA 1
ATOM 2826 C C . THR A 1 355 ? 16.049 -12.494 -10.489 1.00 95.62 355 THR A C 1
ATOM 2828 O O . THR A 1 355 ? 16.151 -12.569 -11.713 1.00 95.62 355 THR A O 1
ATOM 2831 N N . LEU A 1 356 ? 16.083 -11.335 -9.820 1.00 96.81 356 LEU A N 1
ATOM 2832 C CA . LEU A 1 356 ? 16.300 -10.045 -10.474 1.00 96.81 356 LEU A CA 1
ATOM 2833 C C . LEU A 1 356 ? 17.655 -10.006 -11.189 1.00 96.81 356 LEU A C 1
ATOM 2835 O O . LEU A 1 356 ? 17.695 -9.682 -12.369 1.00 96.81 356 LEU A O 1
ATOM 2839 N N . MET A 1 357 ? 18.744 -10.367 -10.503 1.00 97.56 357 MET A N 1
ATOM 2840 C CA . MET A 1 357 ? 20.102 -10.309 -11.056 1.00 97.56 357 MET A CA 1
ATOM 2841 C C . MET A 1 357 ? 20.289 -11.285 -12.221 1.00 97.56 357 MET A C 1
ATOM 2843 O O . MET A 1 357 ? 20.757 -10.893 -13.288 1.00 97.56 357 MET A O 1
ATOM 2847 N N . LEU A 1 358 ? 19.863 -12.542 -12.058 1.00 97.69 358 LEU A N 1
ATOM 2848 C CA . LEU A 1 358 ? 19.965 -13.556 -13.112 1.00 97.69 358 LEU A CA 1
ATOM 2849 C C . LEU A 1 358 ? 19.092 -13.221 -14.327 1.00 97.69 358 LEU A C 1
ATOM 2851 O O . LEU A 1 358 ? 19.485 -13.489 -15.461 1.00 97.69 358 LEU A O 1
ATOM 2855 N N . GLY A 1 359 ? 17.908 -12.643 -14.111 1.00 97.38 359 GLY A N 1
ATOM 2856 C CA . GLY A 1 359 ? 17.060 -12.157 -15.197 1.00 97.38 359 GLY A CA 1
ATOM 2857 C C . GLY A 1 359 ? 17.675 -10.945 -15.898 1.00 97.38 359 GLY A C 1
ATOM 2858 O O . GLY A 1 359 ? 17.680 -10.879 -17.125 1.00 97.38 359 GLY A O 1
ATOM 2859 N N . PHE A 1 360 ? 18.260 -10.025 -15.130 1.00 97.62 360 PHE A N 1
ATOM 2860 C CA . PHE A 1 360 ? 18.917 -8.830 -15.650 1.00 97.62 360 PHE A CA 1
ATOM 2861 C C . PHE A 1 360 ? 20.167 -9.145 -16.479 1.00 97.62 360 PHE A C 1
ATOM 2863 O O . PHE A 1 360 ? 20.390 -8.474 -17.482 1.00 97.62 360 PHE A O 1
ATOM 2870 N N . ASN A 1 361 ? 20.923 -10.200 -16.144 1.00 97.75 361 ASN A N 1
ATOM 2871 C CA . ASN A 1 361 ? 22.009 -10.694 -17.001 1.00 97.75 361 ASN A CA 1
ATOM 2872 C C . ASN A 1 361 ? 21.516 -10.968 -18.425 1.00 97.75 361 ASN A C 1
ATOM 2874 O O . ASN A 1 361 ? 22.124 -10.491 -19.376 1.00 97.75 361 ASN A O 1
ATOM 2878 N N . LYS A 1 362 ? 20.394 -11.686 -18.561 1.00 97.38 362 LYS A N 1
ATOM 2879 C CA . LYS A 1 362 ? 19.814 -12.034 -19.867 1.00 97.38 362 LYS A CA 1
ATOM 2880 C C . LYS A 1 362 ? 19.330 -10.803 -20.622 1.00 97.38 362 LYS A C 1
ATOM 2882 O O . LYS A 1 362 ? 19.542 -10.698 -21.821 1.00 97.38 362 LYS A O 1
ATOM 2887 N N . VAL A 1 363 ? 18.716 -9.852 -19.912 1.00 96.12 363 VAL A N 1
ATOM 2888 C CA . VAL A 1 363 ? 18.310 -8.576 -20.517 1.00 96.12 363 VAL A CA 1
ATOM 2889 C C . VAL A 1 363 ? 19.534 -7.819 -21.030 1.00 96.12 363 VAL A C 1
ATOM 2891 O O . VAL A 1 363 ? 19.514 -7.356 -22.159 1.00 96.12 363 VAL A O 1
ATOM 2894 N N . CYS A 1 364 ? 20.615 -7.729 -20.251 1.00 94.94 364 CYS A N 1
ATOM 2895 C CA . CYS A 1 364 ? 21.840 -7.045 -20.674 1.00 94.94 364 CYS A CA 1
ATOM 2896 C C . CYS A 1 364 ? 22.619 -7.787 -21.772 1.00 94.94 364 CYS A C 1
ATOM 2898 O O . CYS A 1 364 ? 23.402 -7.164 -22.481 1.00 94.94 364 CYS A O 1
ATOM 2900 N N . GLU A 1 365 ? 22.456 -9.103 -21.915 1.00 94.62 365 GLU A N 1
ATOM 2901 C CA . GLU A 1 365 ? 23.060 -9.860 -23.019 1.00 94.62 365 GLU A CA 1
ATOM 2902 C C . GLU A 1 365 ? 22.483 -9.448 -24.376 1.00 94.62 365 GLU A C 1
ATOM 2904 O O . GLU A 1 365 ? 23.230 -9.370 -25.347 1.00 94.62 365 GLU A O 1
ATOM 2909 N N . GLU A 1 366 ? 21.190 -9.132 -24.425 1.00 92.94 366 GLU A N 1
ATOM 2910 C CA . GLU A 1 366 ? 20.496 -8.690 -25.640 1.00 92.94 366 GLU A CA 1
ATOM 2911 C C . GLU A 1 366 ? 20.436 -7.160 -25.773 1.00 92.94 366 GLU A C 1
ATOM 2913 O O . GLU A 1 366 ? 20.577 -6.617 -26.866 1.00 92.94 366 GLU A O 1
ATOM 2918 N N . TYR A 1 367 ? 20.311 -6.453 -24.647 1.00 90.38 367 TYR A N 1
ATOM 2919 C CA . TYR A 1 367 ? 20.220 -4.995 -24.552 1.00 90.38 367 TYR A CA 1
ATOM 2920 C C . TYR A 1 367 ? 21.309 -4.437 -23.611 1.00 90.38 367 TYR A C 1
ATOM 2922 O O . TYR A 1 367 ? 20.998 -4.024 -22.484 1.00 90.38 367 TYR A O 1
ATOM 2930 N N . PRO A 1 368 ? 22.588 -4.382 -24.041 1.00 88.75 368 PRO A N 1
ATOM 2931 C CA . PRO A 1 368 ? 23.731 -4.073 -23.168 1.00 88.75 368 PRO A CA 1
ATOM 2932 C C . PRO A 1 368 ? 23.701 -2.701 -22.490 1.00 88.75 368 PRO A C 1
ATOM 2934 O O . PRO A 1 368 ? 24.301 -2.532 -21.427 1.00 88.75 368 PRO A O 1
ATOM 2937 N N . SER A 1 369 ? 22.990 -1.729 -23.067 1.00 86.50 369 SER A N 1
ATOM 2938 C CA . SER A 1 369 ? 22.865 -0.368 -22.524 1.00 86.50 369 SER A CA 1
ATOM 2939 C C . SER A 1 369 ? 21.790 -0.229 -21.437 1.00 86.50 369 SER A C 1
ATOM 2941 O O . SER A 1 369 ? 21.638 0.847 -20.857 1.00 86.50 369 SER A O 1
ATOM 2943 N N . THR A 1 370 ? 21.035 -1.294 -21.142 1.00 91.38 370 THR A N 1
ATOM 2944 C CA . THR A 1 370 ? 19.980 -1.271 -20.118 1.00 91.38 370 THR A CA 1
ATOM 2945 C C . THR A 1 370 ? 20.580 -1.014 -18.739 1.00 91.38 370 THR A C 1
ATOM 2947 O O . THR A 1 370 ? 21.519 -1.693 -18.319 1.00 91.38 370 THR A O 1
ATOM 2950 N N . LYS A 1 371 ? 20.015 -0.052 -18.003 1.00 94.19 371 LYS A N 1
ATOM 2951 C CA . LYS A 1 371 ? 20.415 0.255 -16.622 1.00 94.19 371 LYS A CA 1
ATOM 2952 C C . LYS A 1 371 ? 19.412 -0.305 -15.621 1.00 94.19 371 LYS A C 1
ATOM 2954 O O . LYS A 1 371 ? 18.219 -0.383 -15.915 1.00 94.19 371 LYS A O 1
ATOM 2959 N N . LEU A 1 372 ? 19.901 -0.669 -14.437 1.00 96.19 372 LEU A N 1
ATOM 2960 C CA . LEU A 1 372 ? 19.083 -1.100 -13.307 1.00 96.19 372 LEU A CA 1
ATOM 2961 C C . LEU A 1 372 ? 19.300 -0.174 -12.110 1.00 96.19 372 LEU A C 1
ATOM 2963 O O . LEU A 1 372 ? 20.333 -0.216 -11.442 1.00 96.19 372 LEU A O 1
ATOM 2967 N N . LEU A 1 373 ? 18.287 0.635 -11.826 1.00 95.81 373 LEU A N 1
ATOM 2968 C CA . LEU A 1 373 ? 18.206 1.476 -10.642 1.00 95.81 373 LEU A CA 1
ATOM 2969 C C . LEU A 1 373 ? 17.765 0.635 -9.431 1.00 95.81 373 LEU A C 1
ATOM 2971 O O . LEU A 1 373 ? 16.652 0.110 -9.392 1.00 95.81 373 LEU A O 1
ATOM 2975 N N . LEU A 1 374 ? 18.635 0.503 -8.430 1.00 95.25 374 LEU A N 1
ATOM 2976 C CA . LEU A 1 374 ? 18.363 -0.245 -7.201 1.00 95.25 374 LEU A CA 1
ATOM 2977 C C . LEU A 1 374 ? 18.052 0.715 -6.052 1.00 95.25 374 LEU A C 1
ATOM 2979 O O . LEU A 1 374 ? 18.959 1.254 -5.412 1.00 95.25 374 LEU A O 1
ATOM 2983 N N . ILE A 1 375 ? 16.756 0.889 -5.784 1.00 94.38 375 ILE A N 1
ATOM 2984 C CA . ILE A 1 375 ? 16.243 1.741 -4.714 1.00 94.38 375 ILE A CA 1
ATOM 2985 C C . ILE A 1 375 ? 16.134 0.932 -3.418 1.00 94.38 375 ILE A C 1
ATOM 2987 O O . ILE A 1 375 ? 15.322 0.013 -3.302 1.00 94.38 375 ILE A O 1
ATOM 2991 N N . GLY A 1 376 ? 16.941 1.282 -2.418 1.00 89.19 376 GLY A N 1
ATOM 2992 C CA . GLY A 1 376 ? 17.027 0.579 -1.137 1.00 89.19 376 GLY A CA 1
ATOM 2993 C C . GLY A 1 376 ? 18.411 -0.009 -0.869 1.00 89.19 376 GLY A C 1
ATOM 2994 O O . GLY A 1 376 ? 19.373 0.246 -1.592 1.00 89.19 376 GLY A O 1
ATOM 2995 N N . ALA A 1 377 ? 18.530 -0.775 0.216 1.00 86.00 377 ALA A N 1
ATOM 2996 C CA . ALA A 1 377 ? 19.808 -1.338 0.647 1.00 86.00 377 ALA A CA 1
ATOM 2997 C C . ALA A 1 377 ? 19.693 -2.789 1.142 1.00 86.00 377 ALA A C 1
ATOM 2999 O O . ALA A 1 377 ? 18.604 -3.286 1.464 1.00 86.00 377 ALA A O 1
ATOM 3000 N N . GLY A 1 378 ? 20.845 -3.465 1.164 1.00 82.38 378 GLY A N 1
ATOM 3001 C CA . GLY A 1 378 ? 21.051 -4.771 1.790 1.00 82.38 378 GLY A CA 1
ATOM 3002 C C . GLY A 1 378 ? 21.395 -4.653 3.275 1.00 82.38 378 GLY A C 1
ATOM 3003 O O . GLY A 1 378 ? 20.998 -3.695 3.934 1.00 82.38 378 GLY A O 1
ATOM 3004 N N . LYS A 1 379 ? 22.111 -5.644 3.816 1.00 73.75 379 LYS A N 1
ATOM 3005 C CA . LYS A 1 379 ? 22.669 -5.553 5.173 1.00 73.75 379 LYS A CA 1
ATOM 3006 C C . LYS A 1 379 ? 23.835 -4.562 5.186 1.00 73.75 379 LYS A C 1
ATOM 3008 O O . LYS A 1 379 ? 24.593 -4.512 4.224 1.00 73.75 379 LYS A O 1
ATOM 3013 N N . ASP A 1 380 ? 24.003 -3.844 6.295 1.00 65.19 380 ASP A N 1
ATOM 3014 C CA . ASP A 1 380 ? 24.997 -2.765 6.442 1.00 65.19 380 ASP A CA 1
ATOM 3015 C C . ASP A 1 380 ? 26.459 -3.214 6.229 1.00 65.19 380 ASP A C 1
ATOM 3017 O O . ASP A 1 380 ? 27.330 -2.382 5.999 1.00 65.19 380 ASP A O 1
ATOM 3021 N N . SER A 1 381 ? 26.741 -4.521 6.286 1.00 61.19 381 SER A N 1
ATOM 3022 C CA . SER A 1 381 ? 28.073 -5.101 6.069 1.00 61.19 381 SER A CA 1
ATOM 3023 C C . SER A 1 381 ? 28.477 -5.256 4.600 1.00 61.19 381 SER A C 1
ATOM 3025 O O . SER A 1 381 ? 29.653 -5.493 4.327 1.00 61.19 381 SER A O 1
ATOM 3027 N N . ASP A 1 382 ? 27.533 -5.174 3.660 1.00 70.69 382 ASP A N 1
ATOM 3028 C CA . ASP A 1 382 ? 27.761 -5.594 2.277 1.00 70.69 382 ASP A CA 1
ATOM 3029 C C . ASP A 1 382 ? 27.916 -4.374 1.357 1.00 70.69 382 ASP A C 1
ATOM 3031 O O . ASP A 1 382 ? 27.040 -3.509 1.293 1.00 70.69 382 ASP A O 1
ATOM 3035 N N . THR A 1 383 ? 28.998 -4.312 0.573 1.00 82.81 383 THR A N 1
ATOM 3036 C CA . THR A 1 383 ? 29.056 -3.352 -0.540 1.00 82.81 383 THR A CA 1
ATOM 3037 C C . THR A 1 383 ? 28.062 -3.779 -1.620 1.00 82.81 383 THR A C 1
ATOM 3039 O O . THR A 1 383 ? 27.895 -4.975 -1.877 1.00 82.81 383 THR A O 1
ATOM 3042 N N . MET A 1 384 ? 27.409 -2.822 -2.291 1.00 85.44 384 MET A N 1
ATOM 3043 C CA . MET A 1 384 ? 26.398 -3.154 -3.304 1.00 85.44 384 MET A CA 1
ATOM 3044 C C . MET A 1 384 ? 26.957 -4.076 -4.392 1.00 85.44 384 MET A C 1
ATOM 3046 O O . MET A 1 384 ? 26.305 -5.049 -4.755 1.00 85.44 384 MET A O 1
ATOM 3050 N N . ASN A 1 385 ? 28.176 -3.808 -4.867 1.00 86.75 385 ASN A N 1
ATOM 3051 C CA . ASN A 1 385 ? 28.822 -4.607 -5.908 1.00 86.75 385 ASN A CA 1
ATOM 3052 C C . ASN A 1 385 ? 29.027 -6.062 -5.465 1.00 86.75 385 ASN A C 1
ATOM 3054 O O . ASN A 1 385 ? 28.699 -6.979 -6.216 1.00 86.75 385 ASN A O 1
ATOM 3058 N N . SER A 1 386 ? 29.516 -6.287 -4.242 1.00 86.31 386 SER A N 1
ATOM 3059 C CA . SER A 1 386 ? 29.652 -7.640 -3.691 1.00 86.31 386 SER A CA 1
ATOM 3060 C C . SER A 1 386 ? 28.292 -8.314 -3.524 1.00 86.31 386 SER A C 1
ATOM 3062 O O . SER A 1 386 ? 28.144 -9.494 -3.838 1.00 86.31 386 SER A O 1
ATOM 3064 N N . LEU A 1 387 ? 27.280 -7.557 -3.097 1.00 86.94 387 LEU A N 1
ATOM 3065 C CA . LEU A 1 387 ? 25.930 -8.062 -2.890 1.00 86.94 387 LEU A CA 1
ATOM 3066 C C . LEU A 1 387 ? 25.290 -8.530 -4.205 1.00 86.94 387 LEU A C 1
ATOM 3068 O O . LEU A 1 387 ? 24.830 -9.666 -4.285 1.00 86.94 387 LEU A O 1
ATOM 3072 N N . VAL A 1 388 ? 25.300 -7.707 -5.256 1.00 91.19 388 VAL A N 1
ATOM 3073 C CA . VAL A 1 388 ? 24.716 -8.083 -6.557 1.00 91.19 388 VAL A CA 1
ATOM 3074 C C . VAL A 1 388 ? 25.490 -9.220 -7.231 1.00 91.19 388 VAL A C 1
ATOM 3076 O O . VAL A 1 388 ? 24.861 -10.124 -7.783 1.00 91.19 388 VAL A O 1
ATOM 3079 N N . LYS A 1 389 ? 26.829 -9.251 -7.102 1.00 91.56 389 LYS A N 1
ATOM 3080 C CA . LYS A 1 389 ? 27.660 -10.391 -7.534 1.00 91.56 389 LYS A CA 1
ATOM 3081 C C . LYS A 1 389 ? 27.259 -11.676 -6.810 1.00 91.56 389 LYS A C 1
ATOM 3083 O O . LYS A 1 389 ? 27.067 -12.703 -7.452 1.00 91.56 389 LYS A O 1
ATOM 3088 N N . SER A 1 390 ? 27.074 -11.619 -5.487 1.00 92.38 390 SER A N 1
ATOM 3089 C CA . SER A 1 390 ? 26.672 -12.784 -4.681 1.00 92.38 390 SER A CA 1
ATOM 3090 C C . SER A 1 390 ? 25.302 -13.350 -5.074 1.00 92.38 390 SER A C 1
ATOM 3092 O O . SER A 1 390 ? 25.035 -14.528 -4.862 1.00 92.38 390 SER A O 1
ATOM 3094 N N . TYR A 1 391 ? 24.452 -12.521 -5.687 1.00 93.50 391 TYR A N 1
ATOM 3095 C CA . TYR A 1 391 ? 23.152 -12.907 -6.232 1.00 93.50 391 TYR A CA 1
ATOM 3096 C C . TYR A 1 391 ? 23.197 -13.284 -7.722 1.00 93.50 391 TYR A C 1
ATOM 3098 O O . TYR A 1 391 ? 22.147 -13.484 -8.328 1.00 93.50 391 TYR A O 1
ATOM 3106 N N . GLY A 1 392 ? 24.388 -13.403 -8.313 1.00 94.94 392 GLY A N 1
ATOM 3107 C CA . GLY A 1 392 ? 24.581 -13.938 -9.658 1.00 94.94 392 GLY A CA 1
ATOM 3108 C C . GLY A 1 392 ? 24.670 -12.901 -10.775 1.00 94.94 392 GLY A C 1
ATOM 3109 O O . GLY A 1 392 ? 24.605 -13.293 -11.936 1.00 94.94 392 GLY A O 1
ATOM 3110 N N . LEU A 1 393 ? 24.813 -11.602 -10.483 1.00 96.88 393 LEU A N 1
ATOM 3111 C CA . LEU A 1 393 ? 25.071 -10.604 -11.530 1.00 96.88 393 LEU A CA 1
ATOM 3112 C C . LEU A 1 393 ? 26.456 -10.829 -12.159 1.00 96.88 393 LEU A C 1
ATOM 3114 O O . LEU A 1 393 ? 27.462 -10.897 -11.450 1.00 96.88 393 LEU A O 1
ATOM 3118 N N . ASN A 1 394 ? 26.515 -10.883 -13.489 1.00 96.12 394 ASN A N 1
ATOM 3119 C CA . ASN A 1 394 ? 27.765 -11.014 -14.232 1.00 96.12 394 ASN A CA 1
ATOM 3120 C C . ASN A 1 394 ? 28.644 -9.769 -14.046 1.00 96.12 394 ASN A C 1
ATOM 3122 O O . ASN A 1 394 ? 28.174 -8.638 -14.164 1.00 96.12 394 ASN A O 1
ATOM 3126 N N . GLU A 1 395 ? 29.947 -9.973 -13.837 1.00 94.81 395 GLU A N 1
ATOM 3127 C CA . GLU A 1 395 ? 30.892 -8.892 -13.522 1.00 94.81 395 GLU A CA 1
ATOM 3128 C C . GLU A 1 395 ? 30.922 -7.776 -14.577 1.00 94.81 395 GLU A C 1
ATOM 3130 O O . GLU A 1 395 ? 30.942 -6.596 -14.227 1.00 94.81 395 GLU A O 1
ATOM 3135 N N . LYS A 1 396 ? 30.803 -8.138 -15.860 1.00 95.69 396 LYS A N 1
ATOM 3136 C CA . LYS A 1 396 ? 30.736 -7.181 -16.977 1.00 95.69 396 LYS A CA 1
ATOM 3137 C C . LYS A 1 396 ? 29.544 -6.213 -16.916 1.00 95.69 396 LYS A C 1
ATOM 3139 O O . LYS A 1 396 ? 29.603 -5.160 -17.537 1.00 95.69 396 LYS A O 1
ATOM 3144 N N . PHE A 1 397 ? 28.477 -6.540 -16.180 1.00 95.19 397 PHE A N 1
ATOM 3145 C CA . PHE A 1 397 ? 27.260 -5.721 -16.085 1.00 95.19 397 PHE A CA 1
ATOM 3146 C C . PHE A 1 397 ? 27.144 -4.939 -14.773 1.00 95.19 397 PHE A C 1
ATOM 3148 O O . PHE A 1 397 ? 26.145 -4.264 -14.543 1.00 95.19 397 PHE A O 1
ATOM 3155 N N . ILE A 1 398 ? 28.164 -4.960 -13.914 1.00 93.81 398 ILE A N 1
ATOM 3156 C CA . ILE A 1 398 ? 28.139 -4.202 -12.653 1.00 93.81 398 ILE A CA 1
ATOM 3157 C C . ILE A 1 398 ? 28.030 -2.698 -12.899 1.00 93.81 398 ILE A C 1
ATOM 3159 O O . ILE A 1 398 ? 27.285 -2.022 -12.196 1.00 93.81 398 ILE A O 1
ATOM 3163 N N . GLY A 1 399 ? 28.683 -2.183 -13.946 1.00 92.00 399 GLY A N 1
ATOM 3164 C CA . GLY A 1 399 ? 28.556 -0.781 -14.368 1.00 92.00 399 GLY A CA 1
ATOM 3165 C C . GLY A 1 399 ? 27.159 -0.388 -14.877 1.00 92.00 399 GLY A C 1
ATOM 3166 O O . GLY A 1 399 ? 26.916 0.782 -15.182 1.00 92.00 399 GLY A O 1
ATOM 3167 N N . ASN A 1 400 ? 26.227 -1.342 -14.982 1.00 93.69 400 ASN A N 1
ATOM 3168 C CA . ASN A 1 400 ? 24.827 -1.079 -15.311 1.00 93.69 400 ASN A CA 1
ATOM 3169 C C . ASN A 1 400 ? 23.935 -0.924 -14.071 1.00 93.69 400 ASN A C 1
ATOM 3171 O O . ASN A 1 400 ? 22.768 -0.561 -14.218 1.00 93.69 400 ASN A O 1
ATOM 3175 N N . ILE A 1 401 ? 24.466 -1.159 -12.868 1.00 94.38 401 ILE A N 1
ATOM 3176 C CA . ILE A 1 401 ? 23.741 -1.005 -11.607 1.00 94.38 401 ILE A CA 1
ATOM 3177 C C . ILE A 1 401 ? 23.902 0.413 -11.066 1.00 94.38 401 ILE A C 1
ATOM 3179 O O . ILE A 1 401 ? 25.012 0.928 -10.961 1.00 94.38 401 ILE A O 1
ATOM 3183 N N . ILE A 1 402 ? 22.786 1.017 -10.659 1.00 93.69 402 ILE A N 1
ATOM 3184 C CA . ILE A 1 402 ? 22.734 2.369 -10.102 1.00 93.69 402 ILE A CA 1
ATOM 3185 C C . ILE A 1 402 ? 22.117 2.279 -8.706 1.00 93.69 402 ILE A C 1
ATOM 3187 O O . ILE A 1 402 ? 20.892 2.246 -8.574 1.00 93.69 402 ILE A O 1
ATOM 3191 N N . PRO A 1 403 ? 22.934 2.151 -7.651 1.00 93.31 403 PRO A N 1
ATOM 3192 C CA . PRO A 1 403 ? 22.424 2.050 -6.294 1.00 93.31 403 PRO A CA 1
ATOM 3193 C C . PRO A 1 403 ? 22.117 3.418 -5.694 1.00 93.31 403 PRO A C 1
ATOM 3195 O O . PRO A 1 403 ? 22.927 4.334 -5.793 1.00 93.31 403 PRO A O 1
ATOM 3198 N N . THR A 1 404 ? 20.991 3.528 -4.990 1.00 92.00 404 THR A N 1
ATOM 3199 C CA . THR A 1 404 ? 20.629 4.760 -4.263 1.00 92.00 404 THR A CA 1
ATOM 3200 C C . THR A 1 404 ? 20.816 4.638 -2.751 1.00 92.00 404 THR A C 1
ATOM 3202 O O . THR A 1 404 ? 20.889 5.641 -2.050 1.00 92.00 404 THR A O 1
ATOM 3205 N N . GLY A 1 405 ? 20.819 3.413 -2.214 1.00 89.75 405 GLY A N 1
ATOM 3206 C CA . GLY A 1 405 ? 20.633 3.195 -0.779 1.00 89.75 405 GLY A CA 1
ATOM 3207 C C . GLY A 1 405 ? 19.215 3.562 -0.315 1.00 89.75 405 GLY A C 1
ATOM 3208 O O . GLY A 1 405 ? 18.280 3.661 -1.115 1.00 89.75 405 GLY A O 1
ATOM 3209 N N . TRP A 1 406 ? 19.031 3.741 0.996 1.00 87.25 406 TRP A N 1
ATOM 3210 C CA . TRP A 1 406 ? 17.743 4.156 1.562 1.00 87.25 406 TRP A CA 1
ATOM 3211 C C . TRP A 1 406 ? 17.473 5.642 1.332 1.00 87.25 406 TRP A C 1
ATOM 3213 O O . TRP A 1 406 ? 18.201 6.494 1.838 1.00 87.25 406 TRP A O 1
ATOM 3223 N N . ILE A 1 407 ? 16.360 5.945 0.667 1.00 88.12 407 ILE A N 1
ATOM 3224 C CA . ILE A 1 407 ? 15.918 7.317 0.421 1.00 88.12 407 ILE A CA 1
ATOM 3225 C C . ILE A 1 407 ? 14.928 7.727 1.510 1.00 88.12 407 ILE A C 1
ATOM 3227 O O . ILE A 1 407 ? 13.886 7.096 1.690 1.00 88.12 407 ILE A O 1
ATOM 3231 N N . LYS A 1 408 ? 15.263 8.781 2.260 1.00 83.69 408 LYS A N 1
ATOM 3232 C CA . LYS A 1 408 ? 14.416 9.297 3.351 1.00 83.69 408 LYS A CA 1
ATOM 3233 C C . LYS A 1 408 ? 13.455 10.388 2.883 1.00 83.69 408 LYS A C 1
ATOM 3235 O O . LYS A 1 408 ? 12.360 10.503 3.429 1.00 83.69 408 LYS A O 1
ATOM 3240 N N . ASN A 1 409 ? 13.866 11.194 1.904 1.00 88.00 409 ASN A N 1
ATOM 3241 C CA . ASN A 1 409 ? 13.041 12.264 1.363 1.00 88.00 409 ASN A CA 1
ATOM 3242 C C . ASN A 1 409 ? 12.017 11.682 0.376 1.00 88.00 409 ASN A C 1
ATOM 3244 O O . ASN A 1 409 ? 12.379 11.060 -0.620 1.00 88.00 409 ASN A O 1
ATOM 3248 N N . ILE A 1 410 ? 10.726 11.890 0.643 1.00 86.69 410 ILE A N 1
ATOM 3249 C CA . ILE A 1 410 ? 9.655 11.297 -0.165 1.00 86.69 410 ILE A CA 1
ATOM 3250 C C . ILE A 1 410 ? 9.555 11.898 -1.577 1.00 86.69 410 ILE A C 1
ATOM 3252 O O . ILE A 1 410 ? 9.159 11.196 -2.503 1.00 86.69 410 ILE A O 1
ATOM 3256 N N . LYS A 1 411 ? 9.934 13.169 -1.764 1.00 91.06 411 LYS A N 1
ATOM 3257 C CA . LYS A 1 411 ? 9.964 13.823 -3.081 1.00 91.06 411 LYS A CA 1
ATOM 3258 C C . LYS A 1 411 ? 11.110 13.278 -3.930 1.00 91.06 411 LYS A C 1
ATOM 3260 O O . LYS A 1 411 ? 10.901 12.940 -5.089 1.00 91.06 411 LYS A O 1
ATOM 3265 N N . GLU A 1 412 ? 12.289 13.113 -3.335 1.00 93.19 412 GLU A N 1
ATOM 3266 C CA . GLU A 1 412 ? 13.418 12.443 -3.989 1.00 93.19 412 GLU A CA 1
ATOM 3267 C C . GLU A 1 412 ? 13.051 10.999 -4.365 1.00 93.19 412 GLU A C 1
ATOM 3269 O O . GLU A 1 412 ? 13.224 10.583 -5.507 1.00 93.19 412 GLU A O 1
ATOM 3274 N N . TYR A 1 413 ? 12.446 10.252 -3.437 1.00 92.75 413 TYR A N 1
ATOM 3275 C CA . TYR A 1 413 ? 11.967 8.892 -3.688 1.00 92.75 413 TYR A CA 1
ATOM 3276 C C . TYR A 1 413 ? 10.967 8.839 -4.855 1.00 92.75 413 TYR A C 1
ATOM 3278 O O . TYR A 1 413 ? 11.097 7.999 -5.745 1.00 92.75 413 TYR A O 1
ATOM 3286 N N . ALA A 1 414 ? 10.012 9.774 -4.903 1.00 93.81 414 ALA A N 1
ATOM 3287 C CA . ALA A 1 414 ? 9.071 9.908 -6.012 1.00 93.81 414 ALA A CA 1
ATOM 3288 C C . ALA A 1 414 ? 9.778 10.196 -7.348 1.00 93.81 414 ALA A C 1
ATOM 3290 O O . ALA A 1 414 ? 9.396 9.636 -8.376 1.00 93.81 414 ALA A O 1
ATOM 3291 N N . ALA A 1 415 ? 10.823 11.027 -7.334 1.00 94.81 415 ALA A N 1
ATOM 3292 C CA . ALA A 1 415 ? 11.594 11.370 -8.524 1.00 94.81 415 ALA A CA 1
ATOM 3293 C C . ALA A 1 415 ? 12.305 10.146 -9.127 1.00 94.81 415 ALA A C 1
ATOM 3295 O O . ALA A 1 415 ? 12.280 9.963 -10.343 1.00 94.81 415 ALA A O 1
ATOM 3296 N N . TYR A 1 416 ? 12.841 9.243 -8.301 1.00 95.75 416 TYR A N 1
ATOM 3297 C CA . TYR A 1 416 ? 13.412 7.980 -8.787 1.00 95.75 416 TYR A CA 1
ATOM 3298 C C . TYR A 1 416 ? 12.376 7.063 -9.453 1.00 95.75 416 TYR A C 1
ATOM 3300 O O . TYR A 1 416 ? 12.670 6.454 -10.481 1.00 95.75 416 TYR A O 1
ATOM 3308 N N . TYR A 1 417 ? 11.149 6.998 -8.926 1.00 95.25 417 TYR A N 1
ATOM 3309 C CA . TYR A 1 417 ? 10.057 6.256 -9.572 1.00 95.25 417 TYR A CA 1
ATOM 3310 C C . TYR A 1 417 ? 9.679 6.837 -10.938 1.00 95.25 417 TYR A C 1
ATOM 3312 O O . TYR A 1 417 ? 9.322 6.091 -11.847 1.00 95.25 417 TYR A O 1
ATOM 3320 N N . LEU A 1 418 ? 9.748 8.161 -11.098 1.00 92.44 418 LEU A N 1
ATOM 3321 C CA . LEU A 1 418 ? 9.523 8.814 -12.389 1.00 92.44 418 LEU A CA 1
ATOM 3322 C C . LEU A 1 418 ? 10.668 8.578 -13.375 1.00 92.44 418 LEU A C 1
ATOM 3324 O O . LEU A 1 418 ? 10.397 8.431 -14.569 1.00 92.44 418 LEU A O 1
ATOM 3328 N N . ALA A 1 419 ? 11.905 8.543 -12.875 1.00 91.69 419 ALA A N 1
ATOM 3329 C CA . ALA A 1 419 ? 13.111 8.330 -13.666 1.00 91.69 419 ALA A CA 1
ATOM 3330 C C . ALA A 1 419 ? 13.261 6.884 -14.168 1.00 91.69 419 ALA A C 1
ATOM 3332 O O . ALA A 1 419 ? 13.895 6.670 -15.199 1.00 91.69 419 ALA A O 1
ATOM 3333 N N . GLY A 1 420 ? 12.689 5.894 -13.475 1.00 92.69 420 GLY A N 1
ATOM 3334 C CA . GLY A 1 420 ? 12.606 4.510 -13.950 1.00 92.69 420 GLY A CA 1
ATOM 3335 C C . GLY A 1 420 ? 11.502 4.302 -14.994 1.00 92.69 420 GLY A C 1
ATOM 3336 O O . GLY A 1 420 ? 10.519 5.035 -15.016 1.00 92.69 420 GLY A O 1
ATOM 3337 N N . ASP A 1 421 ? 11.633 3.294 -15.857 1.00 91.12 421 ASP A N 1
ATOM 3338 C CA . ASP A 1 421 ? 10.626 2.942 -16.873 1.00 91.12 421 ASP A CA 1
ATOM 3339 C C . ASP A 1 421 ? 9.792 1.725 -16.463 1.00 91.12 421 ASP A C 1
ATOM 3341 O O . ASP A 1 421 ? 8.570 1.756 -16.559 1.00 91.12 421 ASP A O 1
ATOM 3345 N N . ILE A 1 422 ? 10.435 0.660 -15.975 1.00 94.06 422 ILE A N 1
ATOM 3346 C CA . ILE A 1 422 ? 9.773 -0.611 -15.646 1.00 94.06 422 ILE A CA 1
ATOM 3347 C C . ILE A 1 422 ? 10.180 -1.035 -14.238 1.00 94.06 422 ILE A C 1
ATOM 3349 O O . ILE A 1 422 ? 11.366 -1.254 -13.976 1.00 94.06 422 ILE A O 1
ATOM 3353 N N . LEU A 1 423 ? 9.201 -1.190 -13.340 1.00 96.56 423 LEU A N 1
ATOM 3354 C CA . LEU A 1 423 ? 9.462 -1.779 -12.030 1.00 96.56 423 LEU A CA 1
ATOM 3355 C C . LEU A 1 423 ? 9.590 -3.292 -12.197 1.00 96.56 423 LEU A C 1
ATOM 3357 O O . LEU A 1 423 ? 8.670 -3.943 -12.691 1.00 96.56 423 LEU A O 1
ATOM 3361 N N . VAL A 1 424 ? 10.679 -3.868 -11.701 1.00 96.38 424 VAL A N 1
ATOM 3362 C CA . VAL A 1 424 ? 10.866 -5.315 -11.627 1.00 96.38 424 VAL A CA 1
ATOM 3363 C C . VAL A 1 424 ? 10.905 -5.722 -10.162 1.00 96.38 424 VAL A C 1
ATOM 3365 O O . VAL A 1 424 ? 11.859 -5.426 -9.453 1.00 96.38 424 VAL A O 1
ATOM 3368 N N . GLN A 1 425 ? 9.864 -6.415 -9.704 1.00 93.19 425 GLN A N 1
ATOM 3369 C CA . GLN A 1 425 ? 9.677 -6.809 -8.310 1.00 93.19 425 GLN A CA 1
ATOM 3370 C C . GLN A 1 425 ? 9.435 -8.324 -8.201 1.00 93.19 425 GLN A C 1
ATOM 3372 O O . GLN A 1 425 ? 8.283 -8.749 -8.079 1.00 93.19 425 GLN A O 1
ATOM 3377 N N . PRO A 1 426 ? 10.479 -9.170 -8.238 1.00 90.50 426 PRO A N 1
ATOM 3378 C CA . PRO A 1 426 ? 10.316 -10.613 -8.084 1.00 90.50 426 PRO A CA 1
ATOM 3379 C C . PRO A 1 426 ? 9.691 -10.993 -6.736 1.00 90.50 426 PRO A C 1
ATOM 3381 O O . PRO A 1 426 ? 9.826 -10.286 -5.733 1.00 90.50 426 PRO A O 1
ATOM 3384 N N . GLY A 1 427 ? 9.010 -12.135 -6.696 1.00 80.94 427 GLY A N 1
ATOM 3385 C CA . GLY A 1 427 ? 8.349 -12.620 -5.488 1.00 80.94 427 GLY A CA 1
ATOM 3386 C C . GLY A 1 427 ? 7.966 -14.092 -5.586 1.00 80.94 427 GLY A C 1
ATOM 3387 O O . GLY A 1 427 ? 7.899 -14.655 -6.673 1.00 80.94 427 GLY A O 1
ATOM 3388 N N . ARG A 1 428 ? 7.729 -14.722 -4.430 1.00 68.19 428 ARG A N 1
ATOM 3389 C CA . ARG A 1 428 ? 7.393 -16.157 -4.335 1.00 68.19 428 ARG A CA 1
ATOM 3390 C C . ARG A 1 428 ? 5.901 -16.446 -4.307 1.00 68.19 428 ARG A C 1
ATOM 3392 O O . ARG A 1 428 ? 5.481 -17.548 -4.629 1.00 68.19 428 ARG A O 1
ATOM 3399 N N . THR A 1 429 ? 5.110 -15.485 -3.852 1.00 64.88 429 THR A N 1
ATOM 3400 C CA . THR A 1 429 ? 3.702 -15.705 -3.532 1.00 64.88 429 THR A CA 1
ATOM 3401 C C . THR A 1 429 ? 2.850 -14.871 -4.475 1.00 64.88 429 THR A C 1
ATOM 3403 O O . THR A 1 429 ? 2.959 -13.642 -4.424 1.00 64.88 429 THR A O 1
ATOM 3406 N N . PRO A 1 430 ? 2.001 -15.499 -5.308 1.00 62.31 430 PRO A N 1
ATOM 3407 C CA . PRO A 1 430 ? 0.962 -14.797 -6.051 1.00 62.31 430 PRO A CA 1
ATOM 3408 C C . PRO A 1 430 ? 0.129 -13.923 -5.109 1.00 62.31 430 PRO A C 1
ATOM 3410 O O . PRO A 1 430 ? -0.113 -14.299 -3.962 1.00 62.31 430 PRO A O 1
ATOM 3413 N N . ASN A 1 431 ? -0.305 -12.754 -5.579 1.00 57.91 431 ASN A N 1
ATOM 3414 C CA . ASN A 1 431 ? -1.092 -11.803 -4.781 1.00 57.91 431 ASN A CA 1
ATOM 3415 C C . ASN A 1 431 ? -0.368 -11.255 -3.532 1.00 57.91 431 ASN A C 1
ATOM 3417 O O . ASN A 1 431 ? -1.009 -10.909 -2.536 1.00 57.91 431 ASN A O 1
ATOM 3421 N N . LEU A 1 432 ? 0.965 -11.143 -3.571 1.00 58.12 432 LEU A N 1
ATOM 3422 C CA . LEU A 1 432 ? 1.716 -10.277 -2.658 1.00 58.12 432 LEU A CA 1
ATOM 3423 C C . LEU A 1 432 ? 1.521 -8.815 -3.073 1.00 58.12 432 LEU A C 1
ATOM 3425 O O . LEU A 1 432 ? 1.998 -8.385 -4.122 1.00 58.12 432 LEU A O 1
ATOM 3429 N N . TYR A 1 433 ? 0.840 -8.039 -2.231 1.00 68.56 433 TYR A N 1
ATOM 3430 C CA . TYR A 1 433 ? 0.591 -6.620 -2.483 1.00 68.56 433 TYR A CA 1
ATOM 3431 C C . TYR A 1 433 ? 1.830 -5.826 -2.082 1.00 68.56 433 TYR A C 1
ATOM 3433 O O . TYR A 1 433 ? 1.972 -5.368 -0.948 1.00 68.56 433 TYR A O 1
ATOM 3441 N N . SER A 1 434 ? 2.770 -5.721 -3.019 1.00 79.31 434 SER A N 1
ATOM 3442 C CA . SER A 1 434 ? 3.935 -4.858 -2.874 1.00 79.31 434 SER A CA 1
ATOM 3443 C C . SER A 1 434 ? 3.494 -3.398 -2.949 1.00 79.31 434 SER A C 1
ATOM 3445 O O . SER A 1 434 ? 2.966 -2.963 -3.970 1.00 79.31 434 SER A O 1
ATOM 3447 N N . ILE A 1 435 ? 3.744 -2.619 -1.894 1.00 88.06 435 ILE A N 1
ATOM 3448 C CA . ILE A 1 435 ? 3.510 -1.165 -1.925 1.00 88.06 435 ILE A CA 1
ATOM 3449 C C . ILE A 1 435 ? 4.341 -0.522 -3.037 1.00 88.06 435 ILE A C 1
ATOM 3451 O O . ILE A 1 435 ? 3.835 0.350 -3.730 1.00 88.06 435 ILE A O 1
ATOM 3455 N N . SER A 1 436 ? 5.548 -1.031 -3.300 1.00 91.62 436 SER A N 1
ATOM 3456 C CA . SER A 1 436 ? 6.383 -0.582 -4.415 1.00 91.62 436 SER A CA 1
ATOM 3457 C C . SER A 1 436 ? 5.722 -0.800 -5.777 1.00 91.62 436 SER A C 1
ATOM 3459 O O . SER A 1 436 ? 5.863 0.033 -6.665 1.00 91.62 436 SER A O 1
ATOM 3461 N N . ALA A 1 437 ? 4.939 -1.874 -5.940 1.00 92.38 437 ALA A N 1
ATOM 3462 C CA . ALA A 1 437 ? 4.143 -2.065 -7.150 1.00 92.38 437 ALA A CA 1
ATOM 3463 C C . ALA A 1 437 ? 3.049 -0.999 -7.257 1.00 92.38 437 ALA A C 1
ATOM 3465 O O . ALA A 1 437 ? 2.965 -0.336 -8.280 1.00 92.38 437 ALA A O 1
ATOM 3466 N N . ILE A 1 438 ? 2.278 -0.757 -6.192 1.00 92.56 438 ILE A N 1
ATOM 3467 C CA . ILE A 1 438 ? 1.239 0.290 -6.174 1.00 92.56 438 ILE A CA 1
ATOM 3468 C C . ILE A 1 438 ? 1.845 1.677 -6.463 1.00 92.56 438 ILE A C 1
ATOM 3470 O O . ILE A 1 438 ? 1.283 2.454 -7.234 1.00 92.56 438 ILE A O 1
ATOM 3474 N N . GLU A 1 439 ? 3.016 1.972 -5.897 1.00 93.94 439 GLU A N 1
ATOM 3475 C CA . GLU A 1 439 ? 3.804 3.183 -6.149 1.00 93.94 439 GLU A CA 1
ATOM 3476 C C . GLU A 1 439 ? 4.199 3.327 -7.625 1.00 93.94 439 GLU A C 1
ATOM 3478 O O . GLU A 1 439 ? 4.012 4.395 -8.209 1.00 93.94 439 GLU A O 1
ATOM 3483 N N . ALA A 1 440 ? 4.676 2.250 -8.255 1.00 94.44 440 ALA A N 1
ATOM 3484 C CA . ALA A 1 440 ? 4.991 2.230 -9.681 1.00 94.44 440 ALA A CA 1
ATOM 3485 C C . ALA A 1 440 ? 3.743 2.445 -10.543 1.00 94.44 440 ALA A C 1
ATOM 3487 O O . ALA A 1 440 ? 3.772 3.255 -11.468 1.00 94.44 440 ALA A O 1
ATOM 3488 N N . MET A 1 441 ? 2.617 1.818 -10.198 1.00 92.88 441 MET A N 1
ATOM 3489 C CA . MET A 1 441 ? 1.359 2.031 -10.915 1.00 92.88 441 MET A CA 1
ATOM 3490 C C . MET A 1 441 ? 0.874 3.485 -10.788 1.00 92.88 441 MET A C 1
ATOM 3492 O O . MET A 1 441 ? 0.462 4.084 -11.782 1.00 92.88 441 MET A O 1
ATOM 3496 N N . ALA A 1 442 ? 0.985 4.094 -9.600 1.00 91.88 442 ALA A N 1
ATOM 3497 C CA . ALA A 1 442 ? 0.702 5.517 -9.390 1.00 91.88 442 ALA A CA 1
ATOM 3498 C C . ALA A 1 442 ? 1.640 6.413 -10.222 1.00 91.88 442 ALA A C 1
ATOM 3500 O O . ALA A 1 442 ? 1.219 7.419 -10.806 1.00 91.88 442 ALA A O 1
ATOM 3501 N N . ALA A 1 443 ? 2.905 6.005 -10.353 1.00 92.38 443 ALA A N 1
ATOM 3502 C CA . ALA A 1 443 ? 3.895 6.636 -11.217 1.00 92.38 443 ALA A CA 1
ATOM 3503 C C . ALA A 1 443 ? 3.690 6.356 -12.721 1.00 92.38 443 ALA A C 1
ATOM 3505 O O . ALA A 1 443 ? 4.380 6.982 -13.525 1.00 92.38 443 ALA A O 1
ATOM 3506 N N . ARG A 1 444 ? 2.695 5.540 -13.107 1.00 90.75 444 ARG A N 1
ATOM 3507 C CA . ARG A 1 444 ? 2.427 5.066 -14.480 1.00 90.75 444 ARG A CA 1
ATOM 3508 C C . ARG A 1 444 ? 3.543 4.206 -15.066 1.00 90.75 444 ARG A C 1
ATOM 3510 O O . ARG A 1 444 ? 3.919 4.391 -16.216 1.00 90.75 444 ARG A O 1
ATOM 3517 N N . LYS A 1 445 ? 4.094 3.299 -14.269 1.00 91.88 445 LYS A N 1
ATOM 3518 C CA . LYS A 1 445 ? 5.168 2.395 -14.680 1.00 91.88 445 LYS A CA 1
ATOM 3519 C C . LYS A 1 445 ? 4.640 0.959 -14.725 1.00 91.88 445 LYS A C 1
ATOM 3521 O O . LYS A 1 445 ? 3.985 0.546 -13.761 1.00 91.88 445 LYS A O 1
ATOM 3526 N N . PRO A 1 446 ? 4.893 0.193 -15.801 1.00 92.12 446 PRO A N 1
ATOM 3527 C CA . PRO A 1 446 ? 4.564 -1.223 -15.842 1.00 92.12 446 PRO A CA 1
ATOM 3528 C C . PRO A 1 446 ? 5.284 -1.969 -14.722 1.00 92.12 446 PRO A C 1
ATOM 3530 O O . PRO A 1 446 ? 6.396 -1.608 -14.321 1.00 92.12 446 PRO A O 1
ATOM 3533 N N . VAL A 1 447 ? 4.647 -3.028 -14.229 1.00 93.44 447 VAL A N 1
ATOM 3534 C CA . VAL A 1 447 ? 5.155 -3.808 -13.099 1.00 93.44 447 VAL A CA 1
ATOM 3535 C C . VAL A 1 447 ? 5.385 -5.251 -13.528 1.00 93.44 447 VAL A C 1
ATOM 3537 O O . VAL A 1 447 ? 4.452 -5.976 -13.864 1.00 93.44 447 VAL A O 1
ATOM 3540 N N . VAL A 1 448 ? 6.635 -5.695 -13.470 1.00 94.00 448 VAL A N 1
ATOM 3541 C CA . VAL A 1 448 ? 7.044 -7.073 -13.742 1.00 94.00 448 VAL A CA 1
ATOM 3542 C C . VAL A 1 448 ? 7.259 -7.776 -12.398 1.00 94.00 448 VAL A C 1
ATOM 3544 O O . VAL A 1 448 ? 8.237 -7.528 -11.698 1.00 94.00 448 VAL A O 1
ATOM 3547 N N . THR A 1 449 ? 6.297 -8.601 -11.982 1.00 92.19 449 THR A N 1
ATOM 3548 C CA . THR A 1 449 ? 6.229 -9.225 -10.645 1.00 92.19 449 THR A CA 1
ATOM 3549 C C . THR A 1 449 ? 5.582 -10.612 -10.720 1.00 92.19 449 THR A C 1
ATOM 3551 O O . THR A 1 449 ? 5.536 -11.215 -11.780 1.00 92.19 449 THR A O 1
ATOM 3554 N N . VAL A 1 450 ? 5.104 -11.181 -9.620 1.00 84.75 450 VAL A N 1
ATOM 3555 C CA . VAL A 1 450 ? 4.335 -12.435 -9.641 1.00 84.75 450 VAL A CA 1
ATOM 3556 C C . VAL A 1 450 ? 3.021 -12.296 -10.425 1.00 84.75 450 VAL A C 1
ATOM 3558 O O . VAL A 1 450 ? 2.476 -11.193 -10.493 1.00 84.75 450 VAL A O 1
ATOM 3561 N N . PRO A 1 451 ? 2.458 -13.393 -10.966 1.00 83.19 451 PRO A N 1
ATOM 3562 C CA . PRO A 1 451 ? 1.128 -13.362 -11.565 1.00 83.19 451 PRO A CA 1
ATOM 3563 C C . PRO A 1 451 ? 0.090 -12.799 -10.583 1.00 83.19 451 PRO A C 1
ATOM 3565 O O . PRO A 1 451 ? 0.056 -13.183 -9.410 1.00 83.19 451 PRO A O 1
ATOM 3568 N N . GLY A 1 452 ? -0.746 -11.875 -11.055 1.00 79.06 452 GLY A N 1
ATOM 3569 C CA . GLY A 1 452 ? -1.782 -11.253 -10.238 1.00 79.06 452 GLY A CA 1
ATOM 3570 C C . GLY A 1 452 ? -2.201 -9.880 -10.747 1.00 79.06 452 GLY A C 1
ATOM 3571 O O . GLY A 1 452 ? -1.740 -9.397 -11.777 1.00 79.06 452 GLY A O 1
ATOM 3572 N N . GLU A 1 453 ? -3.081 -9.225 -9.996 1.00 80.19 453 GLU A N 1
ATOM 3573 C CA . GLU A 1 453 ? -3.720 -7.982 -10.434 1.00 80.19 453 GLU A CA 1
ATOM 3574 C C . GLU A 1 453 ? -2.777 -6.777 -10.589 1.00 80.19 453 GLU A C 1
ATOM 3576 O O . GLU A 1 453 ? -3.123 -5.833 -11.298 1.00 80.19 453 GLU A O 1
ATOM 3581 N N . LEU A 1 454 ? -1.610 -6.811 -9.946 1.00 83.31 454 LEU A N 1
ATOM 3582 C CA . LEU A 1 454 ? -0.594 -5.758 -10.009 1.00 83.31 454 LEU A CA 1
ATOM 3583 C C . LEU A 1 454 ? 0.362 -5.928 -11.198 1.00 83.31 454 LEU A C 1
ATOM 3585 O O . LEU A 1 454 ? 1.158 -5.035 -11.454 1.00 83.31 454 LEU A O 1
ATOM 3589 N N . SER A 1 455 ? 0.340 -7.073 -11.884 1.00 87.12 455 SER A N 1
ATOM 3590 C CA . SER A 1 455 ? 1.369 -7.470 -12.847 1.00 87.12 455 SER A CA 1
ATOM 3591 C C . SER A 1 455 ? 1.012 -7.079 -14.285 1.00 87.12 455 SER A C 1
ATOM 3593 O O . SER A 1 455 ? -0.054 -7.412 -14.795 1.00 87.12 455 SER A O 1
ATOM 3595 N N . SER A 1 456 ? 1.949 -6.404 -14.952 1.00 84.81 456 SER A N 1
ATOM 3596 C CA . SER A 1 456 ? 2.038 -6.260 -16.414 1.00 84.81 456 SER A CA 1
ATOM 3597 C C . SER A 1 456 ? 2.888 -7.364 -17.056 1.00 84.81 456 SER A C 1
ATOM 3599 O O . SER A 1 456 ? 2.864 -7.547 -18.269 1.00 84.81 456 SER A O 1
ATOM 3601 N N . GLY A 1 457 ? 3.667 -8.081 -16.245 1.00 88.81 457 GLY A N 1
ATOM 3602 C CA . GLY A 1 457 ? 4.591 -9.127 -16.664 1.00 88.81 457 GLY A CA 1
ATOM 3603 C C . GLY A 1 457 ? 5.042 -9.993 -15.488 1.00 88.81 457 GLY A C 1
ATOM 3604 O O . GLY A 1 457 ? 4.942 -9.588 -14.326 1.00 88.81 457 GLY A O 1
ATOM 3605 N N . ILE A 1 458 ? 5.534 -11.193 -15.781 1.00 91.69 458 ILE A N 1
ATOM 3606 C CA . ILE A 1 458 ? 5.812 -12.229 -14.781 1.00 91.69 458 ILE A CA 1
ATOM 3607 C C . ILE A 1 458 ? 7.309 -12.265 -14.432 1.00 91.69 458 ILE A C 1
ATOM 3609 O O . ILE A 1 458 ? 8.149 -12.286 -15.324 1.00 91.69 458 ILE A O 1
ATOM 3613 N N . ALA A 1 459 ? 7.643 -12.317 -13.141 1.00 90.94 459 ALA A N 1
ATOM 3614 C CA . ALA A 1 459 ? 9.005 -12.335 -12.591 1.00 90.94 459 ALA A CA 1
ATOM 3615 C C . ALA A 1 459 ? 9.197 -13.386 -11.479 1.00 90.94 459 ALA A C 1
ATOM 3617 O O . ALA A 1 459 ? 9.946 -13.173 -10.526 1.00 90.94 459 ALA A O 1
ATOM 3618 N N . ASP A 1 460 ? 8.491 -14.508 -11.571 1.00 88.88 460 ASP A N 1
ATOM 3619 C CA . ASP A 1 460 ? 8.603 -15.644 -10.646 1.00 88.88 460 ASP A CA 1
ATOM 3620 C C . ASP A 1 460 ? 9.920 -16.432 -10.811 1.00 88.88 460 ASP A C 1
ATOM 3622 O O . ASP A 1 460 ? 10.373 -17.102 -9.885 1.00 88.88 460 ASP A O 1
ATOM 3626 N N . ASN A 1 461 ? 10.565 -16.329 -11.976 1.00 92.25 461 ASN A N 1
ATOM 3627 C CA . ASN A 1 461 ? 11.885 -16.881 -12.265 1.00 92.25 461 ASN A CA 1
ATOM 3628 C C . ASN A 1 461 ? 12.641 -16.026 -13.311 1.00 92.25 461 ASN A C 1
ATOM 3630 O O . ASN A 1 461 ? 12.021 -15.224 -14.019 1.00 92.25 461 ASN A O 1
ATOM 3634 N N . PRO A 1 462 ? 13.971 -16.211 -13.467 1.00 95.62 462 PRO A N 1
ATOM 3635 C CA . PRO A 1 462 ? 14.790 -15.384 -14.360 1.00 95.62 462 PRO A CA 1
ATOM 3636 C C . PRO A 1 462 ? 14.349 -15.396 -15.829 1.00 95.62 462 PRO A C 1
ATOM 3638 O O . PRO A 1 462 ? 14.488 -14.394 -16.526 1.00 95.62 462 PRO A O 1
ATOM 3641 N N . LYS A 1 463 ? 13.822 -16.526 -16.322 1.00 95.44 463 LYS A N 1
ATOM 3642 C CA . LYS A 1 463 ? 13.390 -16.679 -17.720 1.00 95.44 463 LYS A CA 1
ATOM 3643 C C . LYS A 1 463 ? 12.114 -15.886 -17.990 1.00 95.44 463 LYS A C 1
ATOM 3645 O O . LYS A 1 463 ? 12.036 -15.209 -19.011 1.00 95.44 463 LYS A O 1
ATOM 3650 N N . ASN A 1 464 ? 11.137 -15.969 -17.092 1.00 94.75 464 ASN A N 1
ATOM 3651 C CA . ASN A 1 464 ? 9.882 -15.231 -17.219 1.00 94.75 464 ASN A CA 1
ATOM 3652 C C . ASN A 1 464 ? 10.101 -13.724 -17.060 1.00 94.75 464 ASN A C 1
ATOM 3654 O O . ASN A 1 464 ? 9.548 -12.959 -17.851 1.00 94.75 464 ASN A O 1
ATOM 3658 N N . LEU A 1 465 ? 10.968 -13.321 -16.120 1.00 95.88 465 LEU A N 1
ATOM 3659 C CA . LEU A 1 465 ? 11.375 -11.926 -15.942 1.00 95.88 465 LEU A CA 1
ATOM 3660 C C . LEU A 1 465 ? 11.933 -11.363 -17.247 1.00 95.88 465 LEU A C 1
ATOM 3662 O O . LEU A 1 465 ? 11.410 -10.375 -17.754 1.00 95.88 465 LEU A O 1
ATOM 3666 N N . TYR A 1 466 ? 12.946 -12.028 -17.809 1.00 96.75 466 TYR A N 1
ATOM 3667 C CA . TYR A 1 466 ? 13.572 -11.630 -19.069 1.00 96.75 466 TYR A CA 1
ATOM 3668 C C . TYR A 1 466 ? 12.539 -11.494 -20.195 1.00 96.75 466 TYR A C 1
ATOM 3670 O O . TYR A 1 466 ? 12.417 -10.421 -20.775 1.00 96.75 466 TYR A O 1
ATOM 3678 N N . LYS A 1 467 ? 11.719 -12.529 -20.434 1.00 94.94 467 LYS A N 1
ATOM 3679 C CA . LYS A 1 467 ? 10.681 -12.498 -21.479 1.00 94.94 467 LYS A CA 1
ATOM 3680 C C . LYS A 1 467 ? 9.702 -11.338 -21.307 1.00 94.94 467 LYS A C 1
ATOM 3682 O O . LYS A 1 467 ? 9.310 -10.711 -22.283 1.00 94.94 467 LYS A O 1
ATOM 3687 N N . SER A 1 468 ? 9.284 -11.078 -20.071 1.00 93.81 468 SER A N 1
ATOM 3688 C CA . SER A 1 468 ? 8.320 -10.022 -19.766 1.00 93.81 468 SER A CA 1
ATOM 3689 C C . SER A 1 468 ? 8.917 -8.635 -19.978 1.00 93.81 468 SER A C 1
ATOM 3691 O O . SER A 1 468 ? 8.262 -7.774 -20.554 1.00 93.81 468 SER A O 1
ATOM 3693 N N . VAL A 1 469 ? 10.160 -8.429 -19.536 1.00 94.38 469 VAL A N 1
ATOM 3694 C CA . VAL A 1 469 ? 10.881 -7.167 -19.717 1.00 94.38 469 VAL A CA 1
ATOM 3695 C C . VAL A 1 469 ? 11.145 -6.902 -21.198 1.00 94.38 469 VAL A C 1
ATOM 3697 O O . VAL A 1 469 ? 10.789 -5.830 -21.674 1.00 94.38 469 VAL A O 1
ATOM 3700 N N . VAL A 1 470 ? 11.682 -7.879 -21.935 1.00 91.94 470 VAL A N 1
ATOM 3701 C CA . VAL A 1 470 ? 11.973 -7.738 -23.372 1.00 91.94 470 VAL A CA 1
ATOM 3702 C C . VAL A 1 470 ? 10.705 -7.431 -24.164 1.00 91.94 470 VAL A C 1
ATOM 3704 O O . VAL A 1 470 ? 10.681 -6.452 -24.899 1.00 91.94 470 VAL A O 1
ATOM 3707 N N . ARG A 1 471 ? 9.601 -8.146 -23.905 1.00 89.12 471 ARG A N 1
ATOM 3708 C CA . ARG A 1 471 ? 8.303 -7.853 -24.534 1.00 89.12 471 ARG A CA 1
ATOM 3709 C C . ARG A 1 471 ? 7.858 -6.399 -24.334 1.00 89.12 471 ARG A C 1
ATOM 3711 O O . ARG A 1 471 ? 7.313 -5.795 -25.252 1.00 89.12 471 ARG A O 1
ATOM 3718 N N . ILE A 1 472 ? 8.051 -5.851 -23.131 1.00 87.62 472 ILE A N 1
ATOM 3719 C CA . ILE A 1 472 ? 7.702 -4.457 -22.825 1.00 87.62 472 ILE A CA 1
ATOM 3720 C C . ILE A 1 472 ? 8.672 -3.484 -23.514 1.00 87.62 472 ILE A C 1
ATOM 3722 O O . ILE A 1 472 ? 8.250 -2.425 -23.965 1.00 87.62 472 ILE A O 1
ATOM 3726 N N . MET A 1 473 ? 9.959 -3.827 -23.591 1.00 85.25 473 MET A N 1
ATOM 3727 C CA . MET A 1 473 ? 10.986 -2.985 -24.209 1.00 85.25 473 MET A CA 1
ATOM 3728 C C . MET A 1 473 ? 10.873 -2.922 -25.738 1.00 85.25 473 MET A C 1
ATOM 3730 O O . MET A 1 473 ? 11.167 -1.880 -26.321 1.00 85.25 473 MET A O 1
ATOM 3734 N N . GLU A 1 474 ? 10.455 -4.013 -26.381 1.00 81.62 474 GLU A N 1
ATOM 3735 C CA . GLU A 1 474 ? 10.365 -4.127 -27.842 1.00 81.62 474 GLU A CA 1
ATOM 3736 C C . GLU A 1 474 ? 9.146 -3.416 -28.428 1.00 81.62 474 GLU A C 1
ATOM 3738 O O . GLU A 1 474 ? 9.236 -2.823 -29.502 1.00 81.62 474 GLU A O 1
ATOM 3743 N N . SER A 1 475 ? 8.013 -3.440 -27.724 1.00 72.75 475 SER A N 1
ATOM 3744 C CA . SER A 1 475 ? 6.772 -2.837 -28.203 1.00 72.75 475 SER A CA 1
ATOM 3745 C C . SER A 1 475 ? 6.436 -1.588 -27.397 1.00 72.75 475 SER A C 1
ATOM 3747 O O . SER A 1 475 ? 5.913 -1.643 -26.283 1.00 72.75 475 SER A O 1
ATOM 3749 N N . TYR A 1 476 ? 6.724 -0.425 -27.980 1.00 68.12 476 TYR A N 1
ATOM 3750 C CA . TYR A 1 476 ? 6.433 0.852 -27.333 1.00 68.12 476 TYR A CA 1
ATOM 3751 C C . TYR A 1 476 ? 4.921 1.100 -27.228 1.00 68.12 476 TYR A C 1
ATOM 3753 O O . TYR A 1 476 ? 4.434 1.603 -26.214 1.00 68.12 476 TYR A O 1
ATOM 3761 N N . SER A 1 477 ? 4.163 0.684 -28.248 1.00 64.25 477 SER A N 1
ATOM 3762 C CA . SER A 1 477 ? 2.696 0.692 -28.215 1.00 64.25 477 SER A CA 1
ATOM 3763 C C . SER A 1 477 ? 2.153 -0.123 -27.033 1.00 64.25 477 SER A C 1
ATOM 3765 O O . SER A 1 477 ? 1.255 0.332 -26.317 1.00 64.25 477 SER A O 1
ATOM 3767 N N . PHE A 1 478 ? 2.742 -1.295 -26.775 1.00 71.38 478 PHE A N 1
ATOM 3768 C CA . PHE A 1 478 ? 2.444 -2.117 -25.608 1.00 71.38 478 PHE A CA 1
ATOM 3769 C C . PHE A 1 478 ? 2.825 -1.392 -24.313 1.00 71.38 478 PHE A C 1
ATOM 3771 O O . PHE A 1 478 ? 1.964 -1.217 -23.457 1.00 71.38 478 PHE A O 1
ATOM 3778 N N . TYR A 1 479 ? 4.057 -0.899 -24.169 1.00 80.62 479 TYR A N 1
ATOM 3779 C CA . TYR A 1 479 ? 4.489 -0.151 -22.981 1.00 80.62 479 TYR A CA 1
ATOM 3780 C C . TYR A 1 479 ? 3.494 0.954 -22.580 1.00 80.62 479 TYR A C 1
ATOM 3782 O O . TYR A 1 479 ? 3.012 0.968 -21.446 1.00 80.62 479 TYR A O 1
ATOM 3790 N N . GLU A 1 480 ? 3.101 1.817 -23.517 1.00 73.50 480 GLU A N 1
ATOM 3791 C CA . GLU A 1 480 ? 2.197 2.946 -23.255 1.00 73.50 480 GLU A CA 1
ATOM 3792 C C . GLU A 1 480 ? 0.785 2.522 -22.871 1.00 73.50 480 GLU A C 1
ATOM 3794 O O . GLU A 1 480 ? 0.203 3.048 -21.913 1.00 73.50 480 GLU A O 1
ATOM 3799 N N . ARG A 1 481 ? 0.239 1.539 -23.593 1.00 73.12 481 ARG A N 1
ATOM 3800 C CA . ARG A 1 481 ? -1.061 0.956 -23.268 1.00 73.12 481 ARG A CA 1
ATOM 3801 C C . ARG A 1 481 ? -1.067 0.456 -21.823 1.00 73.12 481 ARG A C 1
ATOM 3803 O O . ARG A 1 481 ? -1.969 0.801 -21.059 1.00 73.12 481 ARG A O 1
ATOM 3810 N N . TYR A 1 482 ? -0.022 -0.265 -21.416 1.00 78.94 482 TYR A N 1
ATOM 3811 C CA . TYR A 1 482 ? 0.103 -0.774 -20.051 1.00 78.94 482 TYR A CA 1
ATOM 3812 C C . TYR A 1 482 ? 0.278 0.341 -19.020 1.00 78.94 482 TYR A C 1
ATOM 3814 O O . TYR A 1 482 ? -0.375 0.293 -17.978 1.00 78.94 482 TYR A O 1
ATOM 3822 N N . CYS A 1 483 ? 1.087 1.367 -19.300 1.00 84.06 483 CYS A N 1
ATOM 3823 C CA . CYS A 1 483 ? 1.228 2.542 -18.433 1.00 84.06 483 CYS A CA 1
ATOM 3824 C C . CYS A 1 483 ? -0.128 3.198 -18.135 1.00 84.06 483 CYS A C 1
ATOM 3826 O O . CYS A 1 483 ? -0.396 3.604 -16.999 1.00 84.06 483 CYS A O 1
ATOM 3828 N N . HIS A 1 484 ? -0.996 3.307 -19.146 1.00 78.88 484 HIS A N 1
ATOM 3829 C CA . HIS A 1 484 ? -2.318 3.897 -18.977 1.00 78.88 484 HIS A CA 1
ATOM 3830 C C . HIS A 1 484 ? -3.285 2.975 -18.227 1.00 78.88 484 HIS A C 1
ATOM 3832 O O . HIS A 1 484 ? -3.869 3.401 -17.226 1.00 78.88 484 HIS A O 1
ATOM 3838 N N . GLU A 1 485 ? -3.431 1.726 -18.675 1.00 82.12 485 GLU A N 1
ATOM 3839 C CA . GLU A 1 485 ? -4.345 0.744 -18.078 1.00 82.12 485 GLU A CA 1
ATOM 3840 C C . GLU A 1 485 ? -4.027 0.515 -16.597 1.00 82.12 485 GLU A C 1
ATOM 3842 O O . GLU A 1 485 ? -4.921 0.541 -15.744 1.00 82.12 485 GLU A O 1
ATOM 3847 N N . ILE A 1 486 ? -2.740 0.366 -16.268 1.00 84.75 486 ILE A N 1
ATOM 3848 C CA . ILE A 1 486 ? -2.314 0.084 -14.903 1.00 84.75 486 ILE A CA 1
ATOM 3849 C C . ILE A 1 486 ? -2.551 1.274 -13.969 1.00 84.75 486 ILE A C 1
ATOM 3851 O O . ILE A 1 486 ? -2.956 1.087 -12.823 1.00 84.75 486 ILE A O 1
ATOM 3855 N N . TYR A 1 487 ? -2.374 2.501 -14.464 1.00 87.81 487 TYR A N 1
ATOM 3856 C CA . TYR A 1 487 ? -2.651 3.714 -13.701 1.00 87.81 487 TYR A CA 1
ATOM 3857 C C . TYR A 1 487 ? -4.142 3.875 -13.405 1.00 87.81 487 TYR A C 1
ATOM 3859 O O . TYR A 1 487 ? -4.511 4.173 -12.270 1.00 87.81 487 TYR A O 1
ATOM 3867 N N . VAL A 1 488 ? -5.003 3.673 -14.411 1.00 84.81 488 VAL A N 1
ATOM 3868 C CA . VAL A 1 488 ? -6.462 3.771 -14.243 1.00 84.81 488 VAL A CA 1
ATOM 3869 C C . VAL A 1 488 ? -6.937 2.737 -13.228 1.00 84.81 488 VAL A C 1
ATOM 3871 O O . VAL A 1 488 ? -7.630 3.089 -12.272 1.00 84.81 488 VAL A O 1
ATOM 3874 N N . LYS A 1 489 ? -6.481 1.489 -13.375 1.00 87.12 489 LYS A N 1
ATOM 3875 C CA . LYS A 1 489 ? -6.749 0.421 -12.410 1.00 87.12 489 LYS A CA 1
ATOM 3876 C C . LYS A 1 489 ? -6.255 0.788 -11.013 1.00 87.12 489 LYS A C 1
ATOM 3878 O O . LYS A 1 489 ? -6.977 0.600 -10.038 1.00 87.12 489 LYS A O 1
ATOM 3883 N N . ALA A 1 490 ? -5.042 1.327 -10.897 1.00 89.88 490 ALA A N 1
ATOM 3884 C CA . ALA A 1 490 ? -4.491 1.672 -9.597 1.00 89.88 490 ALA A CA 1
ATOM 3885 C C . ALA A 1 490 ? -5.235 2.811 -8.910 1.00 89.88 490 ALA A C 1
ATOM 3887 O O . ALA A 1 490 ? -5.411 2.765 -7.697 1.00 89.88 490 ALA A O 1
ATOM 3888 N N . LEU A 1 491 ? -5.695 3.807 -9.662 1.00 88.94 491 LEU A N 1
ATOM 3889 C CA . LEU A 1 491 ? -6.476 4.903 -9.107 1.00 88.94 491 LEU A CA 1
ATOM 3890 C C . LEU A 1 491 ? -7.827 4.414 -8.563 1.00 88.94 491 LEU A C 1
ATOM 3892 O O . LEU A 1 491 ? -8.254 4.870 -7.505 1.00 88.94 491 LEU A O 1
ATOM 3896 N N . ASP A 1 492 ? -8.474 3.476 -9.257 1.00 88.25 492 ASP A N 1
ATOM 3897 C CA . ASP A 1 492 ? -9.765 2.916 -8.843 1.00 88.25 492 ASP A CA 1
ATOM 3898 C C . ASP A 1 492 ? -9.648 1.934 -7.663 1.00 88.25 492 ASP A C 1
ATOM 3900 O O . ASP A 1 492 ? -10.509 1.883 -6.784 1.00 88.25 492 ASP A O 1
ATOM 3904 N N . VAL A 1 493 ? -8.564 1.158 -7.608 1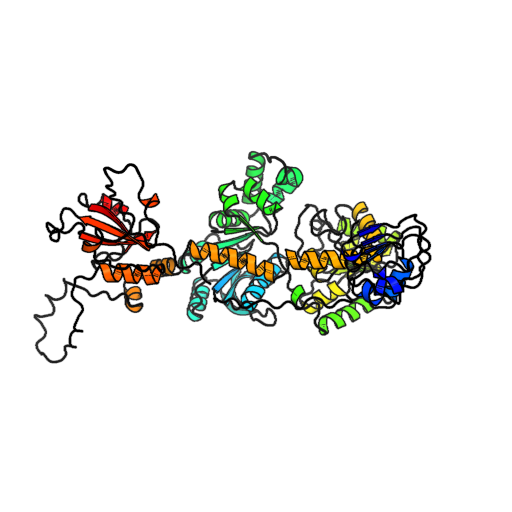.00 89.38 493 VAL A N 1
ATOM 3905 C CA . VAL A 1 493 ? -8.399 0.075 -6.625 1.00 89.38 493 VAL A CA 1
ATOM 3906 C C . VAL A 1 493 ? -7.556 0.488 -5.413 1.00 89.38 493 VAL A C 1
ATOM 3908 O O . VAL A 1 493 ? -7.896 0.129 -4.289 1.00 89.38 493 VAL A O 1
ATOM 3911 N N . TYR A 1 494 ? -6.487 1.260 -5.618 1.00 92.19 494 TYR A N 1
ATOM 3912 C CA . TYR A 1 494 ? -5.513 1.670 -4.590 1.00 92.19 494 TYR A CA 1
ATOM 3913 C C . TYR A 1 494 ? -5.481 3.188 -4.366 1.00 92.19 494 TYR A C 1
ATOM 3915 O O . TYR A 1 494 ? -4.599 3.712 -3.673 1.00 92.19 494 TYR A O 1
ATOM 3923 N N . GLY A 1 495 ? -6.415 3.925 -4.972 1.00 92.94 495 GLY A N 1
ATOM 3924 C CA . GLY A 1 495 ? -6.524 5.367 -4.806 1.00 92.94 495 GLY A CA 1
ATOM 3925 C C . GLY A 1 495 ? -6.868 5.751 -3.362 1.00 92.94 495 GLY A C 1
ATOM 3926 O O . GLY A 1 495 ? -7.587 5.028 -2.664 1.00 92.94 495 GLY A O 1
ATOM 3927 N N . PRO A 1 496 ? -6.408 6.921 -2.892 1.00 93.31 496 PRO A N 1
ATOM 3928 C CA . PRO A 1 496 ? -6.521 7.294 -1.486 1.00 93.31 496 PRO A CA 1
ATOM 3929 C C . PRO A 1 496 ? -7.966 7.622 -1.073 1.00 93.31 496 PRO A C 1
ATOM 3931 O O . PRO A 1 496 ? -8.310 7.475 0.095 1.00 93.31 496 PRO A O 1
ATOM 3934 N N . ILE A 1 497 ? -8.836 8.014 -2.017 1.00 93.12 497 ILE A N 1
ATOM 3935 C CA . ILE A 1 497 ? -10.266 8.255 -1.752 1.00 93.12 497 ILE A CA 1
ATOM 3936 C C . ILE A 1 497 ? -10.983 6.940 -1.433 1.00 93.12 497 ILE A C 1
ATOM 3938 O O . ILE A 1 497 ? -11.722 6.867 -0.454 1.00 93.12 497 ILE A O 1
ATOM 3942 N N . ARG A 1 498 ? -10.748 5.884 -2.224 1.00 93.81 498 ARG A N 1
ATOM 3943 C CA . ARG A 1 498 ? -11.312 4.558 -1.940 1.00 93.81 498 ARG A CA 1
ATOM 3944 C C . ARG A 1 498 ? -10.784 4.021 -0.617 1.00 93.81 498 ARG A C 1
ATOM 3946 O O . ARG A 1 498 ? -11.579 3.596 0.215 1.00 93.81 498 ARG A O 1
ATOM 3953 N N . PHE A 1 499 ? -9.471 4.121 -0.409 1.00 95.19 499 PHE A N 1
ATOM 3954 C CA . PHE A 1 499 ? -8.822 3.726 0.838 1.00 95.19 499 PHE A CA 1
ATOM 3955 C C . PHE A 1 499 ? -9.462 4.408 2.056 1.00 95.19 499 PHE A C 1
ATOM 3957 O O . PHE A 1 499 ? -9.834 3.729 3.011 1.00 95.19 499 PHE A O 1
ATOM 3964 N N . LEU A 1 500 ? -9.671 5.729 2.002 1.00 95.19 500 LEU A N 1
ATOM 3965 C CA . LEU A 1 500 ? -10.376 6.485 3.039 1.00 95.19 500 LEU A CA 1
ATOM 3966 C C . LEU A 1 500 ? -11.815 5.989 3.235 1.00 95.19 500 LEU A C 1
ATOM 3968 O O . LEU A 1 500 ? -12.215 5.693 4.359 1.00 95.19 500 LEU A O 1
ATOM 3972 N N . ASN A 1 501 ? -12.592 5.886 2.156 1.00 94.50 501 ASN A N 1
ATOM 3973 C CA . ASN A 1 501 ? -14.009 5.532 2.222 1.00 94.50 501 ASN A CA 1
ATOM 3974 C C . ASN A 1 501 ? -14.236 4.132 2.805 1.00 94.50 501 ASN A C 1
ATOM 3976 O O . ASN A 1 501 ? -15.143 3.949 3.616 1.00 94.50 501 ASN A O 1
ATOM 3980 N N . GLU A 1 502 ? -13.407 3.151 2.440 1.00 95.88 502 GLU A N 1
ATOM 3981 C CA . GLU A 1 502 ? -13.484 1.796 2.998 1.00 95.88 502 GLU A CA 1
ATOM 3982 C C . GLU A 1 502 ? -13.175 1.793 4.507 1.00 95.88 502 GLU A C 1
ATOM 3984 O O . GLU A 1 502 ? -13.896 1.154 5.278 1.00 95.88 502 GLU A O 1
ATOM 3989 N N . HIS A 1 503 ? -12.191 2.584 4.959 1.00 96.88 503 HIS A N 1
ATOM 3990 C CA . HIS A 1 503 ? -11.903 2.755 6.388 1.00 96.88 503 HIS A CA 1
ATOM 3991 C C . HIS A 1 503 ? -13.049 3.443 7.138 1.00 96.88 503 HIS A C 1
ATOM 3993 O O . HIS A 1 503 ? -13.482 2.953 8.181 1.00 96.88 503 HIS A O 1
ATOM 3999 N N . LEU A 1 504 ? -13.581 4.553 6.618 1.00 94.69 504 LEU A N 1
ATOM 4000 C CA . LEU A 1 504 ? -14.684 5.278 7.259 1.00 94.69 504 LEU A CA 1
ATOM 4001 C C . LEU A 1 504 ? -15.970 4.447 7.306 1.00 94.69 504 LEU A C 1
ATOM 4003 O O . LEU A 1 504 ? -16.699 4.485 8.302 1.00 94.69 504 LEU A O 1
ATOM 4007 N N . LYS A 1 505 ? -16.234 3.640 6.273 1.00 93.81 505 LYS A N 1
ATOM 4008 C CA . LYS A 1 505 ? -17.336 2.672 6.268 1.00 93.81 505 LYS A CA 1
ATOM 4009 C C . LYS A 1 505 ? -17.172 1.640 7.386 1.00 93.81 505 LYS A C 1
ATOM 4011 O O . LYS A 1 505 ? -18.129 1.383 8.112 1.00 93.81 505 LYS A O 1
ATOM 4016 N N . LEU A 1 506 ? -15.968 1.096 7.569 1.00 94.75 506 LEU A N 1
ATOM 4017 C CA . LEU A 1 506 ? -15.685 0.164 8.662 1.00 94.75 506 LEU A CA 1
ATOM 4018 C C . LEU A 1 506 ? -15.869 0.833 10.034 1.00 94.75 506 LEU A C 1
ATOM 4020 O O . LEU A 1 506 ? -16.581 0.310 10.890 1.00 94.75 506 LEU A O 1
ATOM 4024 N N . TYR A 1 507 ? -15.271 2.010 10.238 1.00 93.69 507 TYR A N 1
ATOM 4025 C CA . TYR A 1 507 ? -15.353 2.736 11.508 1.00 93.69 507 TYR A CA 1
ATOM 4026 C C . TYR A 1 507 ? -16.789 3.102 11.871 1.00 93.69 507 TYR A C 1
ATOM 4028 O O . TYR A 1 507 ? -17.207 2.898 13.007 1.00 93.69 507 TYR A O 1
ATOM 4036 N N . SER A 1 508 ? -17.562 3.618 10.914 1.00 86.31 508 SER A N 1
ATOM 4037 C CA . SER A 1 508 ? -18.962 3.981 11.144 1.00 86.31 508 SER A CA 1
ATOM 4038 C C . SER A 1 508 ? -19.825 2.767 11.500 1.00 86.31 508 SER A C 1
ATOM 4040 O O . SER A 1 508 ? -20.665 2.876 12.392 1.00 86.31 508 SER A O 1
ATOM 4042 N N . GLY A 1 509 ? -19.585 1.605 10.881 1.00 85.56 509 GLY A N 1
ATOM 4043 C CA . GLY A 1 509 ? -20.224 0.342 11.265 1.00 85.56 509 GLY A CA 1
ATOM 4044 C C . GLY A 1 509 ? -19.956 -0.018 12.727 1.00 85.56 509 GLY A C 1
ATOM 4045 O O . GLY A 1 509 ? -20.889 -0.210 13.504 1.00 85.56 509 GLY A O 1
ATOM 4046 N N . LEU A 1 510 ? -18.687 0.010 13.138 1.00 86.94 510 LEU A N 1
ATOM 4047 C CA . LEU A 1 510 ? -18.292 -0.300 14.515 1.00 86.94 510 LEU A CA 1
ATOM 4048 C C . LEU A 1 510 ? -18.821 0.708 15.543 1.00 86.94 510 LEU A C 1
ATOM 4050 O O . LEU A 1 510 ? -19.195 0.334 16.654 1.00 86.94 510 LEU A O 1
ATOM 4054 N N . LEU A 1 511 ? -18.870 1.993 15.192 1.00 79.62 511 LEU A N 1
ATOM 4055 C CA . LEU A 1 511 ? -19.397 3.034 16.076 1.00 79.62 511 LEU A CA 1
ATOM 4056 C C . LEU A 1 511 ? -20.909 2.897 16.307 1.00 79.62 511 LEU A C 1
ATOM 4058 O O . LEU A 1 511 ? -21.379 3.272 17.383 1.00 79.62 511 LEU A O 1
ATOM 4062 N N . LYS A 1 512 ? -21.658 2.328 15.351 1.00 74.50 512 LYS A N 1
ATOM 4063 C CA . LYS A 1 512 ? -23.079 1.981 15.533 1.00 74.50 512 LYS A CA 1
ATOM 4064 C C . LYS A 1 512 ? -23.261 0.822 16.517 1.00 74.50 512 LYS A C 1
ATOM 4066 O O . LYS A 1 512 ? -24.202 0.843 17.304 1.00 74.50 512 LYS A O 1
ATOM 4071 N N . GLU A 1 513 ? -22.358 -0.157 16.504 1.00 70.25 513 GLU A N 1
ATOM 4072 C CA . GLU A 1 513 ? -22.388 -1.308 17.420 1.00 70.25 513 GLU A CA 1
ATOM 4073 C C . GLU A 1 513 ? -21.891 -0.960 18.832 1.00 70.25 513 GLU A C 1
ATOM 4075 O O . GLU A 1 513 ? -22.423 -1.467 19.821 1.00 70.25 513 GLU A O 1
ATOM 4080 N N . LYS A 1 514 ? -20.911 -0.050 18.946 1.00 67.94 514 LYS A N 1
ATOM 4081 C CA . LYS A 1 514 ? -20.364 0.452 20.221 1.00 67.94 514 LYS A CA 1
ATOM 4082 C C . LYS A 1 514 ? -20.466 1.984 20.347 1.00 67.94 514 LYS A C 1
ATOM 4084 O O . LYS A 1 514 ? -19.438 2.681 20.305 1.00 67.94 514 LYS A O 1
ATOM 4089 N N . PRO A 1 515 ? -21.677 2.533 20.572 1.00 56.78 515 PRO A N 1
ATOM 4090 C CA . PRO A 1 515 ? -21.885 3.968 20.731 1.00 56.78 515 PRO A CA 1
ATOM 4091 C C . PRO A 1 515 ? -20.965 4.592 21.786 1.00 56.78 515 PRO A C 1
ATOM 4093 O O . PRO A 1 515 ? -20.860 4.108 22.916 1.00 56.78 515 PRO A O 1
ATOM 4096 N N . LYS A 1 516 ? -20.326 5.716 21.436 1.00 50.72 516 LYS A N 1
ATOM 4097 C CA . LYS A 1 516 ? -19.427 6.484 22.320 1.00 50.72 516 LYS A CA 1
ATOM 4098 C C . LYS A 1 516 ? -20.063 6.813 23.669 1.00 50.72 516 LYS A C 1
ATOM 4100 O O . LYS A 1 516 ? -19.400 6.767 24.697 1.00 50.72 516 LYS A O 1
ATOM 4105 N N . ILE A 1 517 ? -21.362 7.093 23.681 1.00 44.97 517 ILE A N 1
ATOM 4106 C CA . ILE A 1 517 ? -22.062 7.473 24.903 1.00 44.97 517 ILE A CA 1
ATOM 4107 C C . ILE A 1 517 ? -22.204 6.313 25.894 1.00 44.97 517 ILE A C 1
ATOM 4109 O O . ILE A 1 517 ? -22.080 6.524 27.093 1.00 44.97 517 ILE A O 1
ATOM 4113 N N . LEU A 1 518 ? -22.346 5.073 25.413 1.00 44.91 518 LEU A N 1
ATOM 4114 C CA . LEU A 1 518 ? -22.335 3.887 26.272 1.00 44.91 518 LEU A CA 1
ATOM 4115 C C . LEU A 1 518 ? -20.948 3.640 26.883 1.00 44.91 518 LEU A C 1
ATOM 4117 O O . LEU A 1 518 ? -20.864 3.085 27.976 1.00 44.91 518 LEU A O 1
ATOM 4121 N N . ARG A 1 519 ? -19.871 4.074 26.210 1.00 53.75 519 ARG A N 1
ATOM 4122 C CA . ARG A 1 519 ? -18.494 4.041 26.734 1.00 53.75 519 ARG A CA 1
ATOM 4123 C C . ARG A 1 519 ? -18.296 5.092 27.830 1.00 53.75 519 ARG A C 1
ATOM 4125 O O . ARG A 1 519 ? -17.974 4.721 28.955 1.00 53.75 519 ARG A O 1
ATOM 4132 N N . LEU A 1 520 ? -18.692 6.339 27.562 1.00 46.38 520 LEU A N 1
ATOM 4133 C CA . LEU A 1 520 ? -18.652 7.436 28.539 1.00 46.38 520 LEU A CA 1
ATOM 4134 C C . LEU A 1 520 ? -19.503 7.139 29.790 1.00 46.38 520 LEU A C 1
ATOM 4136 O O . LEU A 1 520 ? -19.095 7.439 30.911 1.00 46.38 520 LEU A O 1
ATOM 4140 N N . LEU A 1 521 ? -20.655 6.477 29.624 1.00 43.19 521 LEU A N 1
ATOM 4141 C CA . LEU A 1 521 ? -21.497 6.009 30.733 1.00 43.19 521 LEU A CA 1
ATOM 4142 C C . LEU A 1 521 ? -20.845 4.890 31.568 1.00 43.19 521 LEU A C 1
ATOM 4144 O O . LEU A 1 521 ? -21.168 4.773 32.746 1.00 43.19 521 LEU A O 1
ATOM 4148 N N . ARG A 1 522 ? -19.925 4.083 31.010 1.00 45.72 522 ARG A N 1
ATOM 4149 C CA . ARG A 1 522 ? -19.125 3.118 31.797 1.00 45.72 522 ARG A CA 1
ATOM 4150 C C . ARG A 1 522 ? -18.106 3.825 32.696 1.00 45.72 522 ARG A C 1
ATOM 4152 O O . ARG A 1 522 ? -17.781 3.279 33.746 1.00 45.72 522 ARG A O 1
ATOM 4159 N N . ARG A 1 523 ? -17.616 5.008 32.297 1.00 40.06 523 ARG A N 1
ATOM 4160 C CA . ARG A 1 523 ? -16.628 5.805 33.049 1.00 40.06 523 ARG A CA 1
ATOM 4161 C C . ARG A 1 523 ? -17.245 6.662 34.142 1.00 40.06 523 ARG A C 1
ATOM 4163 O O . ARG A 1 523 ? -16.583 6.971 35.129 1.00 40.06 523 ARG A O 1
ATOM 4170 N N . ALA A 1 524 ? -18.485 7.095 33.945 1.00 38.88 524 ALA A N 1
ATOM 4171 C CA . ALA A 1 524 ? -19.072 8.105 34.798 1.00 38.88 524 ALA A CA 1
ATOM 4172 C C . ALA A 1 524 ? -19.384 7.532 36.193 1.00 38.88 524 ALA A C 1
ATOM 4174 O O . ALA A 1 524 ? -20.421 6.915 36.436 1.00 38.88 524 ALA A O 1
ATOM 4175 N N . GLY A 1 525 ? -18.473 7.770 37.140 1.00 44.50 525 GLY A N 1
ATOM 4176 C CA . GLY A 1 525 ? -18.793 7.703 38.558 1.00 44.50 525 GLY A CA 1
ATOM 4177 C C . GLY A 1 525 ? -19.918 8.692 38.880 1.00 44.50 525 GLY A C 1
ATOM 4178 O O . GLY A 1 525 ? -20.104 9.691 38.181 1.00 44.50 525 GLY A O 1
ATOM 4179 N N . LYS A 1 526 ? -20.659 8.430 39.963 1.00 36.88 526 LYS A N 1
ATOM 4180 C CA . LYS A 1 526 ? -21.853 9.187 40.392 1.00 36.88 526 LYS A CA 1
ATOM 4181 C C . LYS A 1 526 ? -21.719 10.719 40.236 1.00 36.88 526 LYS A C 1
ATOM 4183 O O . LYS A 1 526 ? -22.637 11.356 39.741 1.00 36.88 526 LYS A O 1
ATOM 4188 N N . LYS A 1 527 ? -20.538 11.268 40.547 1.00 36.34 527 LYS A N 1
ATOM 4189 C CA . LYS A 1 527 ? -20.187 12.701 40.525 1.00 36.34 527 LYS A CA 1
ATOM 4190 C C . LYS A 1 527 ? -20.034 13.346 39.135 1.00 36.34 527 LYS A C 1
ATOM 4192 O O . LYS A 1 527 ? -20.129 14.558 39.009 1.00 36.34 527 LYS A O 1
ATOM 4197 N N . GLN A 1 528 ? -19.749 12.570 38.089 1.00 38.09 528 GLN A N 1
ATOM 4198 C CA . GLN A 1 528 ? -19.559 13.095 36.725 1.00 38.09 528 GLN A CA 1
ATOM 4199 C C . GLN A 1 528 ? -20.860 13.097 35.918 1.00 38.09 528 GLN A C 1
ATOM 4201 O O . GLN A 1 528 ? -21.043 13.975 35.081 1.00 38.09 528 GLN A O 1
ATOM 4206 N N . LEU A 1 529 ? -21.791 12.183 36.217 1.00 40.88 529 LEU A N 1
ATOM 4207 C CA . LEU A 1 529 ? -23.158 12.228 35.680 1.00 40.88 529 LEU A CA 1
ATOM 4208 C C . LEU A 1 529 ? -23.920 13.469 36.178 1.00 40.88 529 LEU A C 1
ATOM 4210 O O . LEU A 1 529 ? -24.693 14.048 35.418 1.00 40.88 529 LEU A O 1
ATOM 4214 N N . GLU A 1 530 ? -23.632 13.922 37.405 1.00 39.19 530 GLU A N 1
ATOM 4215 C CA . GLU A 1 530 ? -24.171 15.156 38.004 1.00 39.19 530 GLU A CA 1
ATOM 4216 C C . GLU A 1 530 ? -23.827 16.413 37.170 1.00 39.19 530 GLU A C 1
ATOM 4218 O O . GLU A 1 530 ? -24.688 17.266 36.968 1.00 39.19 530 GLU A O 1
ATOM 4223 N N . ASN A 1 531 ? -22.621 16.496 36.589 1.00 35.62 531 ASN A N 1
ATOM 4224 C CA . ASN A 1 531 ? -22.167 17.654 35.798 1.00 35.62 531 ASN A CA 1
ATOM 4225 C C . ASN A 1 531 ? -22.681 17.679 34.345 1.00 35.62 531 ASN A C 1
ATOM 4227 O O . ASN A 1 531 ? -22.630 18.722 33.698 1.00 35.62 531 ASN A O 1
ATOM 4231 N N . ILE A 1 532 ? -23.175 16.552 33.818 1.00 34.81 532 ILE A N 1
ATOM 4232 C CA . ILE A 1 532 ? -23.706 16.436 32.442 1.00 34.81 532 ILE A CA 1
ATOM 4233 C C . ILE A 1 532 ? -25.222 16.758 32.410 1.00 34.81 532 ILE A C 1
ATOM 4235 O O . ILE A 1 532 ? -25.882 16.629 31.382 1.00 34.81 532 ILE A O 1
ATOM 4239 N N . GLY A 1 533 ? -25.802 17.203 33.532 1.00 34.50 533 GLY A N 1
ATOM 4240 C CA . GLY A 1 533 ? -27.212 17.600 33.621 1.00 34.50 533 GLY A CA 1
ATOM 4241 C C . GLY A 1 533 ? -28.182 16.455 33.928 1.00 34.50 533 GLY A C 1
ATOM 4242 O O . GLY A 1 533 ? -29.397 16.649 33.861 1.00 34.50 533 GLY A O 1
ATOM 4243 N N . PHE A 1 534 ? -27.689 15.273 34.319 1.00 35.22 534 PHE A N 1
ATOM 4244 C CA . PHE A 1 534 ? -28.523 14.279 34.999 1.00 35.22 534 PHE A CA 1
ATOM 4245 C C . PHE A 1 534 ? -28.733 14.734 36.449 1.00 35.22 534 PHE A C 1
ATOM 4247 O O . PHE A 1 534 ? -28.019 14.324 37.361 1.00 35.22 534 PHE A O 1
ATOM 4254 N N . LEU A 1 535 ? -29.705 15.627 36.654 1.00 31.02 535 LEU A N 1
ATOM 4255 C CA . LEU A 1 535 ? -30.100 16.118 37.974 1.00 31.02 535 LEU A CA 1
ATOM 4256 C C . LEU A 1 535 ? -30.558 14.954 38.864 1.00 31.02 535 LEU A C 1
ATOM 4258 O O . LEU A 1 535 ? -31.664 14.429 38.717 1.00 31.02 535 LEU A O 1
ATOM 4262 N N . TYR A 1 536 ? -29.680 14.569 39.789 1.00 33.25 536 TYR A N 1
ATOM 4263 C CA . TYR A 1 536 ? -29.994 13.775 40.966 1.00 33.25 536 TYR A CA 1
ATOM 4264 C C . TYR A 1 536 ? -30.689 14.684 41.978 1.00 33.25 536 TYR A C 1
ATOM 4266 O O . TYR A 1 536 ? -30.045 15.226 42.872 1.00 33.25 536 TYR A O 1
ATOM 4274 N N . ASP A 1 537 ? -32.004 14.853 41.864 1.00 31.06 537 ASP A N 1
ATOM 4275 C CA . ASP A 1 537 ? -32.744 15.328 43.028 1.00 31.06 537 ASP A CA 1
ATOM 4276 C C . ASP A 1 537 ? -32.798 14.175 44.033 1.00 31.06 537 ASP A C 1
ATOM 4278 O O . ASP A 1 537 ? -33.366 13.112 43.767 1.00 31.06 537 ASP A O 1
ATOM 4282 N N . ARG A 1 538 ? -32.116 14.340 45.170 1.00 27.50 538 ARG A N 1
ATOM 4283 C CA . ARG A 1 538 ? -32.209 13.423 46.312 1.00 27.50 538 ARG A CA 1
ATOM 4284 C C . ARG A 1 538 ? -33.614 13.546 46.910 1.00 27.50 538 ARG A C 1
ATOM 4286 O O . ARG A 1 538 ? -33.974 14.650 47.304 1.00 27.50 538 ARG A O 1
ATOM 4293 N N . PRO A 1 539 ? -34.306 12.431 47.214 1.00 29.14 539 PRO A N 1
ATOM 4294 C CA . PRO A 1 539 ? -35.189 12.449 48.371 1.00 29.14 539 PRO A CA 1
ATOM 4295 C C . PRO A 1 539 ? -34.754 11.435 49.428 1.00 29.14 539 PRO A C 1
ATOM 4297 O O . PRO A 1 539 ? -34.580 10.246 49.162 1.00 29.14 539 PRO A O 1
ATOM 4300 N N . LYS A 1 540 ? -34.709 11.965 50.657 1.00 31.95 540 LYS A N 1
ATOM 4301 C CA . LYS A 1 540 ? -34.924 11.296 51.949 1.00 31.95 540 LYS A CA 1
ATOM 4302 C C . LYS A 1 540 ? -33.815 10.347 52.406 1.00 31.95 540 LYS A C 1
ATOM 4304 O O . LYS A 1 540 ? -33.840 9.172 52.088 1.00 31.95 540 LYS A O 1
ATOM 4309 N N . TYR A 1 541 ? -32.884 10.878 53.208 1.00 27.88 541 TYR A N 1
ATOM 4310 C CA . TYR A 1 541 ? -32.572 10.353 54.557 1.00 27.88 541 TYR A CA 1
ATOM 4311 C C . TYR A 1 541 ? -31.638 11.269 55.386 1.00 27.88 541 TYR A C 1
ATOM 4313 O O . TYR A 1 541 ? -31.532 11.067 56.587 1.00 27.88 541 TYR A O 1
ATOM 4321 N N . GLU A 1 542 ? -31.047 12.333 54.822 1.00 27.80 542 GLU A N 1
ATOM 4322 C CA . GLU A 1 542 ? -30.181 13.266 55.588 1.00 27.80 542 GLU A CA 1
ATOM 4323 C C . GLU A 1 542 ? -30.879 14.547 56.096 1.00 27.80 542 GLU A C 1
ATOM 4325 O O . GLU A 1 542 ? -30.280 15.324 56.834 1.00 27.80 542 GLU A O 1
ATOM 4330 N N . PHE A 1 543 ? -32.159 14.766 55.774 1.00 26.42 543 PHE A N 1
ATOM 4331 C CA . PHE A 1 543 ? -32.865 16.006 56.139 1.00 26.42 543 PHE A CA 1
ATOM 4332 C C . PHE A 1 543 ? -33.362 16.058 57.597 1.00 26.42 543 PHE A C 1
ATOM 4334 O O . PHE A 1 543 ? -33.815 17.103 58.046 1.00 26.42 543 PHE A O 1
ATOM 4341 N N . ARG A 1 544 ? -33.274 14.956 58.358 1.00 27.02 544 ARG A N 1
ATOM 4342 C CA . ARG A 1 544 ? -33.790 14.902 59.740 1.00 27.02 544 ARG A CA 1
ATOM 4343 C C . ARG A 1 544 ? -32.741 15.176 60.822 1.00 27.02 544 ARG A C 1
ATOM 4345 O O . ARG A 1 544 ? -33.120 15.403 61.954 1.00 27.02 544 ARG A O 1
ATOM 4352 N N . MET A 1 545 ? -31.449 15.193 60.486 1.00 27.38 545 MET A N 1
ATOM 4353 C CA . MET A 1 545 ? -30.377 15.400 61.477 1.00 27.38 545 MET A CA 1
ATOM 4354 C C . MET A 1 545 ? -29.745 16.797 61.456 1.00 27.38 545 MET A C 1
ATOM 4356 O O . MET A 1 545 ? -29.044 17.150 62.395 1.00 27.38 545 MET A O 1
ATOM 4360 N N . ARG A 1 546 ? -29.970 17.600 60.406 1.00 27.39 546 ARG A N 1
ATOM 4361 C CA . ARG A 1 546 ? -29.405 18.962 60.299 1.00 27.39 546 ARG A CA 1
ATOM 4362 C C . ARG A 1 546 ? -30.382 20.090 60.630 1.00 27.39 546 ARG A C 1
ATOM 4364 O O . ARG A 1 546 ? -29.954 21.237 60.686 1.00 27.39 546 ARG A O 1
ATOM 4371 N N . TYR A 1 547 ? -31.663 19.785 60.850 1.00 26.62 547 TYR A N 1
ATOM 4372 C CA . TYR A 1 547 ? -32.668 20.810 61.155 1.00 26.62 547 TYR A CA 1
ATOM 4373 C C . TYR A 1 547 ? -32.788 21.130 62.653 1.00 26.62 547 TYR A C 1
ATOM 4375 O O . TYR A 1 547 ? -33.250 22.211 62.998 1.00 26.62 547 TYR A O 1
ATOM 4383 N N . ASP A 1 548 ? -32.287 20.261 63.535 1.00 31.17 548 ASP A N 1
ATOM 4384 C CA . ASP A 1 548 ? -32.294 20.521 64.983 1.00 31.17 548 ASP A CA 1
ATOM 4385 C C . ASP A 1 548 ? -31.125 21.419 65.442 1.00 31.17 548 ASP A C 1
ATOM 4387 O O . ASP A 1 548 ? -31.059 21.800 66.608 1.00 31.17 548 ASP A O 1
ATOM 4391 N N . SER A 1 549 ? -30.198 21.791 64.546 1.00 36.38 549 SER A N 1
ATOM 4392 C CA . SER A 1 549 ? -28.937 22.449 64.927 1.00 36.38 549 SER A CA 1
ATOM 4393 C C . SER A 1 549 ? -28.621 23.778 64.229 1.00 36.38 549 SER A C 1
ATOM 4395 O O . SER A 1 549 ? -27.487 24.241 64.331 1.00 36.38 549 SER A O 1
ATOM 4397 N N . LEU A 1 550 ? -29.561 24.425 63.529 1.00 31.89 550 LEU A N 1
ATOM 4398 C CA . LEU A 1 550 ? -29.302 25.722 62.880 1.00 31.89 550 LEU A CA 1
ATOM 4399 C C . LEU A 1 550 ? -30.274 26.798 63.381 1.00 31.89 550 LEU A C 1
ATOM 4401 O O . LEU A 1 550 ? -31.479 26.739 63.157 1.00 31.89 550 LEU A O 1
ATOM 4405 N N . LYS A 1 551 ? -29.713 27.769 64.114 1.00 37.62 551 LYS A N 1
ATOM 4406 C CA . LYS A 1 551 ? -30.420 28.768 64.934 1.00 37.62 551 LYS A CA 1
ATOM 4407 C C . LYS A 1 551 ? -30.775 30.085 64.230 1.00 37.62 551 LYS A C 1
ATOM 4409 O O . LYS A 1 551 ? -31.308 30.966 64.894 1.00 37.62 551 LYS A O 1
ATOM 4414 N N . THR A 1 552 ? -30.542 30.261 62.932 1.00 35.00 552 THR A N 1
ATOM 4415 C CA . THR A 1 552 ? -30.887 31.520 62.242 1.00 35.00 552 THR A CA 1
ATOM 4416 C C . THR A 1 552 ? -31.372 31.274 60.814 1.00 35.00 552 THR A C 1
ATOM 4418 O O . THR A 1 552 ? -30.931 30.354 60.132 1.00 35.00 552 THR A O 1
ATOM 4421 N N . LYS A 1 553 ? -32.375 32.061 60.405 1.00 35.44 553 LYS A N 1
ATOM 4422 C CA . LYS A 1 553 ? -33.381 31.716 59.386 1.00 35.44 553 LYS A CA 1
ATOM 4423 C C . LYS A 1 553 ? -33.190 32.424 58.033 1.00 35.44 553 LYS A C 1
ATOM 4425 O O . LYS A 1 553 ? -34.157 32.523 57.288 1.00 35.44 553 LYS A O 1
ATOM 4430 N N . THR A 1 554 ? -32.008 32.959 57.723 1.00 34.97 554 THR A N 1
ATOM 4431 C CA . THR A 1 554 ? -31.886 33.994 56.673 1.00 34.97 554 THR A CA 1
ATOM 4432 C C . THR A 1 554 ? -31.180 33.614 55.370 1.00 34.97 554 THR A C 1
ATOM 4434 O O . THR A 1 554 ? -31.287 34.399 54.441 1.00 34.97 554 THR A O 1
ATOM 4437 N N . ASP A 1 555 ? -30.597 32.419 55.210 1.00 30.39 555 ASP A N 1
ATOM 4438 C CA . ASP A 1 555 ? -29.840 32.084 53.979 1.00 30.39 555 ASP A CA 1
ATOM 4439 C C . ASP A 1 555 ? -30.329 30.813 53.248 1.00 30.39 555 ASP A C 1
ATOM 4441 O O . ASP A 1 555 ? -29.539 29.952 52.858 1.00 30.39 555 ASP A O 1
ATOM 4445 N N . ALA A 1 556 ? -31.643 30.663 53.048 1.00 31.52 556 ALA A N 1
ATOM 4446 C CA . ALA A 1 556 ? -32.194 29.618 52.177 1.00 31.52 556 ALA A CA 1
ATOM 4447 C C . ALA A 1 556 ? -32.487 30.176 50.772 1.00 31.52 556 ALA A C 1
ATOM 4449 O O . ALA A 1 556 ? -33.314 31.072 50.618 1.00 31.52 556 ALA A O 1
ATOM 4450 N N . LEU A 1 557 ? -31.835 29.623 49.741 1.00 28.05 557 LEU A N 1
ATOM 4451 C CA . LEU A 1 557 ? -32.219 29.838 48.338 1.00 28.05 557 LEU A CA 1
ATOM 4452 C C . LEU A 1 557 ? -33.661 29.343 48.104 1.00 28.05 557 LEU A C 1
ATOM 4454 O O . LEU A 1 557 ? -34.029 28.296 48.648 1.00 28.05 557 LEU A O 1
ATOM 4458 N N . PRO A 1 558 ? -34.478 30.043 47.293 1.00 28.12 558 PRO A N 1
ATOM 4459 C CA . PRO A 1 558 ? -35.849 29.626 47.039 1.00 28.12 558 PRO A CA 1
ATOM 4460 C C . PRO A 1 558 ? -35.889 28.324 46.218 1.00 28.12 558 PRO A C 1
ATOM 4462 O O . PRO A 1 558 ? -35.032 28.109 45.354 1.00 28.12 558 PRO A O 1
ATOM 4465 N N . PRO A 1 559 ? -36.874 27.441 46.465 1.00 31.44 559 PRO A N 1
ATOM 4466 C CA . PRO A 1 559 ? -37.082 26.255 45.646 1.00 31.44 559 PRO A CA 1
ATOM 4467 C C . PRO A 1 559 ? -37.467 26.662 44.219 1.00 31.44 559 PRO A C 1
ATOM 4469 O O . PRO A 1 559 ? -38.247 27.591 44.017 1.00 31.44 559 PRO A O 1
ATOM 4472 N N . ILE A 1 560 ? -36.941 25.947 43.222 1.00 30.75 560 ILE A N 1
ATOM 4473 C CA . ILE A 1 560 ? -37.384 26.087 41.830 1.00 30.75 560 ILE A CA 1
ATOM 4474 C C . ILE A 1 560 ? -38.823 25.559 41.756 1.00 30.75 560 ILE A C 1
ATOM 4476 O O . ILE A 1 560 ? -39.063 24.366 41.957 1.00 30.75 560 ILE A O 1
ATOM 4480 N N . GLU A 1 561 ? -39.788 26.435 41.488 1.00 25.98 561 GLU A N 1
ATOM 4481 C CA . GLU A 1 561 ? -41.187 26.042 41.319 1.00 25.98 561 GLU A CA 1
ATOM 4482 C C . GLU A 1 561 ? -41.369 25.121 40.099 1.00 25.98 561 GLU A C 1
ATOM 4484 O O . GLU A 1 561 ? -40.869 25.389 39.006 1.00 25.98 561 GLU A O 1
ATOM 4489 N N . GLY A 1 562 ? -42.125 24.030 40.281 1.00 34.62 562 GLY A N 1
ATOM 4490 C CA . GLY A 1 562 ? -42.705 23.255 39.175 1.00 34.62 562 GLY A CA 1
ATOM 4491 C C . GLY A 1 562 ? -42.205 21.820 38.958 1.00 34.62 562 GLY A C 1
ATOM 4492 O O . GLY A 1 562 ? -42.693 21.161 38.039 1.00 34.62 562 GLY A O 1
ATOM 4493 N N . ILE A 1 563 ? -41.288 21.276 39.767 1.00 31.78 563 ILE A N 1
ATOM 4494 C CA . ILE A 1 563 ? -40.810 19.889 39.583 1.00 31.78 563 ILE A CA 1
ATOM 4495 C C . ILE A 1 563 ? -41.171 19.024 40.796 1.00 31.78 563 ILE A C 1
ATOM 4497 O O . ILE A 1 563 ? -40.460 18.971 41.791 1.00 31.78 563 ILE A O 1
ATOM 4501 N N . GLY A 1 564 ? -42.305 18.324 40.705 1.00 33.00 564 GLY A N 1
ATOM 4502 C CA . GLY A 1 564 ? -42.737 17.349 41.711 1.00 33.00 564 GLY A CA 1
ATOM 4503 C C . GLY A 1 564 ? -41.927 16.040 41.686 1.00 33.00 564 GLY A C 1
ATOM 4504 O O . GLY A 1 564 ? -41.477 15.587 40.633 1.00 33.00 564 GLY A O 1
ATOM 4505 N N . GLU A 1 565 ? -41.812 15.389 42.849 1.00 34.84 565 GLU A N 1
ATOM 4506 C CA . GLU A 1 565 ? -41.002 14.190 43.169 1.00 34.84 565 GLU A CA 1
ATOM 4507 C C . GLU A 1 565 ? -41.307 12.885 42.360 1.00 34.84 565 GLU A C 1
ATOM 4509 O O . GLU A 1 565 ? -40.888 11.802 42.768 1.00 34.84 565 GLU A O 1
ATOM 4514 N N . LYS A 1 566 ? -42.023 12.905 41.219 1.00 43.66 566 LYS A N 1
ATOM 4515 C CA . LYS A 1 566 ? -42.587 11.688 40.566 1.00 43.66 566 LYS A CA 1
ATOM 4516 C C . LYS A 1 566 ? -42.322 11.505 39.052 1.00 43.66 566 LYS A C 1
ATOM 4518 O O . LYS A 1 566 ? -43.168 10.964 38.353 1.00 43.66 566 LYS A O 1
ATOM 4523 N N . ASN A 1 567 ? -41.152 11.885 38.527 1.00 52.62 567 ASN A N 1
ATOM 4524 C CA . ASN A 1 567 ? -40.899 11.935 37.066 1.00 52.62 567 ASN A CA 1
ATOM 4525 C C . ASN A 1 567 ? -39.954 10.854 36.447 1.00 52.62 567 ASN A C 1
ATOM 4527 O O . ASN A 1 567 ? -39.125 11.190 35.601 1.00 52.62 567 ASN A O 1
ATOM 4531 N N . CYS A 1 568 ? -40.051 9.558 36.797 1.00 53.06 568 CYS A N 1
ATOM 4532 C CA . CYS A 1 568 ? -39.169 8.468 36.269 1.00 53.06 568 CYS A CA 1
ATOM 4533 C C . CYS A 1 568 ? -39.152 8.395 34.745 1.00 53.06 568 CYS A C 1
ATOM 4535 O O . CYS A 1 568 ? -38.108 8.345 34.095 1.00 53.06 568 CYS A O 1
ATOM 4537 N N . ALA A 1 569 ? -40.357 8.468 34.224 1.00 59.00 569 ALA A N 1
ATOM 4538 C CA . ALA A 1 569 ? -40.768 8.697 32.863 1.00 59.00 569 ALA A CA 1
ATOM 4539 C C . ALA A 1 569 ? -39.949 9.709 32.064 1.00 59.00 569 ALA A C 1
ATOM 4541 O O . ALA A 1 569 ? -39.574 9.492 30.912 1.00 59.00 569 ALA A O 1
ATOM 4542 N N . LYS A 1 570 ? -39.710 10.872 32.671 1.00 57.44 570 LYS A N 1
ATOM 4543 C CA . LYS A 1 570 ? -39.100 12.021 32.008 1.00 57.44 570 LYS A CA 1
ATOM 4544 C C . LYS A 1 570 ? -37.614 11.771 31.779 1.00 57.44 570 LYS A C 1
ATOM 4546 O O . LYS A 1 570 ? -37.119 12.029 30.688 1.00 57.44 570 LYS A O 1
ATOM 4551 N N . TYR A 1 571 ? -36.927 11.207 32.772 1.00 57.69 571 TYR A N 1
ATOM 4552 C CA . TYR A 1 571 ? -35.500 10.897 32.678 1.00 57.69 571 TYR A CA 1
ATOM 4553 C C . TYR A 1 571 ? -35.215 9.749 31.715 1.00 57.69 571 TYR A C 1
ATOM 4555 O O . TYR A 1 571 ? -34.299 9.862 30.908 1.00 57.69 571 TYR A O 1
ATOM 4563 N N . ALA A 1 572 ? -36.009 8.673 31.756 1.00 61.91 572 ALA A N 1
ATOM 4564 C CA . ALA A 1 572 ? -35.846 7.557 30.827 1.00 61.91 572 ALA A CA 1
ATOM 4565 C C . ALA A 1 572 ? -36.056 7.998 29.367 1.00 61.91 572 ALA A C 1
ATOM 4567 O O . ALA A 1 572 ? -35.279 7.603 28.505 1.00 61.91 572 ALA A O 1
ATOM 4568 N N . ARG A 1 573 ? -37.031 8.880 29.097 1.00 66.12 573 ARG A N 1
ATOM 4569 C CA . ARG A 1 573 ? -37.248 9.468 27.762 1.00 66.12 573 ARG A CA 1
ATOM 4570 C C . ARG A 1 573 ? -36.136 10.390 27.316 1.00 66.12 573 ARG A C 1
ATOM 4572 O O . ARG A 1 573 ? -35.647 10.239 26.206 1.00 66.12 573 ARG A O 1
ATOM 4579 N N . LEU A 1 574 ? -35.743 11.332 28.171 1.00 55.81 574 LEU A N 1
ATOM 4580 C CA . LEU A 1 574 ? -34.676 12.268 27.838 1.00 55.81 574 LEU A CA 1
ATOM 4581 C C . LEU A 1 574 ? -33.375 11.504 27.570 1.00 55.81 574 LEU A C 1
ATOM 4583 O O . LEU A 1 574 ? -32.665 11.807 26.620 1.00 55.81 574 LEU A O 1
ATOM 4587 N N . ALA A 1 575 ? -33.101 10.466 28.362 1.00 54.66 575 ALA A N 1
ATOM 4588 C CA . ALA A 1 575 ? -31.998 9.554 28.117 1.00 54.66 575 ALA A CA 1
ATOM 4589 C C . ALA A 1 575 ? -32.187 8.782 26.802 1.00 54.66 575 ALA A C 1
ATOM 4591 O O . ALA A 1 575 ? -31.250 8.702 26.025 1.00 54.66 575 ALA A O 1
ATOM 4592 N N . ALA A 1 576 ? -33.372 8.258 26.490 1.00 60.59 576 ALA A N 1
ATOM 4593 C CA . ALA A 1 576 ? -33.587 7.539 25.235 1.00 60.59 576 ALA A CA 1
ATOM 4594 C C . ALA A 1 576 ? -33.379 8.437 24.000 1.00 60.59 576 ALA A C 1
ATOM 4596 O O . ALA A 1 576 ? -32.710 8.047 23.044 1.00 60.59 576 ALA A O 1
ATOM 4597 N N . GLU A 1 577 ? -33.862 9.676 24.063 1.00 56.50 577 GLU A N 1
ATOM 4598 C CA . GLU A 1 577 ? -33.694 10.672 23.009 1.00 56.50 577 GLU A CA 1
ATOM 4599 C C . GLU A 1 577 ? -32.229 11.100 22.872 1.00 56.50 577 GLU A C 1
ATOM 4601 O O . GLU A 1 577 ? -31.682 11.105 21.773 1.00 56.50 577 GLU A O 1
ATOM 4606 N N . LYS A 1 578 ? -31.553 11.413 23.983 1.00 48.22 578 LYS A N 1
ATOM 4607 C CA . LYS A 1 578 ? -30.165 11.902 23.966 1.00 48.22 578 LYS A CA 1
ATOM 4608 C C . LYS A 1 578 ? -29.132 10.804 23.704 1.00 48.22 578 LYS A C 1
ATOM 4610 O O . LYS A 1 578 ? -28.099 11.092 23.109 1.00 48.22 578 LYS A O 1
ATOM 4615 N N . LEU A 1 579 ? -29.377 9.577 24.166 1.00 46.94 579 LEU A N 1
ATOM 4616 C CA . LEU A 1 579 ? -28.443 8.451 24.049 1.00 46.94 579 LEU A CA 1
ATOM 4617 C C . LEU A 1 579 ? -28.649 7.646 22.761 1.00 46.94 579 LEU A C 1
ATOM 4619 O O . LEU A 1 579 ? -27.680 7.100 22.236 1.00 46.94 579 LEU A O 1
ATOM 4623 N N . PHE A 1 580 ? -29.889 7.554 22.270 1.00 54.31 580 PHE A N 1
ATOM 4624 C CA . PHE A 1 580 ? -30.258 6.677 21.154 1.00 54.31 580 PHE A CA 1
ATOM 4625 C C . PHE A 1 580 ? -30.997 7.397 20.013 1.00 54.31 580 PHE A C 1
ATOM 4627 O O . PHE A 1 580 ? -31.318 6.756 19.017 1.00 54.31 580 PHE A O 1
ATOM 4634 N N . GLY A 1 581 ? -31.274 8.703 20.123 1.00 52.50 581 GLY A N 1
ATOM 4635 C CA . GLY A 1 581 ? -32.035 9.451 19.112 1.00 52.50 581 GLY A CA 1
ATOM 4636 C C . GLY A 1 581 ? -33.526 9.100 19.073 1.00 52.50 581 GLY A C 1
ATOM 4637 O O . GLY A 1 581 ? -34.220 9.452 18.125 1.00 52.50 581 GLY A O 1
ATOM 4638 N N . LEU A 1 582 ? -34.028 8.388 20.086 1.00 64.88 582 LEU A N 1
ATOM 4639 C CA . LEU A 1 582 ? -35.368 7.807 20.098 1.00 64.88 582 LEU A CA 1
ATOM 4640 C C . LEU A 1 582 ? -36.354 8.686 20.873 1.00 64.88 582 LEU A C 1
ATOM 4642 O O . LEU A 1 582 ? -36.221 8.859 22.085 1.00 64.88 582 LEU A O 1
ATOM 4646 N N . LYS A 1 583 ? -37.365 9.220 20.179 1.00 66.38 583 LYS A N 1
ATOM 4647 C CA . LYS A 1 583 ? -38.430 10.035 20.782 1.00 66.38 583 LYS A CA 1
ATOM 4648 C C . LYS A 1 583 ? -39.654 9.188 21.118 1.00 66.38 583 LYS A C 1
ATOM 4650 O O . LYS A 1 583 ? -40.072 8.347 20.330 1.00 66.38 583 LYS A O 1
ATOM 4655 N N . TYR A 1 584 ? -40.260 9.465 22.270 1.00 68.69 584 TYR A N 1
ATOM 4656 C CA . TYR A 1 584 ? -41.456 8.776 22.758 1.00 68.69 584 TYR A CA 1
ATOM 4657 C C . TYR A 1 584 ? -42.558 9.788 23.089 1.00 68.69 584 TYR A C 1
ATOM 4659 O O . TYR A 1 584 ? -42.309 10.760 23.805 1.00 68.69 584 TYR A O 1
ATOM 4667 N N . ALA A 1 585 ? -43.772 9.545 22.581 1.00 59.38 585 ALA A N 1
ATOM 4668 C CA . ALA A 1 585 ? -44.903 10.480 22.645 1.00 59.38 585 ALA A CA 1
ATOM 4669 C C . ALA A 1 585 ? -45.437 10.726 24.074 1.00 59.38 585 ALA A C 1
ATOM 4671 O O . ALA A 1 585 ? -45.722 11.857 24.452 1.00 59.38 585 ALA A O 1
ATOM 4672 N N . SER A 1 586 ? -45.508 9.677 24.891 1.00 60.78 586 SER A N 1
ATOM 4673 C CA . SER A 1 586 ? -45.734 9.706 26.344 1.00 60.78 586 SER A CA 1
ATOM 4674 C C . SER A 1 586 ? -44.757 8.713 26.978 1.00 60.78 586 SER A C 1
ATOM 4676 O O . SER A 1 586 ? -44.213 7.868 26.275 1.00 60.78 586 SER A O 1
ATOM 4678 N N . ALA A 1 587 ? -44.450 8.813 28.268 1.00 58.09 587 ALA A N 1
ATOM 4679 C CA . ALA A 1 587 ? -43.793 7.690 28.939 1.00 58.09 587 ALA A CA 1
ATOM 4680 C C . ALA A 1 587 ? -43.913 7.763 30.453 1.00 58.09 587 ALA A C 1
ATOM 4682 O O . ALA A 1 587 ? -42.939 7.491 31.145 1.00 58.09 587 ALA A O 1
ATOM 4683 N N . ASP A 1 588 ? -45.076 8.096 30.999 1.00 62.50 588 ASP A N 1
ATOM 4684 C CA . ASP A 1 588 ? -45.294 7.722 32.389 1.00 62.50 588 ASP A CA 1
ATOM 4685 C C . ASP A 1 588 ? -45.401 6.201 32.518 1.00 62.50 588 ASP A C 1
ATOM 4687 O O . ASP A 1 588 ? -45.943 5.528 31.640 1.00 62.50 588 ASP A O 1
ATOM 4691 N N . ALA A 1 589 ? -44.869 5.630 33.609 1.00 59.38 589 ALA A N 1
ATOM 4692 C CA . ALA A 1 589 ? -44.955 4.184 33.845 1.00 59.38 589 ALA A CA 1
ATOM 4693 C C . ALA A 1 589 ? -46.414 3.701 33.744 1.00 59.38 589 ALA A C 1
ATOM 4695 O O . ALA A 1 589 ? -46.676 2.610 33.254 1.00 59.38 589 ALA A O 1
ATOM 4696 N N . TRP A 1 590 ? -47.365 4.549 34.138 1.00 62.12 590 TRP A N 1
ATOM 4697 C CA . TRP A 1 590 ? -48.808 4.310 34.110 1.00 62.12 590 TRP A CA 1
ATOM 4698 C C . TRP A 1 590 ? -49.412 4.335 32.698 1.00 62.12 590 TRP A C 1
ATOM 4700 O O . TRP A 1 590 ? -50.383 3.622 32.449 1.00 62.12 590 TRP A O 1
ATOM 4710 N N . ASP A 1 591 ? -48.823 5.101 31.781 1.00 60.62 591 ASP A N 1
ATOM 4711 C CA . ASP A 1 591 ? -49.330 5.300 30.420 1.00 60.62 591 ASP A CA 1
ATOM 4712 C C . ASP A 1 591 ? -48.863 4.215 29.457 1.00 60.62 591 ASP A C 1
ATOM 4714 O O . ASP A 1 591 ? -49.436 4.075 28.378 1.00 60.62 591 ASP A O 1
ATOM 4718 N N . MET A 1 592 ? -47.864 3.411 29.854 1.00 64.38 592 MET A N 1
ATOM 4719 C CA . MET A 1 592 ? -47.263 2.418 28.969 1.00 64.38 592 MET A CA 1
ATOM 4720 C C . MET A 1 592 ? -48.309 1.530 28.305 1.00 64.38 592 MET A C 1
ATOM 4722 O O . MET A 1 592 ? -48.189 1.305 27.119 1.00 64.38 592 MET A O 1
ATOM 4726 N N . GLY A 1 593 ? -49.359 1.089 29.002 1.00 58.06 593 GLY A N 1
ATOM 4727 C CA . GLY A 1 593 ? -50.370 0.171 28.454 1.00 58.06 593 GLY A CA 1
ATOM 4728 C C . GLY A 1 593 ? -51.352 0.784 27.447 1.00 58.06 593 GLY A C 1
ATOM 4729 O O . GLY A 1 593 ? -52.211 0.065 26.952 1.00 58.06 593 GLY A O 1
ATOM 4730 N N . ARG A 1 594 ? -51.267 2.094 27.177 1.00 58.06 594 ARG A N 1
ATOM 4731 C CA . ARG A 1 594 ? -52.179 2.835 26.284 1.00 58.06 594 ARG A CA 1
ATOM 4732 C C . ARG A 1 594 ? -51.488 3.399 25.038 1.00 58.06 594 ARG A C 1
ATOM 4734 O O . ARG A 1 594 ? -52.129 4.091 24.254 1.00 58.06 594 ARG A O 1
ATOM 4741 N N . MET A 1 595 ? -50.188 3.170 24.882 1.00 59.09 595 MET A N 1
ATOM 4742 C CA . MET A 1 595 ? -49.404 3.735 23.785 1.00 59.09 595 MET A CA 1
ATOM 4743 C C . MET A 1 595 ? -49.438 2.856 22.517 1.00 59.09 595 MET A C 1
ATOM 4745 O O . MET A 1 595 ? -49.856 1.704 22.557 1.00 59.09 595 MET A O 1
ATOM 4749 N N . PRO A 1 596 ? -49.016 3.374 21.357 1.00 52.50 596 PRO A N 1
ATOM 4750 C CA . PRO A 1 596 ? -48.735 2.549 20.184 1.00 52.50 596 PRO A CA 1
ATOM 4751 C C . PRO A 1 596 ? -47.370 1.848 20.337 1.00 52.50 596 PRO A C 1
ATOM 4753 O O . PRO A 1 596 ? -46.379 2.503 20.663 1.00 52.50 596 PRO A O 1
ATOM 4756 N N . GLY A 1 597 ? -47.296 0.530 20.118 1.00 62.62 597 GLY A N 1
ATOM 4757 C CA . GLY A 1 597 ? -46.049 -0.249 20.192 1.00 62.62 597 GLY A CA 1
ATOM 4758 C C . GLY A 1 597 ? -46.264 -1.754 20.423 1.00 62.62 597 GLY A C 1
ATOM 4759 O O . GLY A 1 597 ? -47.388 -2.214 20.610 1.00 62.62 597 GLY A O 1
ATOM 4760 N N . ASN A 1 598 ? -45.178 -2.539 20.424 1.00 55.41 598 ASN A N 1
ATOM 4761 C CA . ASN A 1 598 ? -45.236 -3.987 20.683 1.00 55.41 598 ASN A CA 1
ATOM 4762 C C . ASN A 1 598 ? -45.319 -4.309 22.180 1.00 55.41 598 ASN A C 1
ATOM 4764 O O . ASN A 1 598 ? -44.298 -4.442 22.852 1.00 55.41 598 ASN A O 1
ATOM 4768 N N . TYR A 1 599 ? -46.526 -4.544 22.683 1.00 58.28 599 TYR A N 1
ATOM 4769 C CA . TYR A 1 599 ? -46.751 -4.993 24.055 1.00 58.28 599 TYR A CA 1
ATOM 4770 C C . TYR A 1 599 ? -46.411 -6.463 24.248 1.00 58.28 599 TYR A C 1
ATOM 4772 O O . TYR A 1 599 ? -47.215 -7.343 23.956 1.00 58.28 599 TYR A O 1
ATOM 4780 N N . VAL A 1 600 ? -45.232 -6.734 24.801 1.00 58.84 600 VAL A N 1
ATOM 4781 C CA . VAL A 1 600 ? -44.855 -8.086 25.223 1.00 58.84 600 VAL A CA 1
ATOM 4782 C C . VAL A 1 600 ? -44.875 -8.161 26.746 1.00 58.84 600 VAL A C 1
ATOM 4784 O O . VAL A 1 600 ? -44.094 -7.491 27.426 1.00 58.84 600 VAL A O 1
ATOM 4787 N N . VAL A 1 601 ? -45.771 -8.989 27.286 1.00 55.44 601 VAL A N 1
ATOM 4788 C CA . VAL A 1 601 ? -45.755 -9.372 28.702 1.00 55.44 601 VAL A CA 1
ATOM 4789 C C . VAL A 1 601 ? -44.790 -10.541 28.840 1.00 55.44 601 VAL A C 1
ATOM 4791 O O . VAL A 1 601 ? -45.083 -11.646 28.393 1.00 55.44 601 VAL A O 1
ATOM 4794 N N . TRP A 1 602 ? -43.639 -10.311 29.465 1.00 60.25 602 TRP A N 1
ATOM 4795 C CA . TRP A 1 602 ? -42.630 -11.344 29.659 1.00 60.25 602 TRP A CA 1
ATOM 4796 C C . TRP A 1 602 ? -42.530 -11.720 31.137 1.00 60.25 602 TRP A C 1
ATOM 4798 O O . TRP A 1 602 ? -42.012 -10.992 31.987 1.00 60.25 602 TRP A O 1
ATOM 4808 N N . ARG A 1 603 ? -43.040 -12.900 31.471 1.00 58.44 603 ARG A N 1
ATOM 4809 C CA . ARG A 1 603 ? -42.914 -13.471 32.811 1.00 58.44 603 ARG A CA 1
ATOM 4810 C C . ARG A 1 603 ? -41.781 -14.479 32.801 1.00 58.44 603 ARG A C 1
ATOM 4812 O O . ARG A 1 603 ? -41.874 -15.485 32.107 1.00 58.44 603 ARG A O 1
ATOM 4819 N N . LYS A 1 604 ? -40.750 -14.236 33.617 1.00 58.00 604 LYS A N 1
ATOM 4820 C CA . LYS A 1 604 ? -39.567 -15.108 33.724 1.00 58.00 604 LYS A CA 1
ATOM 4821 C C . LYS A 1 604 ? -39.913 -16.586 33.919 1.00 58.00 604 LYS A C 1
ATOM 4823 O O . LYS A 1 604 ? -39.213 -17.442 33.400 1.00 58.00 604 LYS A O 1
ATOM 4828 N N . ASN A 1 605 ? -41.001 -16.860 34.635 1.00 56.78 605 ASN A N 1
ATOM 4829 C CA . ASN A 1 605 ? -41.420 -18.217 34.980 1.00 56.78 605 ASN A CA 1
ATOM 4830 C C . ASN A 1 605 ? -42.481 -18.802 34.025 1.00 56.78 605 ASN A C 1
ATOM 4832 O O . ASN A 1 605 ? -42.890 -19.937 34.224 1.00 56.78 605 ASN A O 1
ATOM 4836 N N . GLU A 1 606 ? -42.955 -18.048 33.025 1.00 58.16 606 GLU A N 1
ATOM 4837 C CA . GLU A 1 606 ? -44.033 -18.484 32.112 1.00 58.16 606 GLU A CA 1
ATOM 4838 C C . GLU A 1 606 ? -43.652 -18.351 30.624 1.00 58.16 606 GLU A C 1
ATOM 4840 O O . GLU A 1 606 ? -44.285 -18.962 29.767 1.00 58.16 606 GLU A O 1
ATOM 4845 N N . SER A 1 607 ? -42.610 -17.581 30.296 1.00 59.03 607 SER A N 1
ATOM 4846 C CA . SER A 1 607 ? -42.132 -17.395 28.924 1.00 59.03 607 SER A CA 1
ATOM 4847 C C . SER A 1 607 ? -41.039 -18.402 28.563 1.00 59.03 607 SER A C 1
ATOM 4849 O O . SER A 1 607 ? -40.085 -18.583 29.317 1.00 59.03 607 SER A O 1
ATOM 4851 N N . LYS A 1 608 ? -41.147 -19.021 27.380 1.00 57.22 608 LYS A N 1
ATOM 4852 C CA . LYS A 1 608 ? -40.106 -19.896 26.803 1.00 57.22 608 LYS A CA 1
ATOM 4853 C C . LYS A 1 608 ? -39.032 -19.126 26.018 1.00 57.22 608 LYS A C 1
ATOM 4855 O O . LYS A 1 608 ? -38.017 -19.712 25.652 1.00 57.22 608 LYS A O 1
ATOM 4860 N N . GLU A 1 609 ? -39.248 -17.839 25.741 1.00 60.00 609 GLU A N 1
ATOM 4861 C CA . GLU A 1 609 ? -38.327 -17.005 24.960 1.00 60.00 609 GLU A CA 1
ATOM 4862 C C . GLU A 1 609 ? -37.402 -16.176 25.854 1.00 60.00 609 GLU A C 1
ATOM 4864 O O . GLU A 1 609 ? -37.822 -15.645 26.879 1.00 60.00 609 GLU A O 1
ATOM 4869 N N . ASP A 1 610 ? -36.146 -16.019 25.443 1.00 65.38 610 ASP A N 1
ATOM 4870 C CA . ASP A 1 610 ? -35.167 -15.166 26.118 1.00 65.38 610 ASP A CA 1
ATOM 4871 C C . ASP A 1 610 ? -35.420 -13.686 25.787 1.00 65.38 610 ASP A C 1
ATOM 4873 O O . ASP A 1 610 ? -35.368 -13.278 24.622 1.00 65.38 610 ASP A O 1
ATOM 4877 N N . TYR A 1 611 ? -35.661 -12.859 26.809 1.00 65.31 611 TYR A N 1
ATOM 4878 C CA . TYR A 1 611 ? -35.944 -11.436 26.626 1.00 65.31 611 TYR A CA 1
ATOM 4879 C C . TYR A 1 611 ? -34.769 -10.666 25.997 1.00 65.31 611 TYR A C 1
ATOM 4881 O O . TYR A 1 611 ? -35.005 -9.634 25.368 1.00 65.31 611 TYR A O 1
ATOM 4889 N N . HIS A 1 612 ? -33.527 -11.160 26.081 1.00 62.66 612 HIS A N 1
ATOM 4890 C CA . HIS A 1 612 ? -32.381 -10.565 25.379 1.00 62.66 612 HIS A CA 1
ATOM 4891 C C . HIS A 1 612 ? -32.525 -10.599 23.852 1.00 62.66 612 HIS A C 1
ATOM 4893 O O . HIS A 1 612 ? -31.907 -9.795 23.158 1.00 62.66 612 HIS A O 1
ATOM 4899 N N . LYS A 1 613 ? -33.365 -11.493 23.316 1.00 65.56 613 LYS A N 1
ATOM 4900 C CA . LYS A 1 613 ? -33.698 -11.551 21.884 1.00 65.56 613 LYS A CA 1
ATOM 4901 C C . LYS A 1 613 ? -34.842 -10.604 21.506 1.00 65.56 613 LYS A C 1
ATOM 4903 O O . LYS A 1 613 ? -35.072 -10.356 20.324 1.00 65.56 613 LYS A O 1
ATOM 4908 N N . VAL A 1 614 ? -35.551 -10.067 22.502 1.00 68.19 614 VAL A N 1
ATOM 4909 C CA . VAL A 1 614 ? -36.774 -9.272 22.332 1.00 68.19 614 VAL A CA 1
ATOM 4910 C C . VAL A 1 614 ? -36.539 -7.787 22.638 1.00 68.19 614 VAL A C 1
ATOM 4912 O O . VAL A 1 614 ? -37.143 -6.941 21.985 1.00 68.19 614 VAL A O 1
ATOM 4915 N N . ILE A 1 615 ? -35.664 -7.431 23.578 1.00 72.94 615 ILE A N 1
ATOM 4916 C CA . ILE A 1 615 ? -35.395 -6.029 23.948 1.00 72.94 615 ILE A CA 1
ATOM 4917 C C . ILE A 1 615 ? -34.152 -5.519 23.213 1.00 72.94 615 ILE A C 1
ATOM 4919 O O . ILE A 1 615 ? -33.117 -6.185 23.204 1.00 72.94 615 ILE A O 1
ATOM 4923 N N . LYS A 1 616 ? -34.225 -4.324 22.621 1.00 72.94 616 LYS A N 1
ATOM 4924 C CA . LYS A 1 616 ? -33.091 -3.662 21.958 1.00 72.94 616 LYS A CA 1
ATOM 4925 C C . LYS A 1 616 ? -32.611 -2.453 22.771 1.00 72.94 616 LYS A C 1
ATOM 4927 O O . LYS A 1 616 ? -33.418 -1.827 23.459 1.00 72.94 616 LYS A O 1
ATOM 4932 N N . PRO A 1 617 ? -31.310 -2.100 22.722 1.00 69.31 617 PRO A N 1
ATOM 4933 C CA . PRO A 1 617 ? -30.824 -0.864 23.334 1.00 69.31 617 PRO A CA 1
ATOM 4934 C C . PRO A 1 617 ? -31.638 0.342 22.853 1.00 69.31 617 PRO A C 1
ATOM 4936 O O . PRO A 1 617 ? -31.869 0.486 21.652 1.00 69.31 617 PRO A O 1
ATOM 4939 N N . GLY A 1 618 ? -32.083 1.172 23.793 1.00 69.12 618 GLY A N 1
ATOM 4940 C CA . GLY A 1 618 ? -32.961 2.310 23.536 1.00 69.12 618 GLY A CA 1
ATOM 4941 C C . GLY A 1 618 ? -34.447 2.060 23.815 1.00 69.12 618 GLY A C 1
ATOM 4942 O O . GLY A 1 618 ? -35.177 3.039 23.962 1.00 69.12 618 GLY A O 1
ATOM 4943 N N . ASP A 1 619 ? -34.890 0.802 23.944 1.00 77.75 619 ASP A N 1
ATOM 4944 C CA . ASP A 1 619 ? -36.284 0.458 24.264 1.00 77.75 619 ASP A CA 1
ATOM 4945 C C . ASP A 1 619 ? -36.651 0.859 25.707 1.00 77.75 619 ASP A C 1
ATOM 4947 O O . ASP A 1 619 ? -35.854 0.710 26.646 1.00 77.75 619 ASP A O 1
ATOM 4951 N N . LEU A 1 620 ? -37.894 1.310 25.903 1.00 76.50 620 LEU A N 1
ATOM 4952 C CA . LEU A 1 620 ? -38.457 1.539 27.235 1.00 76.50 620 LEU A CA 1
ATOM 4953 C C . LEU A 1 620 ? -39.085 0.254 27.777 1.00 76.50 620 LEU A C 1
ATOM 4955 O O . LEU A 1 620 ? -39.915 -0.378 27.121 1.00 76.50 620 LEU A O 1
ATOM 4959 N N . VAL A 1 621 ? -38.714 -0.117 29.002 1.00 77.75 621 VAL A N 1
ATOM 4960 C CA . VAL A 1 621 ? -39.155 -1.349 29.664 1.00 77.75 621 VAL A CA 1
ATOM 4961 C C . VAL A 1 621 ? -39.994 -1.048 30.906 1.00 77.75 621 VAL A C 1
ATOM 4963 O O . VAL A 1 621 ? -39.598 -0.287 31.792 1.00 77.75 621 VAL A O 1
ATOM 4966 N N . GLY A 1 622 ? -41.172 -1.667 30.972 1.00 75.94 622 GLY A N 1
ATOM 4967 C CA . GLY A 1 622 ? -42.127 -1.533 32.068 1.00 75.94 622 GLY A CA 1
ATOM 4968 C C . GLY A 1 622 ? -41.985 -2.666 33.077 1.00 75.94 622 GLY A C 1
ATOM 4969 O O . GLY A 1 622 ? -42.200 -3.835 32.746 1.00 75.94 622 GLY A O 1
ATOM 4970 N N . ILE A 1 623 ? -41.673 -2.325 34.328 1.00 71.88 623 ILE A N 1
ATOM 4971 C CA . ILE A 1 623 ? -41.450 -3.285 35.414 1.00 71.88 623 ILE A CA 1
ATOM 4972 C C . ILE A 1 623 ? -42.606 -3.212 36.418 1.00 71.88 623 ILE A C 1
ATOM 4974 O O . ILE A 1 623 ? -42.963 -2.154 36.955 1.00 71.88 623 ILE A O 1
ATOM 4978 N N . TYR A 1 624 ? -43.191 -4.371 36.702 1.00 69.44 624 TYR A N 1
ATOM 4979 C CA . TYR A 1 624 ? -44.245 -4.537 37.692 1.00 69.44 624 TYR A CA 1
ATOM 4980 C C . TYR A 1 624 ? -43.712 -5.229 38.946 1.00 69.44 624 TYR A C 1
ATOM 4982 O O . TYR A 1 624 ? -43.255 -6.368 38.884 1.00 69.44 624 TYR A O 1
ATOM 4990 N N . LEU A 1 625 ? -43.799 -4.544 40.084 1.00 63.91 625 LEU A N 1
ATOM 4991 C CA . LEU A 1 625 ? -43.471 -5.062 41.408 1.00 63.91 625 LEU A CA 1
ATOM 4992 C C . LEU A 1 625 ? -44.757 -5.386 42.169 1.00 63.91 625 LEU A C 1
ATOM 4994 O O . LEU A 1 625 ? -45.470 -4.475 42.579 1.00 63.91 625 LEU A O 1
ATOM 4998 N N . ARG A 1 626 ? -45.027 -6.670 42.428 1.00 61.88 626 ARG A N 1
ATOM 4999 C CA . ARG A 1 626 ? -46.233 -7.128 43.154 1.00 61.88 626 ARG A CA 1
ATOM 5000 C C . ARG A 1 626 ? -46.372 -6.515 44.551 1.00 61.88 626 ARG A C 1
ATOM 5002 O O . ARG A 1 626 ? -47.485 -6.297 45.004 1.00 61.88 626 ARG A O 1
ATOM 5009 N N . THR A 1 627 ? -45.263 -6.203 45.217 1.00 57.56 627 THR A N 1
ATOM 5010 C CA . THR A 1 627 ? -45.242 -5.672 46.592 1.00 57.56 627 THR A CA 1
ATOM 5011 C C . THR A 1 627 ? -45.126 -4.151 46.676 1.00 57.56 627 THR A C 1
ATOM 5013 O O . THR A 1 627 ? -44.906 -3.615 47.759 1.00 57.56 627 THR A O 1
ATOM 5016 N N . SER A 1 628 ? -45.221 -3.431 45.554 1.00 57.28 628 SER A N 1
ATOM 5017 C CA . SER A 1 628 ? -45.127 -1.972 45.584 1.00 57.28 628 SER A CA 1
ATOM 5018 C C . SER A 1 628 ? -46.359 -1.366 46.273 1.00 57.28 628 SER A C 1
ATOM 5020 O O . SER A 1 628 ? -47.474 -1.658 45.840 1.00 57.28 628 SER A O 1
ATOM 5022 N N . PRO A 1 629 ? -46.199 -0.466 47.263 1.00 52.03 629 PRO A N 1
ATOM 5023 C CA . PRO A 1 629 ? -47.319 0.287 47.838 1.00 52.03 629 PRO A CA 1
ATOM 5024 C C . PRO A 1 629 ? -47.944 1.273 46.834 1.00 52.03 629 PRO A C 1
ATOM 5026 O O . PRO A 1 629 ? -49.003 1.831 47.087 1.00 52.03 629 PRO A O 1
ATOM 5029 N N . GLU A 1 630 ? -47.303 1.480 45.678 1.00 52.38 630 GLU A N 1
ATOM 5030 C CA . GLU A 1 630 ? -47.823 2.294 44.572 1.00 52.38 630 GLU A CA 1
ATOM 5031 C C . GLU A 1 630 ? -48.704 1.493 43.589 1.00 52.38 630 GLU A C 1
ATOM 5033 O O . GLU A 1 630 ? -49.156 2.034 42.578 1.00 52.38 630 GLU A O 1
ATOM 5038 N N . ASN A 1 631 ? -48.960 0.208 43.867 1.00 57.22 631 ASN A N 1
ATOM 5039 C CA . ASN A 1 631 ? -49.922 -0.602 43.121 1.00 57.22 631 ASN A CA 1
ATOM 5040 C C . ASN A 1 631 ? -51.347 -0.096 43.383 1.00 57.22 631 ASN A C 1
ATOM 5042 O O . ASN A 1 631 ? -51.914 -0.352 44.440 1.00 57.22 631 ASN A O 1
ATOM 5046 N N . MET A 1 632 ? -51.934 0.608 42.413 1.00 54.41 632 MET A N 1
ATOM 5047 C CA . MET A 1 632 ? -53.334 1.047 42.457 1.00 54.41 632 MET A CA 1
ATOM 5048 C C . MET A 1 632 ? -54.206 0.203 41.511 1.00 54.41 632 MET A C 1
ATOM 5050 O O . MET A 1 632 ? -53.689 -0.258 40.490 1.00 54.41 632 MET A O 1
ATOM 5054 N N . PRO A 1 633 ? -55.524 0.065 41.771 1.00 50.12 633 PRO A N 1
ATOM 5055 C CA . PRO A 1 633 ? -56.435 -0.787 40.989 1.00 50.12 633 PRO A CA 1
ATOM 5056 C C . PRO A 1 633 ? -56.455 -0.521 39.472 1.00 50.12 633 PRO A C 1
ATOM 5058 O O . PRO A 1 633 ? -56.708 -1.436 38.700 1.00 50.12 633 PRO A O 1
ATOM 5061 N N . ASN A 1 634 ? -56.114 0.700 39.037 1.00 51.72 634 ASN A N 1
ATOM 5062 C CA . ASN A 1 634 ? -56.131 1.125 37.629 1.00 51.72 634 ASN A CA 1
ATOM 5063 C C . ASN A 1 634 ? -54.731 1.380 37.033 1.00 51.72 634 ASN A C 1
ATOM 5065 O O . ASN A 1 634 ? -54.610 2.055 36.010 1.00 51.72 634 ASN A O 1
ATOM 5069 N N . ARG A 1 635 ? -53.654 0.899 37.675 1.00 52.47 635 ARG A N 1
ATOM 5070 C CA . ARG A 1 635 ? -52.267 1.111 37.223 1.00 52.47 635 ARG A CA 1
ATOM 5071 C C . ARG A 1 635 ? -51.586 -0.219 36.899 1.00 52.47 635 ARG A C 1
ATOM 5073 O O . ARG A 1 635 ? -51.395 -1.065 37.767 1.00 52.47 635 ARG A O 1
ATOM 5080 N N . SER A 1 636 ? -51.173 -0.386 35.644 1.00 50.53 636 SER A N 1
ATOM 5081 C CA . SER A 1 636 ? -50.622 -1.651 35.131 1.00 50.53 636 SER A CA 1
ATOM 5082 C C . SER A 1 636 ? -49.137 -1.885 35.463 1.00 50.53 636 SER A C 1
ATOM 5084 O O . SER A 1 636 ? -48.681 -3.035 35.418 1.00 50.53 636 SER A O 1
ATOM 5086 N N . TYR A 1 637 ? -48.391 -0.834 35.831 1.00 60.38 637 TYR A N 1
ATOM 5087 C CA . TYR A 1 637 ? -46.933 -0.847 36.013 1.00 60.38 637 TYR A CA 1
ATOM 5088 C C . TYR A 1 637 ? -46.517 -0.021 37.229 1.00 60.38 637 TYR A C 1
ATOM 5090 O O . TYR A 1 637 ? -47.168 0.961 37.577 1.00 60.38 637 TYR A O 1
ATOM 5098 N N . THR A 1 638 ? -45.408 -0.412 37.855 1.00 56.78 638 THR A N 1
ATOM 5099 C CA . THR A 1 638 ? -44.895 0.271 39.055 1.00 56.78 638 THR A CA 1
ATOM 5100 C C . THR A 1 638 ? -43.669 1.124 38.784 1.00 56.78 638 THR A C 1
ATOM 5102 O O . THR A 1 638 ? -43.408 2.057 39.530 1.00 56.78 638 THR A O 1
ATOM 5105 N N . HIS A 1 639 ? -42.889 0.771 37.761 1.00 66.19 639 HIS A N 1
ATOM 5106 C CA . HIS A 1 639 ? -41.594 1.368 37.469 1.00 66.19 639 HIS A CA 1
ATOM 5107 C C . HIS A 1 639 ? -41.315 1.290 35.962 1.00 66.19 639 HIS A C 1
ATOM 5109 O O . HIS A 1 639 ? -41.763 0.358 35.290 1.00 66.19 639 HIS A O 1
ATOM 5115 N N . MET A 1 640 ? -40.546 2.249 35.450 1.00 70.38 640 MET A N 1
ATOM 5116 C CA . MET A 1 640 ? -40.078 2.303 34.064 1.00 70.38 640 MET A CA 1
ATOM 5117 C C . MET A 1 640 ? -38.556 2.394 34.045 1.00 70.38 640 MET A C 1
ATOM 5119 O O . MET A 1 640 ? -37.975 3.117 34.856 1.00 70.38 640 MET A O 1
ATOM 5123 N N . ALA A 1 641 ? -37.923 1.698 33.105 1.00 71.12 641 ALA A N 1
ATOM 5124 C CA . ALA A 1 641 ? -36.497 1.830 32.857 1.00 71.12 641 ALA A CA 1
ATOM 5125 C C . ALA A 1 641 ? -36.181 1.926 31.357 1.00 71.12 641 ALA A C 1
ATOM 5127 O O . ALA A 1 641 ? -36.965 1.491 30.518 1.00 71.12 641 ALA A O 1
ATOM 5128 N N . LEU A 1 642 ? -35.023 2.494 31.028 1.00 72.25 642 LEU A N 1
ATOM 5129 C CA . LEU A 1 642 ? -34.457 2.481 29.676 1.00 72.25 642 LEU A CA 1
ATOM 5130 C C . LEU A 1 642 ? -33.472 1.317 29.5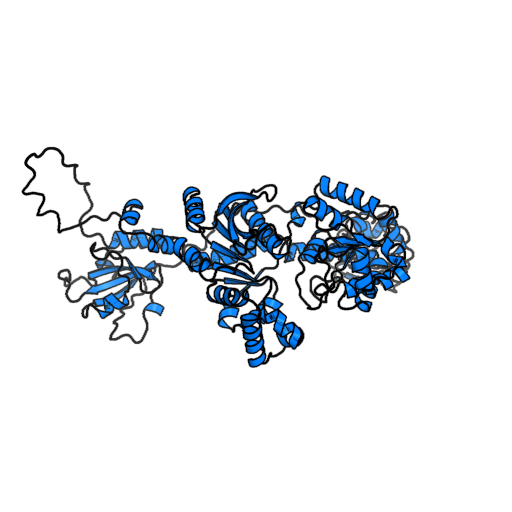60 1.00 72.25 642 LEU A C 1
ATOM 5132 O O . LEU A 1 642 ? -32.566 1.215 30.390 1.00 72.25 642 LEU A O 1
ATOM 5136 N N . TYR A 1 643 ? -33.620 0.458 28.552 1.00 73.75 643 TYR A N 1
ATOM 5137 C CA . TYR A 1 643 ? -32.676 -0.632 28.309 1.00 73.75 643 TYR A CA 1
ATOM 5138 C C . TYR A 1 643 ? -31.428 -0.139 27.571 1.00 73.75 643 TYR A C 1
ATOM 5140 O O . TYR A 1 643 ? -31.519 0.482 26.514 1.00 73.75 643 TYR A O 1
ATOM 5148 N N . LEU A 1 644 ? -30.248 -0.428 28.122 1.00 59.88 644 LEU A N 1
ATOM 5149 C CA . LEU A 1 644 ? -28.956 0.055 27.619 1.00 59.88 644 LEU A CA 1
ATOM 5150 C C . LEU A 1 644 ? -28.163 -1.009 26.838 1.00 59.88 644 LEU A C 1
ATOM 5152 O O . LEU A 1 644 ? -27.108 -0.692 26.293 1.00 59.88 644 LEU A O 1
ATOM 5156 N N . GLY A 1 645 ? -28.652 -2.253 26.773 1.00 60.84 645 GLY A N 1
ATOM 5157 C CA . GLY A 1 645 ? -27.923 -3.400 26.214 1.00 60.84 645 GLY A CA 1
ATOM 5158 C C . GLY A 1 645 ? -27.217 -4.248 27.275 1.00 60.84 645 GLY A C 1
ATOM 5159 O O . GLY A 1 645 ? -27.018 -3.806 28.406 1.00 60.84 645 GLY A O 1
ATOM 5160 N N . GLU A 1 646 ? -26.875 -5.492 26.918 1.00 59.88 646 GLU A N 1
ATOM 5161 C CA . GLU A 1 646 ? -26.159 -6.450 27.788 1.00 59.88 646 GLU A CA 1
ATOM 5162 C C . GLU A 1 646 ? -26.808 -6.624 29.179 1.00 59.88 646 GLU A C 1
ATOM 5164 O O . GLU A 1 646 ? -26.128 -6.741 30.194 1.00 59.88 646 GLU A O 1
ATOM 5169 N N . GLY A 1 647 ? -28.144 -6.576 29.250 1.00 59.28 647 GLY A N 1
ATOM 5170 C CA . GLY A 1 647 ? -28.875 -6.732 30.513 1.00 59.28 647 GLY A CA 1
ATOM 5171 C C . GLY A 1 647 ? -28.880 -5.494 31.416 1.00 59.28 647 GLY A C 1
ATOM 5172 O O . GLY A 1 647 ? -29.383 -5.575 32.531 1.00 59.28 647 GLY A O 1
ATOM 5173 N N . LYS A 1 648 ? -28.366 -4.341 30.975 1.00 58.97 648 LYS A N 1
ATOM 5174 C CA . LYS A 1 648 ? -28.309 -3.114 31.789 1.00 58.97 648 LYS A CA 1
ATOM 5175 C C . LYS A 1 648 ? -29.522 -2.219 31.563 1.00 58.97 648 LYS A C 1
ATOM 5177 O O . LYS A 1 648 ? -29.990 -2.069 30.435 1.00 58.97 648 LYS A O 1
ATOM 5182 N N . VAL A 1 649 ? -29.999 -1.585 32.636 1.00 63.25 649 VAL A N 1
ATOM 5183 C CA . VAL A 1 649 ? -31.134 -0.649 32.597 1.00 63.25 649 VAL A CA 1
ATOM 5184 C C . VAL A 1 649 ? -30.887 0.606 33.440 1.00 63.25 649 VAL A C 1
ATOM 5186 O O . VAL A 1 649 ? -30.221 0.545 34.476 1.00 63.25 649 VAL A O 1
ATOM 5189 N N . LEU A 1 650 ? -31.461 1.735 33.016 1.00 59.94 650 LEU A N 1
ATOM 5190 C CA . LEU A 1 650 ? -31.436 3.019 33.731 1.00 59.94 650 LEU A CA 1
ATOM 5191 C C . LEU A 1 650 ? -32.784 3.286 34.427 1.00 59.94 650 LEU A C 1
ATOM 5193 O O . LEU A 1 650 ? -33.818 3.259 33.762 1.00 59.94 650 LEU A O 1
ATOM 5197 N N . HIS A 1 651 ? -32.777 3.561 35.742 1.00 60.94 651 HIS A N 1
ATOM 5198 C CA . HIS A 1 651 ? -33.980 3.666 36.592 1.00 60.94 651 HIS A CA 1
ATOM 5199 C C . HIS A 1 651 ? -33.905 4.815 37.638 1.00 60.94 651 HIS A C 1
ATOM 5201 O O . HIS A 1 651 ? -32.821 5.179 38.079 1.00 60.94 651 HIS A O 1
ATOM 5207 N N . GLN A 1 652 ? -35.054 5.375 38.067 1.00 54.62 652 GLN A N 1
ATOM 5208 C CA . GLN A 1 652 ? -35.154 6.673 38.779 1.00 54.62 652 GLN A CA 1
ATOM 5209 C C . GLN A 1 652 ? -34.860 6.674 40.299 1.00 54.62 652 GLN A C 1
ATOM 5211 O O . GLN A 1 652 ? -34.563 7.726 40.859 1.00 54.62 652 GLN A O 1
ATOM 5216 N N . ARG A 1 653 ? -34.969 5.558 41.035 1.00 47.38 653 ARG A N 1
ATOM 5217 C CA . ARG A 1 653 ? -34.821 5.616 42.509 1.00 47.38 653 ARG A CA 1
ATOM 5218 C C . ARG A 1 653 ? -33.350 5.668 42.935 1.00 47.38 653 ARG A C 1
ATOM 5220 O O . ARG A 1 653 ? -32.653 4.657 42.928 1.00 47.38 653 ARG A O 1
ATOM 5227 N N . GLY A 1 654 ? -32.934 6.855 43.371 1.00 37.72 654 GLY A N 1
ATOM 5228 C CA . GLY A 1 654 ? -31.574 7.293 43.687 1.00 37.72 654 GLY A CA 1
ATOM 5229 C C . GLY A 1 654 ? -30.747 6.569 44.760 1.00 37.72 654 GLY A C 1
ATOM 5230 O O . GLY A 1 654 ? -29.807 7.162 45.289 1.00 37.72 654 GLY A O 1
ATOM 5231 N N . LYS A 1 655 ? -31.036 5.301 45.071 1.00 32.09 655 LYS A N 1
ATOM 5232 C CA . LYS A 1 655 ? -30.124 4.432 45.834 1.00 32.09 655 LYS A CA 1
ATOM 5233 C C . LYS A 1 655 ? -29.321 3.482 44.926 1.00 32.09 655 LYS A C 1
ATOM 5235 O O . LYS A 1 655 ? -28.193 3.164 45.277 1.00 32.09 655 LYS A O 1
ATOM 5240 N N . ASP A 1 656 ? -29.836 3.160 43.730 1.00 41.78 656 ASP A N 1
ATOM 5241 C CA . ASP A 1 656 ? -29.285 2.159 42.795 1.00 41.78 656 ASP A CA 1
ATOM 5242 C C . ASP A 1 656 ? -29.295 2.680 41.337 1.00 41.78 656 ASP A C 1
ATOM 5244 O O . ASP A 1 656 ? -30.098 2.260 40.505 1.00 41.78 656 ASP A O 1
ATOM 5248 N N . VAL A 1 657 ? -28.425 3.647 41.025 1.00 41.25 657 VAL A N 1
ATOM 5249 C CA . VAL A 1 657 ? -28.427 4.441 39.767 1.00 41.25 657 VAL A CA 1
ATOM 5250 C C . VAL A 1 657 ? -28.240 3.602 38.494 1.00 41.25 657 VAL A C 1
ATOM 5252 O O . VAL A 1 657 ? -28.665 3.988 37.410 1.00 41.25 657 VAL A O 1
ATOM 5255 N N . PHE A 1 658 ? -27.624 2.436 38.630 1.00 43.84 658 PHE A N 1
ATOM 5256 C CA . PHE A 1 658 ? -27.500 1.434 37.587 1.00 43.84 658 PHE A CA 1
ATOM 5257 C C . PHE A 1 658 ? -27.974 0.136 38.194 1.00 43.84 658 PHE A C 1
ATOM 5259 O O . PHE A 1 658 ? -27.277 -0.425 39.044 1.00 43.84 658 PHE A O 1
ATOM 5266 N N . ILE A 1 659 ? -29.114 -0.386 37.745 1.00 51.84 659 ILE A N 1
ATOM 5267 C CA . ILE A 1 659 ? -29.307 -1.804 37.981 1.00 51.84 659 ILE A CA 1
ATOM 5268 C C . ILE A 1 659 ? -28.473 -2.525 36.932 1.00 51.84 659 ILE A C 1
ATOM 5270 O O . ILE A 1 659 ? -28.850 -2.645 35.768 1.00 51.84 659 ILE A O 1
ATOM 5274 N N . SER A 1 660 ? -27.289 -2.948 37.364 1.00 48.00 660 SER A N 1
ATOM 5275 C CA . SER A 1 660 ? -26.265 -3.539 36.510 1.00 48.00 660 SER A CA 1
ATOM 5276 C C . SER A 1 660 ? -26.681 -4.867 35.882 1.00 48.00 660 SER A C 1
ATOM 5278 O O . SER A 1 660 ? -26.006 -5.299 34.960 1.00 48.00 660 SER A O 1
ATOM 5280 N N . ASN A 1 661 ? -27.785 -5.477 36.328 1.00 57.22 661 ASN A N 1
ATOM 5281 C CA . ASN A 1 661 ? -28.344 -6.692 35.744 1.00 57.22 661 ASN A CA 1
ATOM 5282 C C . ASN A 1 661 ? -29.877 -6.709 35.886 1.00 57.22 661 ASN A C 1
ATOM 5284 O O . ASN A 1 661 ? -30.406 -6.904 36.982 1.00 57.22 661 ASN A O 1
ATOM 5288 N N . LEU A 1 662 ? -30.598 -6.562 34.778 1.00 61.94 662 LEU A N 1
ATOM 5289 C CA . LEU A 1 662 ? -32.043 -6.772 34.671 1.00 61.94 662 LEU A CA 1
ATOM 5290 C C . LEU A 1 662 ? -32.413 -8.195 35.115 1.00 61.94 662 LEU A C 1
ATOM 5292 O O . LEU A 1 662 ? -33.362 -8.368 35.876 1.00 61.94 662 LEU A O 1
ATOM 5296 N N . ASP A 1 663 ? -31.579 -9.186 34.790 1.00 60.12 663 ASP A N 1
ATOM 5297 C CA . ASP A 1 663 ? -31.684 -10.550 35.319 1.00 60.12 663 ASP A CA 1
ATOM 5298 C C . ASP A 1 663 ? -31.700 -10.606 36.835 1.00 60.12 663 ASP A C 1
ATOM 5300 O O . ASP A 1 663 ? -32.477 -11.362 37.412 1.00 60.12 663 ASP A O 1
ATOM 5304 N N . ARG A 1 664 ? -30.855 -9.794 37.474 1.00 56.88 664 ARG A N 1
ATOM 5305 C CA . ARG A 1 664 ? -30.738 -9.701 38.927 1.00 56.88 664 ARG A CA 1
ATOM 5306 C C . ARG A 1 664 ? -31.972 -9.036 39.534 1.00 56.88 664 ARG A C 1
ATOM 5308 O O . ARG A 1 664 ? -32.397 -9.434 40.609 1.00 56.88 664 ARG A O 1
ATOM 5315 N N . VAL A 1 665 ? -32.597 -8.075 38.852 1.00 58.75 665 VAL A N 1
ATOM 5316 C CA . VAL A 1 665 ? -33.895 -7.504 39.279 1.00 58.75 665 VAL A CA 1
ATOM 5317 C C . VAL A 1 665 ? -34.987 -8.549 39.223 1.00 58.75 665 VAL A C 1
ATOM 5319 O O . VAL A 1 665 ? -35.768 -8.679 40.163 1.00 58.75 665 VAL A O 1
ATOM 5322 N N . LEU A 1 666 ? -35.031 -9.272 38.108 1.00 61.78 666 LEU A N 1
ATOM 5323 C CA . LEU A 1 666 ? -36.039 -10.279 37.832 1.00 61.78 666 LEU A CA 1
ATOM 5324 C C . LEU A 1 666 ? -35.814 -11.553 38.667 1.00 61.78 666 LEU A C 1
ATOM 5326 O O . LEU A 1 666 ? -36.763 -12.299 38.872 1.00 61.78 666 LEU A O 1
ATOM 5330 N N . SER A 1 667 ? -34.591 -11.816 39.155 1.00 56.72 667 SER A N 1
ATOM 5331 C CA . SER A 1 667 ? -34.253 -12.988 39.981 1.00 56.72 667 SER A CA 1
ATOM 5332 C C . SER A 1 667 ? -34.231 -12.728 41.488 1.00 56.72 667 SER A C 1
ATOM 5334 O O . SER A 1 667 ? -34.745 -13.553 42.232 1.00 56.72 667 SER A O 1
ATOM 5336 N N . ILE A 1 668 ? -33.653 -11.614 41.959 1.00 50.25 668 ILE A N 1
ATOM 5337 C CA . ILE A 1 668 ? -33.462 -11.349 43.400 1.00 50.25 668 ILE A CA 1
ATOM 5338 C C . ILE A 1 668 ? -34.756 -10.879 44.063 1.00 50.25 668 ILE A C 1
ATOM 5340 O O . ILE A 1 668 ? -34.992 -11.140 45.240 1.00 50.25 668 ILE A O 1
ATOM 5344 N N . LYS A 1 669 ? -35.624 -10.184 43.326 1.00 52.91 669 LYS A N 1
ATOM 5345 C CA . LYS A 1 669 ? -36.939 -9.798 43.830 1.00 52.91 669 LYS A CA 1
ATOM 5346 C C . LYS A 1 669 ? -37.961 -10.763 43.252 1.00 52.91 669 LYS A C 1
ATOM 5348 O O . LYS A 1 669 ? -38.500 -10.501 42.184 1.00 52.91 669 LYS A O 1
ATOM 5353 N N . HIS A 1 670 ? -38.279 -11.828 43.991 1.00 48.69 670 HIS A N 1
ATOM 5354 C CA . HIS A 1 670 ? -39.292 -12.851 43.656 1.00 48.69 670 HIS A CA 1
ATOM 5355 C C . HIS A 1 670 ? -40.688 -12.307 43.256 1.00 48.69 670 HIS A C 1
ATOM 5357 O O . HIS A 1 670 ? -41.562 -13.064 42.851 1.00 48.69 670 HIS A O 1
ATOM 5363 N N . ASN A 1 671 ? -40.900 -10.991 43.338 1.00 57.00 671 ASN A N 1
ATOM 5364 C CA . ASN A 1 671 ? -42.138 -10.276 43.063 1.00 57.00 671 ASN A CA 1
ATOM 5365 C C . ASN A 1 671 ? -42.051 -9.282 41.881 1.00 57.00 671 ASN A C 1
ATOM 5367 O O . ASN A 1 671 ? -42.969 -8.480 41.710 1.00 57.00 671 ASN A O 1
ATOM 5371 N N . CYS A 1 672 ? -40.982 -9.309 41.075 1.00 59.81 672 CYS A N 1
ATOM 5372 C CA . CYS A 1 672 ? -40.813 -8.465 39.882 1.00 59.81 672 CYS A CA 1
ATOM 5373 C C . CYS A 1 672 ? -41.156 -9.207 38.581 1.00 59.81 672 CYS A C 1
ATOM 5375 O O . CYS A 1 672 ? -40.710 -10.329 38.367 1.00 59.81 672 CYS A O 1
ATOM 5377 N N . VAL A 1 673 ? -41.878 -8.550 37.670 1.00 64.12 673 VAL A N 1
ATOM 5378 C CA . VAL A 1 673 ? -42.206 -9.060 36.327 1.00 64.12 673 VAL A CA 1
ATOM 5379 C C . VAL A 1 673 ? -41.977 -7.967 35.282 1.00 64.12 673 VAL A C 1
ATOM 5381 O O . VAL A 1 673 ? -42.375 -6.820 35.496 1.00 64.12 673 VAL A O 1
ATOM 5384 N N . LEU A 1 674 ? -41.383 -8.315 34.136 1.00 68.88 674 LEU A N 1
ATOM 5385 C CA . LEU A 1 674 ? -41.329 -7.435 32.966 1.00 68.88 674 LEU A CA 1
ATOM 5386 C C . LEU A 1 674 ? -42.688 -7.479 32.250 1.00 68.88 674 LEU A C 1
ATOM 5388 O O . LEU A 1 674 ? -43.055 -8.481 31.649 1.00 68.88 674 LEU A O 1
ATOM 5392 N N . LYS A 1 675 ? -43.485 -6.413 32.334 1.00 63.06 675 LYS A N 1
ATOM 5393 C CA . LYS A 1 675 ? -44.863 -6.434 31.813 1.00 63.06 675 LYS A CA 1
ATOM 5394 C C . LYS A 1 675 ? -45.036 -5.809 30.431 1.00 63.06 675 LYS A C 1
ATOM 5396 O O . LYS A 1 675 ? -46.044 -6.094 29.800 1.00 63.06 675 LYS A O 1
ATOM 5401 N N . ALA A 1 676 ? -44.140 -4.931 29.989 1.00 64.94 676 ALA A N 1
ATOM 5402 C CA . ALA A 1 676 ? -44.249 -4.305 28.671 1.00 64.94 676 ALA A CA 1
ATOM 5403 C C . ALA A 1 676 ? -42.895 -3.828 28.152 1.00 64.94 676 ALA A C 1
ATOM 5405 O O . ALA A 1 676 ? -42.009 -3.469 28.931 1.00 64.94 676 ALA A O 1
ATOM 5406 N N . ILE A 1 677 ? -42.787 -3.768 26.828 1.00 68.88 677 ILE A N 1
ATOM 5407 C CA . ILE A 1 677 ? -41.689 -3.154 26.086 1.00 68.88 677 ILE A CA 1
ATOM 5408 C C . ILE A 1 677 ? -42.345 -2.147 25.144 1.00 68.88 677 ILE A C 1
ATOM 5410 O O . ILE A 1 677 ? -43.317 -2.486 24.482 1.00 68.88 677 ILE A O 1
ATOM 5414 N N . ILE A 1 678 ? -41.857 -0.914 25.087 1.00 68.44 678 ILE A N 1
ATOM 5415 C CA . ILE A 1 678 ? -42.272 0.041 24.057 1.00 68.44 678 ILE A CA 1
ATOM 5416 C C . ILE A 1 678 ? -41.074 0.263 23.156 1.00 68.44 678 ILE A C 1
ATOM 5418 O O . ILE A 1 678 ? -40.007 0.678 23.609 1.00 68.44 678 ILE A O 1
ATOM 5422 N N . ARG A 1 679 ? -41.278 -0.043 21.878 1.00 66.81 679 ARG A N 1
ATOM 5423 C CA . ARG A 1 679 ? -40.319 0.198 20.807 1.00 66.81 679 ARG A CA 1
ATOM 5424 C C . ARG A 1 679 ? -40.740 1.467 20.088 1.00 66.81 679 ARG A C 1
ATOM 5426 O O . ARG A 1 679 ? -41.931 1.651 19.846 1.00 66.81 679 ARG A O 1
ATOM 5433 N N . THR A 1 680 ? -39.792 2.325 19.743 1.00 58.41 680 THR A N 1
ATOM 5434 C CA . THR A 1 680 ? -40.090 3.424 18.824 1.00 58.41 680 THR A CA 1
ATOM 5435 C C . THR A 1 680 ? -40.364 2.891 17.426 1.00 58.41 680 THR A C 1
ATOM 5437 O O . THR A 1 680 ? -39.793 1.873 17.015 1.00 58.41 680 THR A O 1
ATOM 5440 N N . ASP A 1 681 ? -41.163 3.631 16.659 1.00 50.47 681 ASP A N 1
ATOM 5441 C CA . ASP A 1 681 ? -41.072 3.550 15.208 1.00 50.47 681 ASP A CA 1
ATOM 5442 C C . ASP A 1 681 ? -39.635 3.891 14.811 1.00 50.47 681 ASP A C 1
ATOM 5444 O O . ASP A 1 681 ? -39.102 4.953 15.135 1.00 50.47 681 ASP A O 1
ATOM 5448 N N . ARG A 1 682 ? -38.960 2.945 14.159 1.00 44.28 682 ARG A N 1
ATOM 5449 C CA . ARG A 1 682 ? -37.582 3.118 13.677 1.00 44.28 682 ARG A CA 1
ATOM 5450 C C . ARG A 1 682 ? -37.498 3.950 12.398 1.00 44.28 682 ARG A C 1
ATOM 5452 O O . ARG A 1 682 ? -36.432 4.032 11.797 1.00 44.28 682 ARG A O 1
ATOM 5459 N N . THR A 1 683 ? -38.582 4.584 11.979 1.00 39.88 683 THR A N 1
ATOM 5460 C CA . THR A 1 683 ? -38.584 5.526 10.864 1.00 39.88 683 THR A CA 1
ATOM 5461 C C . THR A 1 683 ? -38.288 6.923 11.391 1.00 39.88 683 THR A C 1
ATOM 5463 O O . THR A 1 683 ? -39.209 7.645 11.743 1.00 39.88 683 THR A O 1
ATOM 5466 N N . VAL A 1 684 ? -37.000 7.249 11.530 1.00 32.50 684 VAL A N 1
ATOM 5467 C CA . VAL A 1 684 ? -36.332 8.508 11.122 1.00 32.50 684 VAL A CA 1
ATOM 5468 C C . VAL A 1 684 ? -34.898 8.456 11.670 1.00 32.50 684 VAL A C 1
ATOM 5470 O O . VAL A 1 684 ? -34.632 8.859 12.798 1.00 32.50 684 VAL A O 1
ATOM 5473 N N . ALA A 1 685 ? -33.987 7.910 10.861 1.00 30.53 685 ALA A N 1
ATOM 5474 C CA . ALA A 1 685 ? -32.613 8.402 10.657 1.00 30.53 685 ALA A CA 1
ATOM 5475 C C . ALA A 1 685 ? -31.959 7.716 9.432 1.00 30.53 685 ALA A C 1
ATOM 5477 O O . ALA A 1 685 ? -30.751 7.497 9.391 1.00 30.53 685 ALA A O 1
ATOM 5478 N N . GLU A 1 686 ? -32.757 7.363 8.419 1.00 29.50 686 GLU A N 1
ATOM 5479 C CA . GLU A 1 686 ? -32.281 7.282 7.036 1.00 29.50 686 GLU A CA 1
ATOM 5480 C C . GLU A 1 686 ? -32.419 8.688 6.439 1.00 29.50 686 GLU A C 1
ATOM 5482 O O . GLU A 1 686 ? -33.346 8.969 5.691 1.00 29.50 686 GLU A O 1
ATOM 5487 N N . ALA A 1 687 ? -31.560 9.612 6.871 1.00 25.08 687 ALA A N 1
ATOM 5488 C CA . ALA A 1 687 ? -31.367 10.908 6.226 1.00 25.08 687 ALA A CA 1
ATOM 5489 C C . ALA A 1 687 ? -30.064 11.545 6.735 1.00 25.08 687 ALA A C 1
ATOM 5491 O O . ALA A 1 687 ? -30.028 12.025 7.866 1.00 25.08 687 ALA A O 1
ATOM 5492 N N . ALA A 1 688 ? -29.063 11.546 5.844 1.00 26.56 688 ALA A N 1
ATOM 5493 C CA . ALA A 1 688 ? -27.782 12.269 5.866 1.00 26.56 688 ALA A CA 1
ATOM 5494 C C . ALA A 1 688 ? -26.763 11.906 6.962 1.00 26.56 688 ALA A C 1
ATOM 5496 O O . ALA A 1 688 ? -26.900 12.358 8.119 1.00 26.56 688 ALA A O 1
#

Secondary structure (DSSP, 8-state):
---GGG--EEE-TT----GGGGGG-TT--EEE-TTS----THHHHT-TT--EEE-TT-S----HHHHHHHHTTSSEEES-HHHHHHHHHSS-SS-SSPPPPP-PPPPSS--EEEEEES-TTS-SHHHHHHHHHHHHHHHTT-EEEEEEEEE-SSS-EEEEEEEE-TTT--EEEEEEES-HHHHHHHHHHTT---SEEEEETT--S-TTHHHHHHHHTT---EEEEES--HHHHHHHHHHHHHHHHTSPPPHHHHHHHHHHHHHH-TTHHHHHHHHHH-SEEEESSHHHHHHHHHHH-HHHHHTEEE-----GGGGTTTSHHHHHHHHHHHHHH-SS---EEEEES--SGGGTHHHHHHHHHHHHHH-TT-EEEEEB---TT--HHHHHHHTT--GGGGGGEEEEE----HHHHHHHHHH-SEEE---SSTT---HHHHHHHHTT--EEESSSTT-SEE-SSHHHHHHHHHHHHH-HHHHHHHHHHHHHHHHHHH-HHHHHHHHHHHHHHHHHHS-HHHHHHHH--HHHHHHTT------SSSTTTSSSS------PPPP-TT--S--HHHHHHHHHHHHH----S---TTTGGGSSS----B-TTT--S-GGGT--TT-EEEEEETT-TT--TT---SEEEEEEETTEEE-S-TT-SEES-HHHHHHHSTTEEEEEEEPPP--S----

Sequence (688 aa):
MVKPEDVVSLDLSDKKFFFSGLAGFASLQELNVSNTMFDRVDILAGLPYLRVVDLTNTTITDLSTVESRIINGSLTVIGKDAEIRRIYESKTRLPIKPRKRIAIPKSPFKLKILIFGLPLSILCGVTSVQKDLARVLVLAGHEVLMLNYFPVASKDFNLVLCRVEEDELKLEVIVVHRDLDVILRNMQELKFYPDVIHAHTHTIQSRGMLNILLIELENPPLVYTIHDLLPYRQILVDYGPEELLTGGVDPNAIRRAIDLSYYTSKRNPGQIDMIKKADAIINVSESHQIAMGKIFGREIGKKTSTIKNTTPLWFILDSPEVMENAKIIREGIHKENNFVLFYSGRISKEKMIETLMLGFNKVCEEYPSTKLLLIGAGKDSDTMNSLVKSYGLNEKFIGNIIPTGWIKNIKEYAAYYLAGDILVQPGRTPNLYSISAIEAMAARKPVVTVPGELSSGIADNPKNLYKSVVRIMESYSFYERYCHEIYVKALDVYGPIRFLNEHLKLYSGLLKEKPKILRLLRRAGKKQLENIGFLYDRPKYEFRMRYDSLKTKTDALPPIEGIGEKNCAKYARLAAEKLFGLKYASADAWDMGRMPGNYVVWRKNESKEDYHKVIKPGDLVGIYLRTSPENMPNRSYTHMALYLGEGKVLHQRGKDVFISNLDRVLSIKHNCVLKAIIRTDRTVAEAA

Radius of gyration: 33.88 Å; chains: 1; bounding box: 87×64×115 Å

Foldseek 3Di:
DDFLCRDAEDEQDPHADDDPPNLRNQNYAYEEHAPYQDADLLSVLSHQNHQEYECANYPDQDNPNCLVCVLQNSYQYHRHQVSSVVSDQVDALQRSHDDPADQQAADPDEFQEEEEEEPCVDDDPQNQLSLLLLQSNVSNVYWYKYWYWDDDPPPAIWIWIWGADHPARDTHTQDTGRDVVVVLVSCVVVVRQGLEYEYEAQSDPDPCPVVVVCVSSLNHQYEYEYQDDQLVVQCCVVPNLCCLQPNADDLVSLVCSLVVSVVVDPRRVVVVVSLVSHQAYEYQDPSVLSNQCRNVHPVSSVRYDYFHAAGPLLNQLNPPLLSVLLVVVLCVLDVRSAAEEEEADELDVQQVLLQVQLLVQLLCVVVVQYAYEYHAYYPPPDDPLRSSVVSPHDPSCSVRYHYDHYDPDVSNVSSVLSSHAAYEGEHRHEPNRDNVLLSNLCSLHAYAYPDDDSHPFHRPGSVRSNVSVVVCRSRVSSSNNSSVVSNVVSCVRRNSNSSNVVVVVSSVVSCVVPPPVLSVVVVDDPVNCCVVPPDPPDDDDPPPPPPVPDDDDPDDDDDDPDDDPQPFQVSQQVCLCVVPVFHDPGGDLQCQVPDDADWDWFQPVPDPDDCLVVDDQSKKWFKAFQPDPPDDPNGPGDFIWGHHHPQWTAGRHPPPRIPVHVVCVNPVRVRMTGGGIGDGDPPPDPDD

pLDDT: mean 74.8, std 18.33, range [25.08, 97.75]